Protein 5J7X (pdb70)

Nearest PDB structures (foldseek):
  5j7x-assembly1_A  TM=1.002E+00  e=0.000E+00  Aspergillus flavus
  6y48-assembly2_B  TM=9.623E-01  e=4.562E-73  Aspergillus flavus NRRL3357
  6y48-assembly4_D  TM=9.506E-01  e=7.163E-69  Aspergillus flavus NRRL3357
  2ylr-assembly1_A  TM=9.481E-01  e=7.504E-63  Thermobifida fusca
  4d03-assembly1_A  TM=9.492E-01  e=2.036E-61  Thermobifida fusca

Sequence (527 aa):
GVLHLDALIIGSGFSGIYLLHKLRDELKLKVKIFEAESDIGGTWNNNRRYPGARVDCPVPFYAYSLPEVWQSWNWTELYPNQKEIKSYFDHVDRVLDVRKDCLFHSRVNEGTFDEATGRWTVWTTDGKVATAKYLLVAVGFASKSYLPDWKGLDSFKGTIYHSAHWPEAEEISVKGKKVAVIGTGSTGIQIFQEWAREAEEAFLFQRTPNLCLPMRQQELHAADYLAECALTFGGLEYQQTPKNTFDASEEEREAFWEDLYQMGGFRFWQNNYQDLLTSLDANREAYNFWARKTRARIQDPKKRDLLAPLEPPYPFGTKRPSLEQDFYEQFNKSNVHIVDTKSQPIVGVTPTGIVTADEKVHEVDIIAVATGFDAVTGGLLRLGLKDVNGVGLDERWKDGMSTYLGMAISGFPNMFLPYSLQAPTAFANGPTLIELQGDW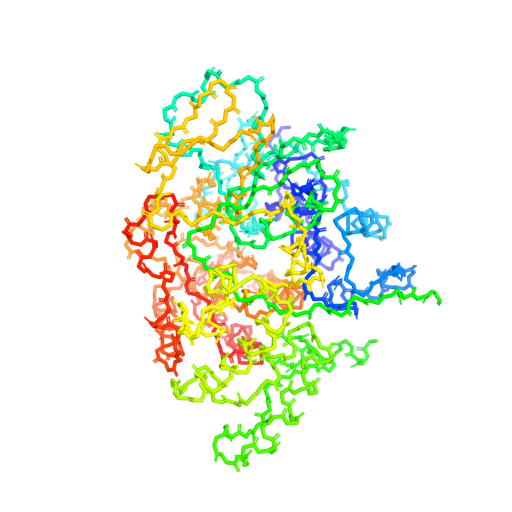ITSLIRKMEMENVQSVTATPHAESAWNDEVNMIANKTLLPLTDSWYMGSNIPGKPVQSLNYLGGLPTYRERCAKVLDEDFFGFAKAHH

CATH classification: 3.50.50.60

Secondary structure (DSSP, 8-state):
--EEEEEEEE--SHHHHHHHIIIIIIT---EEEE-SSSSSSTHHHH---TT-B-SS-TTSSS---HHHHTT---SBSS-BHHHHHHHHHHHHHHH--GGGEESS--EEEEEEETTTTEEEEEETTS-EEEEEEEEE-----B-------TTGGG-SSEEEETTS---SSPPP-BT-EEEEE--SHHHHHHHHHHHHHBSEEEEEESS----EE----B----HHHHHHTTSSSSSS---BSS-GGGS-HHHHHHHHHHHHHH-TTHHHHSSBTTTTT-HHHHHHHHHHHHHHHHHT---HHHHHHHS-SS-SS-TTSSPPPEESSHHHHTTSTTEEEEETTTS-EEEEETTEEEETT--EEE-SEEEE---BPPHHHHHHTT-BB-TTS-BHHHHTTT----BTTTB-TT-TTEE-SS-TTSSGGGS-HHHHHHHHHHHHHHHHHHHHHTTEEEEEE-HHHHHHHHHHHHHHHHTSSGGGSTHHHHHHHSTT-PPPPPPP-S-HHHHHHHHHHHHHTTSTTEEEEE-

Structure (mmCIF, N/CA/C/O backbone):
data_5J7X
#
_entry.id   5J7X
#
_cell.length_a   109.670
_cell.length_b   177.510
_cell.length_c   76.370
_cell.angle_alpha   90.000
_cell.angle_beta   90.000
_cell.angle_gamma   90.000
#
_symmetry.space_group_name_H-M   'C 2 2 2'
#
loop_
_entity.id
_entity.type
_entity.pdbx_description
1 polymer 'Dimethylaniline monooxygenase, putative'
2 non-polymer 'FLAVIN-ADENINE DINUCLEOTIDE'
3 non-polymer 'SULFATE ION'
4 non-polymer TRIS(HYDROXYETHYL)AMINOMETHANE
5 water water
#
loop_
_atom_site.group_PDB
_atom_site.id
_atom_site.type_symbol
_atom_site.label_atom_id
_atom_site.label_alt_id
_atom_site.label_comp_id
_atom_site.label_asym_id
_atom_site.label_entity_id
_atom_site.label_seq_id
_atom_site.pdbx_PDB_ins_code
_atom_site.Cartn_x
_atom_site.Cartn_y
_atom_site.Cartn_z
_atom_site.occupancy
_atom_site.B_iso_or_equiv
_atom_site.auth_seq_id
_atom_site.auth_comp_id
_atom_site.auth_asym_id
_atom_site.auth_atom_id
_atom_site.pdbx_PDB_model_num
ATOM 1 N N . GLY A 1 9 ? 97.551 207.627 24.019 1.00 37.68 9 GLY A N 1
ATOM 2 C CA . GLY A 1 9 ? 97.060 206.244 24.127 1.00 33.26 9 GLY A CA 1
ATOM 3 C C . GLY A 1 9 ? 98.198 205.221 23.954 1.00 36.95 9 GLY A C 1
ATOM 4 O O . GLY A 1 9 ? 99.362 205.452 24.301 1.00 38.83 9 GLY A O 1
ATOM 5 N N . VAL A 1 10 ? 97.877 204.055 23.436 1.00 31.32 10 VAL A N 1
ATOM 6 C CA . VAL A 1 10 ? 98.819 203.053 23.072 1.00 28.17 10 VAL A CA 1
ATOM 7 C C . VAL A 1 10 ? 99.731 203.611 21.927 1.00 25.68 10 VAL A C 1
ATOM 8 O O . VAL A 1 10 ? 99.255 204.240 21.015 1.00 24.84 10 VAL A O 1
ATOM 12 N N . LEU A 1 11 ? 101.016 203.482 22.083 1.00 23.20 11 LEU A N 1
ATOM 13 C CA . LEU A 1 11 ? 102.026 203.984 21.111 1.00 24.57 11 LEU A CA 1
ATOM 14 C C . LEU A 1 11 ? 102.389 202.873 20.154 1.00 24.05 11 LEU A C 1
ATOM 15 O O . LEU A 1 11 ? 102.823 201.787 20.606 1.00 26.66 11 LEU A O 1
ATOM 20 N N . HIS A 1 12 ? 102.203 203.014 18.854 1.00 19.31 12 HIS A N 1
ATOM 21 C CA . HIS A 1 12 ? 102.612 202.026 17.945 1.00 20.05 12 HIS A CA 1
ATOM 22 C C . HIS A 1 12 ? 103.791 202.448 17.072 1.00 22.92 12 HIS A C 1
ATOM 23 O O . HIS A 1 12 ? 103.818 203.540 16.562 1.00 22.66 12 HIS A O 1
ATOM 30 N N . LEU A 1 13 ? 104.816 201.631 17.014 1.00 21.32 13 LEU A N 1
ATOM 31 C CA . LEU A 1 13 ? 106.135 201.969 16.487 1.00 20.93 13 LEU A CA 1
ATOM 32 C C . LEU A 1 13 ? 106.578 200.927 15.520 1.00 19.85 13 LEU A C 1
ATOM 33 O O . LEU A 1 13 ? 106.055 199.766 15.560 1.00 20.41 13 LEU A O 1
ATOM 38 N N . ASP A 1 14 ? 107.547 201.263 14.651 1.00 18.84 14 ASP A N 1
ATOM 39 C CA . ASP A 1 14 ? 108.305 200.267 13.907 1.00 18.47 14 ASP A CA 1
ATOM 40 C C . ASP A 1 14 ? 109.280 199.535 14.846 1.00 17.17 14 ASP A C 1
ATOM 41 O O . ASP A 1 14 ? 109.389 198.286 14.835 1.00 18.14 14 ASP A O 1
ATOM 46 N N . ALA A 1 15 ? 110.044 200.302 15.614 1.00 17.47 15 ALA A N 1
ATOM 47 C CA . ALA A 1 15 ? 111.011 199.729 16.540 1.00 15.87 15 ALA A CA 1
ATOM 48 C C . ALA A 1 15 ? 110.980 200.410 17.886 1.00 15.75 15 ALA A C 1
ATOM 49 O O . ALA A 1 15 ? 110.790 201.663 17.979 1.00 16.40 15 ALA A O 1
ATOM 51 N N . LEU A 1 16 ? 111.153 199.633 18.920 1.00 14.57 16 LEU A N 1
ATOM 52 C CA . LEU A 1 16 ? 111.233 200.061 20.268 1.00 15.82 16 LEU A CA 1
ATOM 53 C C . LEU A 1 16 ? 112.584 199.716 20.853 1.00 15.14 16 LEU A C 1
ATOM 54 O O . LEU A 1 16 ? 112.983 198.528 20.761 1.00 14.69 16 LEU A O 1
ATOM 59 N N . ILE A 1 17 ? 113.310 200.697 21.390 1.00 13.93 17 ILE A N 1
ATOM 60 C CA . ILE A 1 17 ? 114.643 200.459 21.897 1.00 14.19 17 ILE A CA 1
ATOM 61 C C . ILE A 1 17 ? 114.534 200.531 23.423 1.00 14.27 17 ILE A C 1
ATOM 62 O O . ILE A 1 17 ? 113.948 201.481 23.875 1.00 14.37 17 ILE A O 1
ATOM 67 N N . ILE A 1 18 ? 115.091 199.609 24.168 1.00 13.20 18 ILE A N 1
ATOM 68 C CA . ILE A 1 18 ? 115.077 199.697 25.679 1.00 13.45 18 ILE A CA 1
ATOM 69 C C . ILE A 1 18 ? 116.476 200.115 26.072 1.00 13.22 18 ILE A C 1
ATOM 70 O O . ILE A 1 18 ? 117.447 199.361 25.824 1.00 13.49 18 ILE A O 1
ATOM 75 N N . GLY A 1 19 ? 116.624 201.323 26.550 1.00 12.09 19 GLY A N 1
ATOM 76 C CA . GLY A 1 19 ? 117.829 201.886 27.174 1.00 13.31 19 GLY A CA 1
ATOM 77 C C . GLY A 1 19 ? 118.418 202.984 26.309 1.00 14.53 19 GLY A C 1
ATOM 78 O O . GLY A 1 19 ? 118.524 202.812 25.036 1.00 14.83 19 GLY A O 1
ATOM 79 N N . SER A 1 20 ? 118.881 204.035 26.957 1.00 15.72 20 SER A N 1
ATOM 80 C CA . SER A 1 20 ? 119.513 205.164 26.296 1.00 16.12 20 SER A CA 1
ATOM 81 C C . SER A 1 20 ? 120.986 205.372 26.692 1.00 16.47 20 SER A C 1
ATOM 82 O O . SER A 1 20 ? 121.469 206.532 26.774 1.00 15.37 20 SER A O 1
ATOM 85 N N . GLY A 1 21 ? 121.714 204.284 26.739 1.00 14.08 21 GLY A N 1
ATOM 86 C CA . GLY A 1 21 ? 123.189 204.316 26.744 1.00 14.92 21 GLY A CA 1
ATOM 87 C C . GLY A 1 21 ? 123.821 204.409 25.363 1.00 14.11 21 GLY A C 1
ATOM 88 O O . GLY A 1 21 ? 123.138 204.682 24.365 1.00 14.94 21 GLY A O 1
ATOM 89 N N . PHE A 1 22 ? 125.109 204.177 25.309 1.00 14.69 22 PHE A N 1
ATOM 90 C CA . PHE A 1 22 ? 125.810 204.186 24.057 1.00 16.47 22 PHE A CA 1
ATOM 91 C C . PHE A 1 22 ? 125.075 203.374 23.019 1.00 15.95 22 PHE A C 1
ATOM 92 O O . PHE A 1 22 ? 124.955 203.710 21.810 1.00 16.91 22 PHE A O 1
ATOM 100 N N . SER A 1 23 ? 124.714 202.122 23.444 1.00 15.87 23 SER A N 1
ATOM 101 C CA . SER A 1 23 ? 123.986 201.226 22.488 1.00 15.18 23 SER A CA 1
ATOM 102 C C . SER A 1 23 ? 122.675 201.674 21.989 1.00 13.97 23 SER A C 1
ATOM 103 O O . SER A 1 23 ? 122.434 201.677 20.761 1.00 16.23 23 SER A O 1
ATOM 106 N N . GLY A 1 24 ? 121.779 202.014 22.873 1.00 14.17 24 GLY A N 1
ATOM 107 C CA . GLY A 1 24 ? 120.453 202.405 22.429 1.00 15.39 24 GLY A CA 1
ATOM 108 C C . GLY A 1 24 ? 120.409 203.718 21.646 1.00 16.40 24 GLY A C 1
ATOM 109 O O . GLY A 1 24 ? 119.649 203.885 20.635 1.00 16.52 24 GLY A O 1
ATOM 110 N N . ILE A 1 25 ? 121.289 204.647 22.024 1.00 17.58 25 ILE A N 1
ATOM 111 C CA . ILE A 1 25 ? 121.333 205.961 21.276 1.00 17.61 25 ILE A CA 1
ATOM 112 C C . ILE A 1 25 ? 121.908 205.700 19.896 1.00 17.43 25 ILE A C 1
ATOM 113 O O . ILE A 1 25 ? 121.431 206.258 18.942 1.00 19.56 25 ILE A O 1
ATOM 118 N N . TYR A 1 26 ? 122.921 204.826 19.739 1.00 17.16 26 TYR A N 1
ATOM 119 C CA . TYR A 1 26 ? 123.422 204.510 18.390 1.00 16.55 26 TYR A CA 1
ATOM 120 C C . TYR A 1 26 ? 122.322 203.935 17.525 1.00 18.08 26 TYR A C 1
ATOM 121 O O . TYR A 1 26 ? 122.130 204.273 16.264 1.00 18.18 26 TYR A O 1
ATOM 130 N N . LEU A 1 27 ? 121.584 202.965 18.129 1.00 18.04 27 LEU A N 1
ATOM 131 C CA . LEU A 1 27 ? 120.445 202.380 17.401 1.00 17.55 27 LEU A CA 1
ATOM 132 C C . LEU A 1 27 ? 119.355 203.414 17.074 1.00 18.61 27 LEU A C 1
ATOM 133 O O . LEU A 1 27 ? 118.804 203.350 15.979 1.00 17.87 27 LEU A O 1
ATOM 138 N N . LEU A 1 28 ? 119.043 204.308 17.978 1.00 17.51 28 LEU A N 1
ATOM 139 C CA . LEU A 1 28 ? 118.054 205.278 17.666 1.00 19.22 28 LEU A CA 1
ATOM 140 C C . LEU A 1 28 ? 118.425 206.061 16.424 1.00 19.06 28 LEU A C 1
ATOM 141 O O . LEU A 1 28 ? 117.680 206.236 15.472 1.00 19.37 28 LEU A O 1
ATOM 146 N N . HIS A 1 29 ? 119.637 206.550 16.469 1.00 19.93 29 HIS A N 1
ATOM 147 C CA . HIS A 1 29 ? 120.216 207.228 15.283 1.00 22.53 29 HIS A CA 1
ATOM 148 C C . HIS A 1 29 ? 120.183 206.482 14.004 1.00 21.75 29 HIS A C 1
ATOM 149 O O . HIS A 1 29 ? 119.626 207.006 13.034 1.00 22.17 29 HIS A O 1
ATOM 156 N N . LYS A 1 30 ? 120.617 205.227 13.990 1.00 20.45 30 LYS A N 1
ATOM 157 C CA . LYS A 1 30 ? 120.630 204.429 12.746 1.00 21.57 30 LYS A CA 1
ATOM 158 C C . LYS A 1 30 ? 119.230 204.099 12.244 1.00 20.66 30 LYS A C 1
ATOM 159 O O . LYS A 1 30 ? 118.903 204.277 11.071 1.00 22.52 30 LYS A O 1
ATOM 165 N N . LEU A 1 31 ? 118.343 203.682 13.148 1.00 19.75 31 LEU A N 1
ATOM 166 C CA . LEU A 1 31 ? 116.992 203.254 12.745 1.00 20.17 31 LEU A CA 1
ATOM 167 C C . LEU A 1 31 ? 116.074 204.432 12.350 1.00 21.16 31 LEU A C 1
ATOM 168 O O . LEU A 1 31 ? 115.289 204.329 11.303 1.00 23.00 31 LEU A O 1
ATOM 173 N N . ARG A 1 32 ? 116.199 205.548 13.090 1.00 19.73 32 ARG A N 1
ATOM 174 C CA . ARG A 1 32 ? 115.397 206.716 12.830 1.00 22.44 32 ARG A CA 1
ATOM 175 C C . ARG A 1 32 ? 115.947 207.476 11.628 1.00 24.04 32 ARG A C 1
ATOM 176 O O . ARG A 1 32 ? 115.178 207.832 10.702 1.00 24.13 32 ARG A O 1
ATOM 184 N N . ASP A 1 33 ? 117.251 207.757 11.664 1.00 25.58 33 ASP A N 1
ATOM 185 C CA . ASP A 1 33 ? 117.853 208.668 10.652 1.00 27.93 33 ASP A CA 1
ATOM 186 C C . ASP A 1 33 ? 118.301 208.014 9.359 1.00 29.85 33 ASP A C 1
ATOM 187 O O . ASP A 1 33 ? 118.255 208.583 8.261 1.00 29.05 33 ASP A O 1
ATOM 192 N N . GLU A 1 34 ? 118.791 206.826 9.431 1.00 27.59 34 GLU A N 1
ATOM 193 C CA . GLU A 1 34 ? 119.216 206.179 8.279 1.00 29.10 34 GLU A CA 1
ATOM 194 C C . GLU A 1 34 ? 118.061 205.341 7.713 1.00 29.42 34 GLU A C 1
ATOM 195 O O . GLU A 1 34 ? 117.744 205.432 6.492 1.00 28.90 34 GLU A O 1
ATOM 201 N N . LEU A 1 35 ? 117.345 204.573 8.562 1.00 26.04 35 LEU A N 1
ATOM 202 C CA . LEU A 1 35 ? 116.287 203.794 7.982 1.00 26.32 35 LEU A CA 1
ATOM 203 C C . LEU A 1 35 ? 114.915 204.443 7.844 1.00 25.99 35 LEU A C 1
ATOM 204 O O . LEU A 1 35 ? 114.035 203.859 7.184 1.00 26.95 35 LEU A O 1
ATOM 209 N N . LYS A 1 36 ? 114.743 205.578 8.471 1.00 24.59 36 LYS A N 1
ATOM 210 C CA . LYS A 1 36 ? 113.512 206.374 8.460 1.00 26.57 36 LYS A CA 1
ATOM 211 C C . LYS A 1 36 ? 112.391 205.629 9.087 1.00 25.69 36 LYS A C 1
ATOM 212 O O . LYS A 1 36 ? 111.229 205.748 8.687 1.00 23.07 36 LYS A O 1
ATOM 218 N N . LEU A 1 37 ? 112.708 204.887 10.146 1.00 23.01 37 LEU A N 1
ATOM 219 C CA . LEU A 1 37 ? 111.594 204.185 10.860 1.00 22.45 37 LEU A CA 1
ATOM 220 C C . LEU A 1 37 ? 111.024 205.111 11.920 1.00 23.26 37 LEU A C 1
ATOM 221 O O . LEU A 1 37 ? 111.674 206.028 12.343 1.00 24.95 37 LEU A O 1
ATOM 226 N N . LYS A 1 38 ? 109.841 204.785 12.402 1.00 22.10 38 LYS A N 1
ATOM 227 C CA . LYS A 1 38 ? 109.261 205.293 13.596 1.00 23.12 38 LYS A CA 1
ATOM 228 C C . LYS A 1 38 ? 109.802 204.535 14.832 1.00 20.17 38 LYS A C 1
ATOM 229 O O . LYS A 1 38 ? 109.477 203.311 15.086 1.00 20.21 38 LYS A O 1
ATOM 235 N N . VAL A 1 39 ? 110.516 205.225 15.679 1.00 20.07 39 VAL A N 1
ATOM 236 C CA . VAL A 1 39 ? 111.318 204.602 16.770 1.00 19.91 39 VAL A CA 1
ATOM 237 C C . VAL A 1 39 ? 111.316 205.490 17.952 1.00 20.75 39 VAL A C 1
ATOM 238 O O . VAL A 1 39 ? 111.248 206.734 17.809 1.00 20.86 39 VAL A O 1
ATOM 242 N N . LYS A 1 40 ? 111.304 204.885 19.143 1.00 17.97 40 LYS A N 1
ATOM 243 C CA . LYS A 1 40 ? 111.427 205.522 20.451 1.00 18.83 40 LYS A CA 1
ATOM 244 C C . LYS A 1 40 ? 112.325 204.659 21.293 1.00 17.75 40 LYS A C 1
ATOM 245 O O . LYS A 1 40 ? 112.416 203.473 21.078 1.00 15.98 40 LYS A O 1
ATOM 251 N N . ILE A 1 41 ? 112.921 205.305 22.266 1.00 16.64 41 ILE A N 1
ATOM 252 C CA . ILE A 1 41 ? 113.645 204.664 23.390 1.00 16.58 41 ILE A CA 1
ATOM 253 C C . ILE A 1 41 ? 112.785 204.712 24.620 1.00 16.78 41 ILE A C 1
ATOM 254 O O . ILE A 1 41 ? 112.321 205.803 24.993 1.00 18.16 41 ILE A O 1
ATOM 259 N N . PHE A 1 42 ? 112.544 203.571 25.270 1.00 15.59 42 PHE A N 1
ATOM 260 C CA . PHE A 1 42 ? 112.067 203.597 26.600 1.00 17.14 42 PHE A CA 1
ATOM 261 C C . PHE A 1 42 ? 113.265 203.522 27.508 1.00 17.48 42 PHE A C 1
ATOM 262 O O . PHE A 1 42 ? 113.939 202.501 27.526 1.00 14.37 42 PHE A O 1
ATOM 270 N N . GLU A 1 43 ? 113.417 204.494 28.383 1.00 16.65 43 GLU A N 1
ATOM 271 C CA . GLU A 1 43 ? 114.559 204.459 29.252 1.00 17.02 43 GLU A CA 1
ATOM 272 C C . GLU A 1 43 ? 114.069 204.510 30.677 1.00 17.15 43 GLU A C 1
ATOM 273 O O . GLU A 1 43 ? 113.231 205.330 30.996 1.00 17.83 43 GLU A O 1
ATOM 279 N N . ALA A 1 44 ? 114.599 203.631 31.495 1.00 17.57 44 ALA A N 1
ATOM 280 C CA . ALA A 1 44 ? 114.125 203.435 32.863 1.00 19.50 44 ALA A CA 1
ATOM 281 C C . ALA A 1 44 ? 114.266 204.634 33.778 1.00 23.06 44 ALA A C 1
ATOM 282 O O . ALA A 1 44 ? 113.403 204.865 34.648 1.00 24.57 44 ALA A O 1
ATOM 284 N N . GLU A 1 45 ? 115.411 205.320 33.648 1.00 21.05 45 GLU A N 1
ATOM 285 C CA . GLU A 1 45 ? 115.774 206.340 34.599 1.00 23.30 45 GLU A CA 1
ATOM 286 C C . GLU A 1 45 ? 115.687 207.709 33.940 1.00 23.26 45 GLU A C 1
ATOM 287 O O . GLU A 1 45 ? 114.808 207.934 33.060 1.00 20.07 45 GLU A O 1
ATOM 293 N N . SER A 1 46 ? 116.415 208.689 34.448 1.00 24.24 46 SER A N 1
ATOM 294 C CA . SER A 1 46 ? 116.010 210.099 34.271 1.00 24.43 46 SER A CA 1
ATOM 295 C C . SER A 1 46 ? 116.557 210.724 32.967 1.00 24.31 46 SER A C 1
ATOM 296 O O . SER A 1 46 ? 116.175 211.806 32.577 1.00 22.60 46 SER A O 1
ATOM 299 N N . ASP A 1 47 ? 117.625 210.194 32.423 1.00 20.62 47 ASP A N 1
ATOM 300 C CA . ASP A 1 47 ? 118.332 210.857 31.335 1.00 20.73 47 ASP A CA 1
ATOM 301 C C . ASP A 1 47 ? 119.173 209.912 30.553 1.00 20.41 47 ASP A C 1
ATOM 302 O O . ASP A 1 47 ? 119.347 208.766 30.942 1.00 21.29 47 ASP A O 1
ATOM 307 N N . ILE A 1 48 ? 119.795 210.344 29.460 1.00 19.61 48 ILE A N 1
ATOM 308 C CA . ILE A 1 48 ? 120.673 209.561 28.646 1.00 18.89 48 ILE A CA 1
ATOM 309 C C . ILE A 1 48 ? 122.020 209.333 29.235 1.00 19.44 48 ILE A C 1
ATOM 310 O O . ILE A 1 48 ? 122.409 210.026 30.113 1.00 22.20 48 ILE A O 1
ATOM 315 N N . GLY A 1 49 ? 122.757 208.421 28.639 1.00 17.64 49 GLY A N 1
ATOM 316 C CA . GLY A 1 49 ? 124.164 208.070 28.924 1.00 18.20 49 GLY A CA 1
ATOM 317 C C . GLY A 1 49 ? 124.362 206.699 29.501 1.00 16.64 49 GLY A C 1
ATOM 318 O O . GLY A 1 49 ? 125.452 206.216 29.616 1.00 18.21 49 GLY A O 1
ATOM 319 N N . GLY A 1 50 ? 123.264 206.032 29.877 1.00 16.53 50 GLY A N 1
ATOM 320 C CA . GLY A 1 50 ? 123.381 204.684 30.328 1.00 16.43 50 GLY A CA 1
ATOM 321 C C . GLY A 1 50 ? 124.011 204.548 31.691 1.00 16.95 50 GLY A C 1
ATOM 322 O O . GLY A 1 50 ? 123.643 205.282 32.622 1.00 16.91 50 GLY A O 1
ATOM 323 N N . THR A 1 51 ? 124.985 203.658 31.764 1.00 18.05 51 THR A N 1
ATOM 324 C CA . THR A 1 51 ? 125.828 203.479 32.923 1.00 19.06 51 THR A CA 1
ATOM 325 C C . THR A 1 51 ? 126.511 204.795 33.400 1.00 20.55 51 THR A C 1
ATOM 326 O O . THR A 1 51 ? 126.681 205.055 34.572 1.00 22.30 51 THR A O 1
ATOM 330 N N . TRP A 1 52 ? 126.711 205.721 32.486 1.00 20.93 52 TRP A N 1
ATOM 331 C CA . TRP A 1 52 ? 127.267 207.021 32.799 1.00 21.78 52 TRP A CA 1
ATOM 332 C C . TRP A 1 52 ? 126.258 208.005 33.427 1.00 22.69 52 TRP A C 1
ATOM 333 O O . TRP A 1 52 ? 126.691 209.038 33.986 1.00 25.46 52 TRP A O 1
ATOM 344 N N . ASN A 1 53 ? 124.960 207.796 33.252 1.00 21.85 53 ASN A N 1
ATOM 345 C CA . ASN A 1 53 ? 123.946 208.493 34.012 1.00 22.07 53 ASN A CA 1
ATOM 346 C C . ASN A 1 53 ? 123.715 207.779 35.318 1.00 22.47 53 ASN A C 1
ATOM 347 O O . ASN A 1 53 ? 123.403 208.413 36.305 1.00 25.61 53 ASN A O 1
ATOM 352 N N . ASN A 1 54 ? 123.764 206.442 35.313 1.00 21.26 54 ASN A N 1
ATOM 353 C CA . ASN A 1 54 ? 123.441 205.676 36.422 1.00 23.06 54 ASN A CA 1
ATOM 354 C C . ASN A 1 54 ? 124.513 205.528 37.545 1.00 24.04 54 ASN A C 1
ATOM 355 O O . ASN A 1 54 ? 124.098 205.273 38.683 1.00 23.95 54 ASN A O 1
ATOM 360 N N . ASN A 1 55 ? 125.774 205.463 37.213 1.00 24.62 55 ASN A N 1
ATOM 361 C CA . ASN A 1 55 ? 126.869 205.090 38.126 1.00 28.27 55 ASN A CA 1
ATOM 362 C C . ASN A 1 55 ? 127.766 206.330 38.258 1.00 25.45 55 ASN A C 1
ATOM 363 O O . ASN A 1 55 ? 128.542 206.638 37.393 1.00 30.72 55 ASN A O 1
ATOM 368 N N A ARG A 1 56 ? 127.461 207.180 39.213 0.50 24.04 56 ARG A N 1
ATOM 369 N N B ARG A 1 56 ? 127.489 207.044 39.316 0.50 25.14 56 ARG A N 1
ATOM 370 C CA A ARG A 1 56 ? 128.182 208.449 39.373 0.50 23.64 56 ARG A CA 1
ATOM 371 C CA B ARG A 1 56 ? 127.956 208.376 39.613 0.50 25.60 56 ARG A CA 1
ATOM 372 C C A ARG A 1 56 ? 129.112 208.412 40.600 0.50 23.28 56 ARG A C 1
ATOM 373 C C B ARG A 1 56 ? 128.841 208.321 40.831 0.50 24.45 56 ARG A C 1
ATOM 374 O O A ARG A 1 56 ? 129.495 209.480 41.075 0.50 21.82 56 ARG A O 1
ATOM 375 O O B ARG A 1 56 ? 128.856 209.252 41.608 0.50 23.90 56 ARG A O 1
ATOM 390 N N . TYR A 1 57 ? 129.524 207.206 41.029 1.00 21.38 57 TYR A N 1
ATOM 391 C CA . TYR A 1 57 ? 130.405 207.023 42.221 1.00 22.13 57 TYR A CA 1
ATOM 392 C C . TYR A 1 57 ? 131.743 207.722 42.118 1.00 22.68 57 TYR A C 1
ATOM 393 O O . TYR A 1 57 ? 132.214 207.974 41.052 1.00 22.03 57 TYR A O 1
ATOM 402 N N . PRO A 1 58 ? 132.381 208.048 43.268 1.00 23.52 58 PRO A N 1
ATOM 403 C CA . PRO A 1 58 ? 133.629 208.810 43.175 1.00 25.63 58 PRO A CA 1
ATOM 404 C C . PRO A 1 58 ? 134.715 208.078 42.436 1.00 23.18 58 PRO A C 1
ATOM 405 O O . PRO A 1 58 ? 134.952 206.899 42.647 1.00 22.30 58 PRO A O 1
ATOM 409 N N . GLY A 1 59 ? 135.414 208.750 41.586 1.00 23.64 59 GLY A N 1
ATOM 410 C CA . GLY A 1 59 ? 136.433 208.045 40.747 1.00 24.87 59 GLY A CA 1
ATOM 411 C C . GLY A 1 59 ? 136.036 207.345 39.446 1.00 23.52 59 GLY A C 1
ATOM 412 O O . GLY A 1 59 ? 136.876 206.800 38.701 1.00 22.85 59 GLY A O 1
ATOM 413 N N . ALA A 1 60 ? 134.768 207.282 39.188 1.00 22.34 60 ALA A N 1
ATOM 414 C CA . ALA A 1 60 ? 134.331 206.577 37.998 1.00 22.11 60 ALA A CA 1
ATOM 415 C C . ALA A 1 60 ? 134.984 207.133 36.730 1.00 20.93 60 ALA A C 1
ATOM 416 O O . ALA A 1 60 ? 135.015 208.340 36.479 1.00 20.96 60 ALA A O 1
ATOM 418 N N . ARG A 1 61 ? 135.575 206.255 35.981 1.00 19.10 61 ARG A N 1
ATOM 419 C CA . ARG A 1 61 ? 136.446 206.562 34.929 1.00 19.66 61 ARG A CA 1
ATOM 420 C C . ARG A 1 61 ? 136.574 205.499 33.943 1.00 19.03 61 ARG A C 1
ATOM 421 O O . ARG A 1 61 ? 136.532 204.320 34.342 1.00 16.44 61 ARG A O 1
ATOM 429 N N . VAL A 1 62 ? 136.776 205.869 32.641 1.00 19.58 62 VAL A N 1
ATOM 430 C CA . VAL A 1 62 ? 136.984 204.854 31.573 1.00 19.03 62 VAL A CA 1
ATOM 431 C C . VAL A 1 62 ? 138.262 204.050 31.675 1.00 21.87 62 VAL A C 1
ATOM 432 O O . VAL A 1 62 ? 139.164 204.486 32.404 1.00 19.72 62 VAL A O 1
ATOM 436 N N . ASP A 1 63 ? 138.335 202.928 30.931 1.00 20.42 63 ASP A N 1
ATOM 437 C CA . ASP A 1 63 ? 139.550 202.130 30.882 1.00 21.49 63 ASP A CA 1
ATOM 438 C C . ASP A 1 63 ? 140.114 201.971 29.469 1.00 19.42 63 ASP A C 1
ATOM 439 O O . ASP A 1 63 ? 141.140 201.346 29.326 1.00 19.79 63 ASP A O 1
ATOM 444 N N . CYS A 1 64 ? 139.500 202.591 28.464 1.00 19.14 64 CYS A N 1
ATOM 445 C CA . CYS A 1 64 ? 139.955 202.623 27.158 1.00 21.57 64 CYS A CA 1
ATOM 446 C C . CYS A 1 64 ? 140.256 204.103 26.763 1.00 23.31 64 CYS A C 1
ATOM 447 O O . CYS A 1 64 ? 139.492 204.941 27.006 1.00 22.80 64 CYS A O 1
ATOM 450 N N . PRO A 1 65 ? 141.370 204.369 26.147 1.00 22.53 65 PRO A N 1
ATOM 451 C CA . PRO A 1 65 ? 141.827 205.752 25.985 1.00 23.69 65 PRO A CA 1
ATOM 452 C C . PRO A 1 65 ? 141.285 206.482 24.824 1.00 24.44 65 PRO A C 1
ATOM 453 O O . PRO A 1 65 ? 140.811 205.859 23.863 1.00 25.43 65 PRO A O 1
ATOM 457 N N . VAL A 1 66 ? 141.281 207.828 24.898 1.00 24.58 66 VAL A N 1
ATOM 458 C CA . VAL A 1 66 ? 140.870 208.554 23.772 1.00 24.28 66 VAL A CA 1
ATOM 459 C C . VAL A 1 66 ? 141.740 208.218 22.609 1.00 24.74 66 VAL A C 1
ATOM 460 O O . VAL A 1 66 ? 143.015 208.044 22.751 1.00 26.54 66 VAL A O 1
ATOM 464 N N . PRO A 1 67 ? 141.182 208.106 21.413 1.00 24.88 67 PRO A N 1
ATOM 465 C CA . PRO A 1 67 ? 139.880 208.462 21.035 1.00 25.91 67 PRO A CA 1
ATOM 466 C C . PRO A 1 67 ? 138.907 207.236 20.924 1.00 26.84 67 PRO A C 1
ATOM 467 O O . PRO A 1 67 ? 137.886 207.286 20.207 1.00 28.11 67 PRO A O 1
ATOM 471 N N . PHE A 1 68 ? 139.235 206.100 21.534 1.00 24.98 68 PHE A N 1
ATOM 472 C CA . PHE A 1 68 ? 138.435 204.922 21.349 1.00 25.70 68 PHE A CA 1
ATOM 473 C C . PHE A 1 68 ? 137.141 204.838 22.054 1.00 23.84 68 PHE A C 1
ATOM 474 O O . PHE A 1 68 ? 136.274 204.115 21.582 1.00 22.58 68 PHE A O 1
ATOM 482 N N . TYR A 1 69 ? 137.021 205.443 23.217 1.00 24.12 69 TYR A N 1
ATOM 483 C CA . TYR A 1 69 ? 135.857 205.395 24.021 1.00 23.14 69 TYR A CA 1
ATOM 484 C C . TYR A 1 69 ? 134.894 206.534 23.594 1.00 23.53 69 TYR A C 1
ATOM 485 O O . TYR A 1 69 ? 134.744 207.528 24.258 1.00 22.51 69 TYR A O 1
ATOM 494 N N . ALA A 1 70 ? 134.400 206.382 22.342 1.00 22.34 70 ALA A N 1
ATOM 495 C CA . ALA A 1 70 ? 133.605 207.381 21.711 1.00 21.67 70 ALA A CA 1
ATOM 496 C C . ALA A 1 70 ? 133.014 206.837 20.449 1.00 20.99 70 ALA A C 1
ATOM 497 O O . ALA A 1 70 ? 133.557 205.908 19.890 1.00 21.04 70 ALA A O 1
ATOM 499 N N . TYR A 1 71 ? 132.037 207.512 19.938 1.00 19.59 71 TYR A N 1
ATOM 500 C CA . TYR A 1 71 ? 131.463 207.140 18.644 1.00 22.06 71 TYR A CA 1
ATOM 501 C C . TYR A 1 71 ? 132.411 207.511 17.523 1.00 25.32 71 TYR A C 1
ATOM 502 O O . TYR A 1 71 ? 133.081 208.607 17.595 1.00 25.66 71 TYR A O 1
ATOM 511 N N . SER A 1 72 ? 132.457 206.702 16.494 1.00 25.99 72 SER A N 1
ATOM 512 C CA . SER A 1 72 ? 133.177 207.123 15.293 1.00 28.64 72 SER A CA 1
ATOM 513 C C . SER A 1 72 ? 132.380 207.892 14.285 1.00 32.19 72 SER A C 1
ATOM 514 O O . SER A 1 72 ? 132.887 208.229 13.225 1.00 33.63 72 SER A O 1
ATOM 517 N N . LEU A 1 73 ? 131.256 208.460 14.660 1.00 31.56 73 LEU A N 1
ATOM 518 C CA . LEU A 1 73 ? 130.429 209.240 13.747 1.00 30.38 73 LEU A CA 1
ATOM 519 C C . LEU A 1 73 ? 131.104 210.623 13.577 1.00 31.32 73 LEU A C 1
ATOM 520 O O . LEU A 1 73 ? 131.211 211.372 14.522 1.00 26.66 73 LEU A O 1
ATOM 525 N N . PRO A 1 74 ? 131.542 210.934 12.357 1.00 34.11 74 PRO A N 1
ATOM 526 C CA . PRO A 1 74 ? 132.192 212.261 12.105 1.00 35.48 74 PRO A CA 1
ATOM 527 C C . PRO A 1 74 ? 131.432 213.485 12.618 1.00 33.74 74 PRO A C 1
ATOM 528 O O . PRO A 1 74 ? 132.061 214.404 13.196 1.00 33.00 74 PRO A O 1
ATOM 532 N N . GLU A 1 75 ? 130.112 213.524 12.504 1.00 31.44 75 GLU A N 1
ATOM 533 C CA . GLU A 1 75 ? 129.388 214.704 13.019 1.00 34.61 75 GLU A CA 1
ATOM 534 C C . GLU A 1 75 ? 129.537 214.846 14.499 1.00 32.08 75 GLU A C 1
ATOM 535 O O . GLU A 1 75 ? 129.394 215.929 15.038 1.00 29.36 75 GLU A O 1
ATOM 541 N N . VAL A 1 76 ? 129.804 213.732 15.187 1.00 27.49 76 VAL A N 1
ATOM 542 C CA . VAL A 1 76 ? 130.003 213.831 16.608 1.00 27.89 76 VAL A CA 1
ATOM 543 C C . VAL A 1 76 ? 131.446 214.214 16.941 1.00 27.86 76 VAL A C 1
ATOM 544 O O . VAL A 1 76 ? 131.672 215.096 17.817 1.00 29.81 76 VAL A O 1
ATOM 548 N N . TRP A 1 77 ? 132.400 213.537 16.336 1.00 26.91 77 TRP A N 1
ATOM 549 C CA . TRP A 1 77 ? 133.779 213.744 16.820 1.00 29.27 77 TRP A CA 1
ATOM 550 C C . TRP A 1 77 ? 134.323 215.104 16.291 1.00 31.80 77 TRP A C 1
ATOM 551 O O . TRP A 1 77 ? 135.322 215.575 16.787 1.00 32.13 77 TRP A O 1
ATOM 562 N N . GLN A 1 78 ? 133.686 215.655 15.283 1.00 36.08 78 GLN A N 1
ATOM 563 C CA . GLN A 1 78 ? 134.193 216.913 14.665 1.00 43.16 78 GLN A CA 1
ATOM 564 C C . GLN A 1 78 ? 134.534 217.945 15.627 1.00 41.15 78 GLN A C 1
ATOM 565 O O . GLN A 1 78 ? 135.586 218.527 15.478 1.00 41.94 78 GLN A O 1
ATOM 571 N N . SER A 1 79 ? 133.597 218.272 16.485 1.00 38.33 79 SER A N 1
ATOM 572 C CA . SER A 1 79 ? 133.734 219.363 17.376 1.00 42.15 79 SER A CA 1
ATOM 573 C C . SER A 1 79 ? 134.000 219.005 18.743 1.00 38.68 79 SER A C 1
ATOM 574 O O . SER A 1 79 ? 134.261 219.925 19.552 1.00 41.48 79 SER A O 1
ATOM 577 N N . TRP A 1 80 ? 134.204 217.776 19.038 1.00 32.53 80 TRP A N 1
ATOM 578 C CA . TRP A 1 80 ? 134.385 217.496 20.430 1.00 29.51 80 TRP A CA 1
ATOM 579 C C . TRP A 1 80 ? 135.875 217.422 20.703 1.00 30.48 80 TRP A C 1
ATOM 580 O O . TRP A 1 80 ? 136.569 216.809 19.943 1.00 32.61 80 TRP A O 1
ATOM 591 N N . ASN A 1 81 ? 136.327 217.776 21.888 1.00 31.57 81 ASN A N 1
ATOM 592 C CA . ASN A 1 81 ? 137.688 217.576 22.378 1.00 32.35 81 ASN A CA 1
ATOM 593 C C . ASN A 1 81 ? 137.585 216.986 23.772 1.00 30.68 81 ASN A C 1
ATOM 594 O O . ASN A 1 81 ? 136.710 217.396 24.492 1.00 29.53 81 ASN A O 1
ATOM 599 N N . TRP A 1 82 ? 138.523 216.106 24.136 1.00 28.36 82 TRP A N 1
ATOM 600 C CA . TRP A 1 82 ? 138.569 215.471 25.413 1.00 28.82 82 TRP A CA 1
ATOM 601 C C . TRP A 1 82 ? 139.695 216.139 26.214 1.00 29.26 82 TRP A C 1
ATOM 602 O O . TRP A 1 82 ? 140.638 216.629 25.605 1.00 30.47 82 TRP A O 1
ATOM 613 N N . THR A 1 83 ? 139.559 216.253 27.525 1.00 28.69 83 THR A N 1
ATOM 614 C CA . THR A 1 83 ? 140.551 216.984 28.325 1.00 31.42 83 THR A CA 1
ATOM 615 C C . THR A 1 83 ? 141.677 216.027 28.724 1.00 29.65 83 THR A C 1
ATOM 616 O O . THR A 1 83 ? 142.700 216.441 29.169 1.00 26.86 83 THR A O 1
ATOM 620 N N . GLU A 1 84 ? 141.442 214.714 28.654 1.00 29.39 84 GLU A N 1
ATOM 621 C CA . GLU A 1 84 ? 142.433 213.746 29.098 1.00 30.19 84 GLU A CA 1
ATOM 622 C C . GLU A 1 84 ? 142.209 212.343 28.508 1.00 29.77 84 GLU A C 1
ATOM 623 O O . GLU A 1 84 ? 141.168 212.095 27.840 1.00 25.39 84 GLU A O 1
ATOM 629 N N . LEU A 1 85 ? 143.279 211.557 28.598 1.00 26.31 85 LEU A N 1
ATOM 630 C CA . LEU A 1 85 ? 143.321 210.314 27.921 1.00 26.19 85 LEU A CA 1
ATOM 631 C C . LEU A 1 85 ? 142.213 209.359 28.376 1.00 23.13 85 LEU A C 1
ATOM 632 O O . LEU A 1 85 ? 141.553 208.659 27.509 1.00 21.45 85 LEU A O 1
ATOM 637 N N . TYR A 1 86 ? 141.988 209.426 29.672 1.00 21.75 86 TYR A N 1
ATOM 638 C CA . TYR A 1 86 ? 140.975 208.616 30.340 1.00 21.98 86 TYR A CA 1
ATOM 639 C C . TYR A 1 86 ? 140.023 209.424 31.119 1.00 20.98 86 TYR A C 1
ATOM 640 O O . TYR A 1 86 ? 140.166 209.658 32.351 1.00 21.59 86 TYR A O 1
ATOM 649 N N . PRO A 1 87 ? 138.971 209.855 30.431 1.00 20.68 87 PRO A N 1
ATOM 650 C CA . PRO A 1 87 ? 138.046 210.770 31.115 1.00 21.00 87 PRO A CA 1
ATOM 651 C C . PRO A 1 87 ? 137.170 210.191 32.136 1.00 20.75 87 PRO A C 1
ATOM 652 O O . PRO A 1 87 ? 136.916 208.982 32.132 1.00 18.81 87 PRO A O 1
ATOM 656 N N . ASN A 1 88 ? 136.717 211.045 33.007 1.00 19.50 88 ASN A N 1
ATOM 657 C CA . ASN A 1 88 ? 135.822 210.629 34.052 1.00 21.38 88 ASN A CA 1
ATOM 658 C C . ASN A 1 88 ? 134.337 210.741 33.720 1.00 21.24 88 ASN A C 1
ATOM 659 O O . ASN A 1 88 ? 133.911 211.139 32.603 1.00 20.08 88 ASN A O 1
ATOM 664 N N . GLN A 1 89 ? 133.545 210.238 34.635 1.00 23.35 89 GLN A N 1
ATOM 665 C CA . GLN A 1 89 ? 132.083 210.115 34.417 1.00 23.63 89 GLN A CA 1
ATOM 666 C C . GLN A 1 89 ? 131.428 211.436 34.097 1.00 25.80 89 GLN A C 1
ATOM 667 O O . GLN A 1 89 ? 130.539 211.534 33.252 1.00 24.04 89 GLN A O 1
ATOM 673 N N . LYS A 1 90 ? 131.802 212.464 34.790 1.00 25.94 90 LYS A N 1
ATOM 674 C CA . LYS A 1 90 ? 131.225 213.797 34.455 1.00 28.05 90 LYS A CA 1
ATOM 675 C C . LYS A 1 90 ? 131.571 214.226 33.056 1.00 25.99 90 LYS A C 1
ATOM 676 O O . LYS A 1 90 ? 130.769 214.747 32.370 1.00 23.14 90 LYS A O 1
ATOM 682 N N . GLU A 1 91 ? 132.786 213.971 32.601 1.00 24.66 91 GLU A N 1
ATOM 683 C CA . GLU A 1 91 ? 133.097 214.294 31.284 1.00 24.57 91 GLU A CA 1
ATOM 684 C C . GLU A 1 91 ? 132.443 213.375 30.204 1.00 22.26 91 GLU A C 1
ATOM 685 O O . GLU A 1 91 ? 132.034 213.840 29.093 1.00 22.37 91 GLU A O 1
ATOM 691 N N . ILE A 1 92 ? 132.313 212.107 30.493 1.00 21.87 92 ILE A N 1
ATOM 692 C CA . ILE A 1 92 ? 131.492 211.249 29.619 1.00 19.93 92 ILE A CA 1
ATOM 693 C C . ILE A 1 92 ? 130.050 211.708 29.519 1.00 19.76 92 ILE A C 1
ATOM 694 O O . ILE A 1 92 ? 129.506 211.752 28.391 1.00 18.61 92 ILE A O 1
ATOM 699 N N . LYS A 1 93 ? 129.473 212.094 30.623 1.00 20.72 93 LYS A N 1
ATOM 700 C CA . LYS A 1 93 ? 128.079 212.564 30.622 1.00 25.01 93 LYS A CA 1
ATOM 701 C C . LYS A 1 93 ? 127.989 213.893 29.810 1.00 24.50 93 LYS A C 1
ATOM 702 O O . LYS A 1 93 ? 127.054 214.071 28.988 1.00 24.30 93 LYS A O 1
ATOM 708 N N . SER A 1 94 ? 129.028 214.744 29.889 1.00 23.61 94 SER A N 1
ATOM 709 C CA . SER A 1 94 ? 128.983 215.923 29.054 1.00 23.98 94 SER A CA 1
ATOM 710 C C . SER A 1 94 ? 129.183 215.577 27.571 1.00 21.93 94 SER A C 1
ATOM 711 O O . SER A 1 94 ? 128.600 216.204 26.665 1.00 20.70 94 SER A O 1
ATOM 714 N N . TYR A 1 95 ? 129.853 214.465 27.258 1.00 21.00 95 TYR A N 1
ATOM 715 C CA . TYR A 1 95 ? 129.855 214.018 25.884 1.00 20.95 95 TYR A CA 1
ATOM 716 C C . TYR A 1 95 ? 128.504 213.582 25.372 1.00 20.73 95 TYR A C 1
ATOM 717 O O . TYR A 1 95 ? 128.171 213.823 24.178 1.00 19.83 95 TYR A O 1
ATOM 726 N N . PHE A 1 96 ? 127.757 212.852 26.212 1.00 21.02 96 PHE A N 1
ATOM 727 C CA . PHE A 1 96 ? 126.372 212.524 25.882 1.00 21.41 96 PHE A CA 1
ATOM 728 C C . PHE A 1 96 ? 125.459 213.759 25.628 1.00 21.39 96 PHE A C 1
ATOM 729 O O . PHE A 1 96 ? 124.634 213.763 24.620 1.00 21.36 96 PHE A O 1
ATOM 737 N N . ASP A 1 97 ? 125.702 214.780 26.402 1.00 21.88 97 ASP A N 1
ATOM 738 C CA . ASP A 1 97 ? 125.004 216.114 26.128 1.00 23.72 97 ASP A CA 1
ATOM 739 C C . ASP A 1 97 ? 125.316 216.619 24.705 1.00 23.62 97 ASP A C 1
ATOM 740 O O . ASP A 1 97 ? 124.467 217.088 24.042 1.00 24.76 97 ASP A O 1
ATOM 745 N N . HIS A 1 98 ? 126.598 216.517 24.300 1.00 23.37 98 HIS A N 1
ATOM 746 C CA . HIS A 1 98 ? 127.067 216.822 22.954 1.00 23.15 98 HIS A CA 1
ATOM 747 C C . HIS A 1 98 ? 126.440 215.984 21.875 1.00 22.40 98 HIS A C 1
ATOM 748 O O . HIS A 1 98 ? 125.857 216.500 20.916 1.00 22.14 98 HIS A O 1
ATOM 755 N N . VAL A 1 99 ? 126.411 214.646 22.070 1.00 21.31 99 VAL A N 1
ATOM 756 C CA . VAL A 1 99 ? 125.662 213.735 21.218 1.00 21.17 99 VAL A CA 1
ATOM 757 C C . VAL A 1 99 ? 124.233 214.121 21.035 1.00 21.55 99 VAL A C 1
ATOM 758 O O . VAL A 1 99 ? 123.717 214.165 19.946 1.00 22.79 99 VAL A O 1
ATOM 762 N N . ASP A 1 100 ? 123.597 214.538 22.087 1.00 23.16 100 ASP A N 1
ATOM 763 C CA . ASP A 1 100 ? 122.188 214.964 21.969 1.00 24.34 100 ASP A CA 1
ATOM 764 C C . ASP A 1 100 ? 122.091 216.257 21.191 1.00 28.34 100 ASP A C 1
ATOM 765 O O . ASP A 1 100 ? 121.184 216.429 20.382 1.00 29.80 100 ASP A O 1
ATOM 770 N N . ARG A 1 101 ? 123.000 217.193 21.436 1.00 27.73 101 ARG A N 1
ATOM 771 C CA . ARG A 1 101 ? 122.982 218.430 20.558 1.00 29.40 101 ARG A CA 1
ATOM 772 C C . ARG A 1 101 ? 123.232 218.105 19.124 1.00 29.60 101 ARG A C 1
ATOM 773 O O . ARG A 1 101 ? 122.638 218.730 18.276 1.00 27.68 101 ARG A O 1
ATOM 781 N N . VAL A 1 102 ? 124.076 217.160 18.816 1.00 28.31 102 VAL A N 1
ATOM 782 C CA . VAL A 1 102 ? 124.376 216.851 17.416 1.00 29.40 102 VAL A CA 1
ATOM 783 C C . VAL A 1 102 ? 123.309 215.999 16.739 1.00 30.82 102 VAL A C 1
ATOM 784 O O . VAL A 1 102 ? 123.040 216.152 15.507 1.00 29.35 102 VAL A O 1
ATOM 788 N N . LEU A 1 103 ? 122.885 214.956 17.429 1.00 28.73 103 LEU A N 1
ATOM 789 C CA . LEU A 1 103 ? 122.043 213.931 16.816 1.00 29.33 103 LEU A CA 1
ATOM 790 C C . LEU A 1 103 ? 120.555 214.130 17.133 1.00 31.41 103 LEU A C 1
ATOM 791 O O . LEU A 1 103 ? 119.795 213.439 16.511 1.00 33.44 103 LEU A O 1
ATOM 796 N N . ASP A 1 104 ? 120.171 214.893 18.188 1.00 29.76 104 ASP A N 1
ATOM 797 C CA . ASP A 1 104 ? 118.811 215.193 18.556 1.00 30.85 104 ASP A CA 1
ATOM 798 C C . ASP A 1 104 ? 118.087 213.918 19.051 1.00 29.27 104 ASP A C 1
ATOM 799 O O . ASP A 1 104 ? 117.148 213.456 18.385 1.00 28.75 104 ASP A O 1
ATOM 804 N N . VAL A 1 105 ? 118.509 213.434 20.202 1.00 25.49 105 VAL A N 1
ATOM 805 C CA . VAL A 1 105 ? 118.186 212.131 20.740 1.00 27.17 105 VAL A CA 1
ATOM 806 C C . VAL A 1 105 ? 117.102 212.166 21.800 1.00 25.52 105 VAL A C 1
ATOM 807 O O . VAL A 1 105 ? 116.176 211.342 21.754 1.00 22.62 105 VAL A O 1
ATOM 811 N N . ARG A 1 106 ? 117.172 213.132 22.699 1.00 25.18 106 ARG A N 1
ATOM 812 C CA . ARG A 1 106 ? 116.276 213.236 23.814 1.00 25.21 106 ARG A CA 1
ATOM 813 C C . ARG A 1 106 ? 114.787 213.324 23.478 1.00 25.25 106 ARG A C 1
ATOM 814 O O . ARG A 1 106 ? 113.957 212.726 24.174 1.00 23.87 106 ARG A O 1
ATOM 822 N N . LYS A 1 107 ? 114.472 214.007 22.375 1.00 25.08 107 LYS A N 1
ATOM 823 C CA . LYS A 1 107 ? 113.090 214.164 22.017 1.00 24.16 107 LYS A CA 1
ATOM 824 C C . LYS A 1 107 ? 112.449 212.813 21.634 1.00 23.35 107 LYS A C 1
ATOM 825 O O . LYS A 1 107 ? 111.241 212.712 21.625 1.00 21.73 107 LYS A O 1
ATOM 831 N N . ASP A 1 108 ? 113.220 211.802 21.287 1.00 22.07 108 ASP A N 1
ATOM 832 C CA . ASP A 1 108 ? 112.650 210.427 21.019 1.00 21.05 108 ASP A CA 1
ATOM 833 C C . ASP A 1 108 ? 112.920 209.418 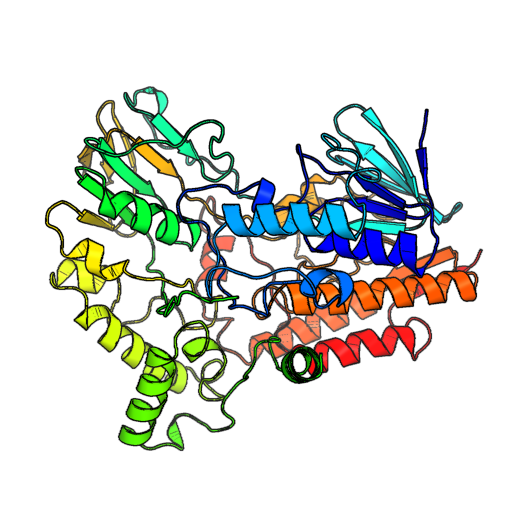22.137 1.00 20.97 108 ASP A C 1
ATOM 834 O O . ASP A 1 108 ? 112.724 208.202 21.972 1.00 21.30 108 ASP A O 1
ATOM 839 N N . CYS A 1 109 ? 113.245 209.901 23.313 1.00 20.74 109 CYS A N 1
ATOM 840 C CA . CYS A 1 109 ? 113.327 209.077 24.520 1.00 20.79 109 CYS A CA 1
ATOM 841 C C . CYS A 1 109 ? 112.152 209.379 25.409 1.00 23.58 109 CYS A C 1
ATOM 842 O O . CYS A 1 109 ? 111.839 210.569 25.613 1.00 23.10 109 CYS A O 1
ATOM 845 N N . LEU A 1 110 ? 111.554 208.349 26.004 1.00 21.01 110 LEU A N 1
ATOM 846 C CA . LEU A 1 110 ? 110.653 208.450 27.092 1.00 21.41 110 LEU A CA 1
ATOM 847 C C . LEU A 1 110 ? 111.348 208.007 28.319 1.00 20.00 110 LEU A C 1
ATOM 848 O O . LEU A 1 110 ? 111.656 206.829 28.504 1.00 19.25 110 LEU A O 1
ATOM 853 N N . PHE A 1 111 ? 111.569 208.935 29.198 1.00 20.10 111 PHE A N 1
ATOM 854 C CA . PHE A 1 111 ? 112.290 208.674 30.408 1.00 20.53 111 PHE A CA 1
ATOM 855 C C . PHE A 1 111 ? 111.336 208.050 31.491 1.00 19.39 111 PHE A C 1
ATOM 856 O O . PHE A 1 111 ? 110.159 208.170 31.322 1.00 20.89 111 PHE A O 1
ATOM 864 N N . HIS A 1 112 ? 111.875 207.610 32.605 1.00 20.08 112 HIS A N 1
ATOM 865 C CA . HIS A 1 112 ? 111.124 206.973 33.681 1.00 23.22 112 HIS A CA 1
ATOM 866 C C . HIS A 1 112 ? 110.112 205.925 33.084 1.00 22.36 112 HIS A C 1
ATOM 867 O O . HIS A 1 112 ? 108.961 205.887 33.522 1.00 22.21 112 HIS A O 1
ATOM 874 N N . SER A 1 113 ? 110.660 205.066 32.204 1.00 19.71 113 SER A N 1
ATOM 875 C CA . SER A 1 113 ? 109.917 204.108 31.428 1.00 19.31 113 SER A CA 1
ATOM 876 C C . SER A 1 113 ? 110.680 202.783 31.527 1.00 17.99 113 SER A C 1
ATOM 877 O O . SER A 1 113 ? 111.344 202.412 30.573 1.00 16.77 113 SER A O 1
ATOM 880 N N . ARG A 1 114 ? 110.568 202.134 32.682 1.00 17.14 114 ARG A N 1
ATOM 881 C CA . ARG A 1 114 ? 111.164 200.849 32.947 1.00 17.57 114 ARG A CA 1
ATOM 882 C C . ARG A 1 114 ? 110.342 199.716 32.441 1.00 16.38 114 ARG A C 1
ATOM 883 O O . ARG A 1 114 ? 109.238 199.420 32.981 1.00 15.39 114 ARG A O 1
ATOM 891 N N . VAL A 1 115 ? 110.766 199.131 31.364 1.00 15.23 115 VAL A N 1
ATOM 892 C CA . VAL A 1 115 ? 110.094 197.929 30.802 1.00 15.75 115 VAL A CA 1
ATOM 893 C C . VAL A 1 115 ? 110.063 196.762 31.801 1.00 15.86 115 VAL A C 1
ATOM 894 O O . VAL A 1 115 ? 111.112 196.315 32.364 1.00 16.46 115 VAL A O 1
ATOM 898 N N . ASN A 1 116 ? 108.849 196.196 31.999 1.00 17.18 116 ASN A N 1
ATOM 899 C CA . ASN A 1 116 ? 108.682 195.032 32.802 1.00 18.03 116 ASN A CA 1
ATOM 900 C C . ASN A 1 116 ? 107.876 193.891 32.176 1.00 18.23 116 ASN A C 1
ATOM 901 O O . ASN A 1 116 ? 107.699 192.894 32.857 1.00 16.83 116 ASN A O 1
ATOM 906 N N . GLU A 1 117 ? 107.467 193.993 30.904 1.00 17.22 117 GLU A N 1
ATOM 907 C CA . GLU A 1 117 ? 106.880 192.849 30.234 1.00 19.81 117 GLU A CA 1
ATOM 908 C C . GLU A 1 117 ? 107.008 193.077 28.692 1.00 18.99 117 GLU A C 1
ATOM 909 O O . GLU A 1 117 ? 106.884 194.205 28.250 1.00 16.58 117 GLU A O 1
ATOM 915 N N . GLY A 1 118 ? 107.341 192.014 27.968 1.00 17.27 118 GLY A N 1
ATOM 916 C CA . GLY A 1 118 ? 107.320 191.992 26.481 1.00 17.37 118 GLY A CA 1
ATOM 917 C C . GLY A 1 118 ? 106.712 190.694 26.037 1.00 18.36 118 GLY A C 1
ATOM 918 O O . GLY A 1 118 ? 107.266 189.668 26.507 1.00 18.57 118 GLY A O 1
ATOM 919 N N . THR A 1 119 ? 105.736 190.713 25.069 1.00 18.17 119 THR A N 1
ATOM 920 C CA . THR A 1 119 ? 105.280 189.428 24.544 1.00 20.44 119 THR A CA 1
ATOM 921 C C . THR A 1 119 ? 105.133 189.626 23.025 1.00 19.33 119 THR A C 1
ATOM 922 O O . THR A 1 119 ? 104.887 190.740 22.616 1.00 18.37 119 THR A O 1
ATOM 926 N N . PHE A 1 120 ? 105.387 188.573 22.274 1.00 18.92 120 PHE A N 1
ATOM 927 C CA . PHE A 1 120 ? 105.425 188.672 20.786 1.00 18.32 120 PHE A CA 1
ATOM 928 C C . PHE A 1 120 ? 104.209 187.917 20.274 1.00 21.69 120 PHE A C 1
ATOM 929 O O . PHE A 1 120 ? 103.959 186.759 20.685 1.00 24.31 120 PHE A O 1
ATOM 937 N N . ASP A 1 121 ? 103.587 188.458 19.281 1.00 22.78 121 ASP A N 1
ATOM 938 C CA . ASP A 1 121 ? 102.408 187.772 18.656 1.00 26.19 121 ASP A CA 1
ATOM 939 C C . ASP A 1 121 ? 102.811 187.389 17.201 1.00 26.14 121 ASP A C 1
ATOM 940 O O . ASP A 1 121 ? 103.055 188.243 16.357 1.00 23.60 121 ASP A O 1
ATOM 945 N N . GLU A 1 122 ? 102.984 186.091 16.972 1.00 28.65 122 GLU A N 1
ATOM 946 C CA . GLU A 1 122 ? 103.400 185.572 15.660 1.00 32.89 122 GLU A CA 1
ATOM 947 C C . GLU A 1 122 ? 102.467 185.907 14.566 1.00 32.39 122 GLU A C 1
ATOM 948 O O . GLU A 1 122 ? 102.894 186.166 13.492 1.00 35.14 122 GLU A O 1
ATOM 954 N N . ALA A 1 123 ? 101.193 186.046 14.863 1.00 33.05 123 ALA A N 1
ATOM 955 C CA . ALA A 1 123 ? 100.239 186.391 13.788 1.00 34.17 123 ALA A CA 1
ATOM 956 C C . ALA A 1 123 ? 100.485 187.790 13.233 1.00 31.43 123 ALA A C 1
ATOM 957 O O . ALA A 1 123 ? 100.416 188.046 12.017 1.00 32.40 123 ALA A O 1
ATOM 959 N N . THR A 1 124 ? 100.769 188.743 14.065 1.00 27.64 124 THR A N 1
ATOM 960 C CA . THR A 1 124 ? 100.952 190.143 13.640 1.00 26.86 124 THR A CA 1
ATOM 961 C C . THR A 1 124 ? 102.407 190.381 13.424 1.00 25.03 124 THR A C 1
ATOM 962 O O . THR A 1 124 ? 102.757 191.364 12.808 1.00 24.32 124 THR A O 1
ATOM 966 N N . GLY A 1 125 ? 103.271 189.574 14.048 1.00 22.29 125 GLY A N 1
ATOM 967 C CA . GLY A 1 125 ? 104.719 189.841 13.952 1.00 23.03 125 GLY A CA 1
ATOM 968 C C . GLY A 1 125 ? 105.176 191.091 14.738 1.00 21.40 125 GLY A C 1
ATOM 969 O O . GLY A 1 125 ? 106.146 191.732 14.357 1.00 20.35 125 GLY A O 1
ATOM 970 N N . ARG A 1 126 ? 104.580 191.319 15.949 1.00 20.73 126 ARG A N 1
ATOM 971 C CA . ARG A 1 126 ? 104.815 192.492 16.733 1.00 19.43 126 ARG A CA 1
ATOM 972 C C . ARG A 1 126 ? 104.905 192.113 18.201 1.00 18.47 126 ARG A C 1
ATOM 973 O O . ARG A 1 126 ? 104.227 191.222 18.734 1.00 19.02 126 ARG A O 1
ATOM 981 N N . TRP A 1 127 ? 105.801 192.850 18.822 1.00 18.23 127 TRP A N 1
ATOM 982 C CA . TRP A 1 127 ? 105.859 192.905 20.290 1.00 16.97 127 TRP A CA 1
ATOM 983 C C . TRP A 1 127 ? 104.894 193.867 20.901 1.00 18.08 127 TRP A C 1
ATOM 984 O O . TRP A 1 127 ? 104.674 194.985 20.345 1.00 18.91 127 TRP A O 1
ATOM 995 N N . THR A 1 128 ? 104.465 193.543 22.129 1.00 17.99 128 THR A N 1
ATOM 996 C CA . THR A 1 128 ? 103.670 194.406 22.995 1.00 18.84 128 THR A CA 1
ATOM 997 C C . THR A 1 128 ? 104.502 194.516 24.291 1.00 17.96 128 THR A C 1
ATOM 998 O O . THR A 1 128 ? 104.891 193.515 24.814 1.00 17.69 128 THR A O 1
ATOM 1002 N N . VAL A 1 129 ? 104.832 195.720 24.672 1.00 16.40 129 VAL A N 1
ATOM 1003 C CA . VAL A 1 129 ? 105.796 195.976 25.755 1.00 18.20 129 VAL A CA 1
ATOM 1004 C C . VAL A 1 129 ? 105.110 196.913 26.745 1.00 18.85 129 VAL A C 1
ATOM 1005 O O . VAL A 1 129 ? 104.609 197.978 26.344 1.00 18.62 129 VAL A O 1
ATOM 1009 N N . TRP A 1 130 ? 105.287 196.648 28.014 1.00 17.51 130 TRP A N 1
ATOM 1010 C CA . TRP A 1 130 ? 104.673 197.427 29.090 1.00 18.30 130 TRP A CA 1
ATOM 1011 C C . TRP A 1 130 ? 105.842 197.971 30.035 1.00 17.01 130 TRP A C 1
ATOM 1012 O O . TRP A 1 130 ? 106.914 197.321 30.131 1.00 17.00 130 TRP A O 1
ATOM 1023 N N . THR A 1 131 ? 105.660 199.163 30.622 1.00 16.36 131 THR A N 1
ATOM 1024 C CA . THR A 1 131 ? 106.537 199.702 31.662 1.00 15.61 131 THR A CA 1
ATOM 1025 C C . THR A 1 131 ? 105.849 199.534 33.077 1.00 16.12 131 THR A C 1
ATOM 1026 O O . THR A 1 131 ? 104.572 199.364 33.182 1.00 16.39 131 THR A O 1
ATOM 1030 N N . THR A 1 132 ? 106.635 199.733 34.132 1.00 16.16 132 THR A N 1
ATOM 1031 C CA . THR A 1 132 ? 106.135 199.580 35.369 1.00 18.68 132 THR A CA 1
ATOM 1032 C C . THR A 1 132 ? 105.054 200.566 35.732 1.00 20.25 132 THR A C 1
ATOM 1033 O O . THR A 1 132 ? 104.231 200.296 36.627 1.00 21.08 132 THR A O 1
ATOM 1037 N N . ASP A 1 133 ? 105.139 201.775 35.154 1.00 20.78 133 ASP A N 1
ATOM 1038 C CA . ASP A 1 133 ? 104.195 202.815 35.459 1.00 22.50 133 ASP A CA 1
ATOM 1039 C C . ASP A 1 133 ? 102.947 202.705 34.508 1.00 23.51 133 ASP A C 1
ATOM 1040 O O . ASP A 1 133 ? 102.059 203.541 34.579 1.00 26.76 133 ASP A O 1
ATOM 1045 N N . GLY A 1 134 ? 102.832 201.647 33.712 1.00 23.65 134 GLY A N 1
ATOM 1046 C CA . GLY A 1 134 ? 101.665 201.444 32.906 1.00 23.99 134 GLY A CA 1
ATOM 1047 C C . GLY A 1 134 ? 101.757 201.893 31.421 1.00 25.32 134 GLY A C 1
ATOM 1048 O O . GLY A 1 134 ? 100.756 201.783 30.705 1.00 27.12 134 GLY A O 1
ATOM 1049 N N . LYS A 1 135 ? 102.863 202.411 30.916 1.00 24.24 135 LYS A N 1
ATOM 1050 C CA . LYS A 1 135 ? 103.005 202.700 29.485 1.00 24.33 135 LYS A CA 1
ATOM 1051 C C . LYS A 1 135 ? 102.912 201.389 28.719 1.00 23.30 135 LYS A C 1
ATOM 1052 O O . LYS A 1 135 ? 103.366 200.321 29.166 1.00 18.57 135 LYS A O 1
ATOM 1058 N N . VAL A 1 136 ? 102.345 201.483 27.507 1.00 23.10 136 VAL A N 1
ATOM 1059 C CA . VAL A 1 136 ? 102.265 200.281 26.664 1.00 24.12 136 VAL A CA 1
ATOM 1060 C C . VAL A 1 136 ? 102.500 200.721 25.178 1.00 22.36 136 VAL A C 1
ATOM 1061 O O . VAL A 1 136 ? 102.015 201.789 24.756 1.00 21.72 136 VAL A O 1
ATOM 1065 N N . ALA A 1 137 ? 103.351 199.968 24.554 1.00 20.91 137 ALA A N 1
ATOM 1066 C CA . ALA A 1 137 ? 103.771 200.173 23.087 1.00 22.07 137 ALA A CA 1
ATOM 1067 C C . ALA A 1 137 ? 103.772 198.903 22.342 1.00 21.32 137 ALA A C 1
ATOM 1068 O O . ALA A 1 137 ? 103.920 197.774 22.915 1.00 22.19 137 ALA A O 1
ATOM 1070 N N . THR A 1 138 ? 103.596 199.015 21.009 1.00 20.91 138 THR A N 1
ATOM 1071 C CA . THR A 1 138 ? 103.735 197.867 20.175 1.00 19.95 138 THR A CA 1
ATOM 1072 C C . THR A 1 138 ? 104.847 198.223 19.142 1.00 19.45 138 THR A C 1
ATOM 1073 O O . THR A 1 138 ? 105.118 199.416 18.856 1.00 17.97 138 THR A O 1
ATOM 1077 N N . ALA A 1 139 ? 105.583 197.245 18.679 1.00 17.22 139 ALA A N 1
ATOM 1078 C CA . ALA A 1 139 ? 106.639 197.448 17.738 1.00 17.80 139 ALA A CA 1
ATOM 1079 C C . ALA A 1 139 ? 106.993 196.226 16.976 1.00 17.53 139 ALA A C 1
ATOM 1080 O O . ALA A 1 139 ? 106.931 195.125 17.500 1.00 16.51 139 ALA A O 1
ATOM 1082 N N . LYS A 1 140 ? 107.337 196.345 15.691 1.00 17.09 140 LYS A N 1
ATOM 1083 C CA . LYS A 1 140 ? 107.838 195.159 15.044 1.00 17.01 140 LYS A CA 1
ATOM 1084 C C . LYS A 1 140 ? 109.166 194.640 15.572 1.00 16.84 140 LYS A C 1
ATOM 1085 O O . LYS A 1 140 ? 109.363 193.413 15.668 1.00 16.85 140 LYS A O 1
ATOM 1091 N N . TYR A 1 141 ? 110.133 195.524 15.811 1.00 16.55 141 TYR A N 1
ATOM 1092 C CA . TYR A 1 141 ? 111.482 195.189 16.306 1.00 15.76 141 TYR A CA 1
ATOM 1093 C C . TYR A 1 141 ? 111.673 195.649 17.781 1.00 15.80 141 TYR A C 1
ATOM 1094 O O . TYR A 1 141 ? 111.164 196.743 18.182 1.00 15.98 141 TYR A O 1
ATOM 1103 N N . LEU A 1 142 ? 112.301 194.823 18.546 1.00 14.58 142 LEU A N 1
ATOM 1104 C CA . LEU A 1 142 ? 112.559 195.134 19.941 1.00 15.60 142 LEU A CA 1
ATOM 1105 C C . LEU A 1 142 ? 114.105 195.115 20.124 1.00 14.37 142 LEU A C 1
ATOM 1106 O O . LEU A 1 142 ? 114.741 194.027 19.947 1.00 15.04 142 LEU A O 1
ATOM 1111 N N . LEU A 1 143 ? 114.747 196.239 20.431 1.00 14.13 143 LEU A N 1
ATOM 1112 C CA . LEU A 1 143 ? 116.196 196.311 20.549 1.00 13.96 143 LEU A CA 1
ATOM 1113 C C . LEU A 1 143 ? 116.442 196.448 22.079 1.00 14.62 143 LEU A C 1
ATOM 1114 O O . LEU A 1 143 ? 116.046 197.435 22.716 1.00 15.27 143 LEU A O 1
ATOM 1119 N N . VAL A 1 144 ? 117.004 195.442 22.667 1.00 13.22 144 VAL A N 1
ATOM 1120 C CA . VAL A 1 144 ? 117.170 195.369 24.133 1.00 13.17 144 VAL A CA 1
ATOM 1121 C C . VAL A 1 144 ? 118.619 195.782 24.444 1.00 14.19 144 VAL A C 1
ATOM 1122 O O . VAL A 1 144 ? 119.604 195.042 24.237 1.00 14.17 144 VAL A O 1
ATOM 1126 N N . ALA A 1 145 ? 118.772 197.044 24.832 1.00 13.68 145 ALA A N 1
ATOM 1127 C CA . ALA A 1 145 ? 120.123 197.631 24.949 1.00 12.92 145 ALA A CA 1
ATOM 1128 C C . ALA A 1 145 ? 120.335 198.021 26.417 1.00 13.60 145 ALA A C 1
ATOM 1129 O O . ALA A 1 145 ? 120.545 199.235 26.724 1.00 12.98 145 ALA A O 1
ATOM 1131 N N . VAL A 1 146 ? 120.139 197.081 27.299 1.00 13.42 146 VAL A N 1
ATOM 1132 C CA . VAL A 1 146 ? 120.237 197.249 28.749 1.00 14.48 146 VAL A CA 1
ATOM 1133 C C . VAL A 1 146 ? 121.569 197.056 29.391 1.00 16.42 146 VAL A C 1
ATOM 1134 O O . VAL A 1 146 ? 121.631 197.248 30.660 1.00 16.87 146 VAL A O 1
ATOM 1138 N N . GLY A 1 147 ? 122.569 196.789 28.590 1.00 16.12 147 GLY A N 1
ATOM 113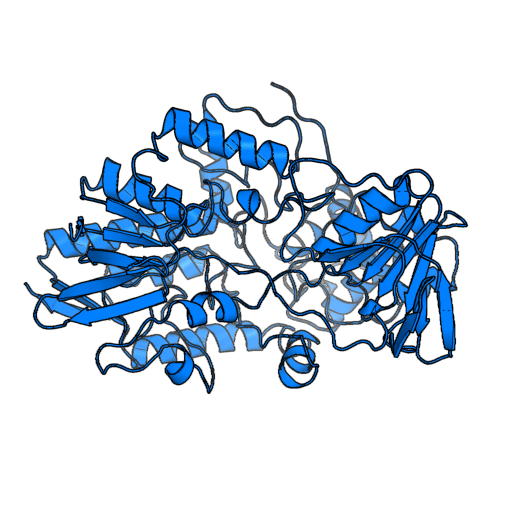9 C CA . GLY A 1 147 ? 123.888 196.688 29.158 1.00 19.67 147 GLY A CA 1
ATOM 1140 C C . GLY A 1 147 ? 123.983 195.600 30.346 1.00 20.97 147 GLY A C 1
ATOM 1141 O O . GLY A 1 147 ? 123.347 194.535 30.294 1.00 17.12 147 GLY A O 1
ATOM 1142 N N . PHE A 1 148 ? 124.673 195.997 31.441 1.00 21.50 148 PHE A N 1
ATOM 1143 C CA . PHE A 1 148 ? 124.859 195.240 32.710 1.00 24.22 148 PHE A CA 1
ATOM 1144 C C . PHE A 1 148 ? 124.331 196.050 33.835 1.00 25.24 148 PHE A C 1
ATOM 1145 O O . PHE A 1 148 ? 124.778 197.106 34.089 1.00 30.35 148 PHE A O 1
ATOM 1153 N N . ALA A 1 149 ? 123.382 195.558 34.531 1.00 21.89 149 ALA A N 1
ATOM 1154 C CA . ALA A 1 149 ? 122.850 196.282 35.693 1.00 26.30 149 ALA A CA 1
ATOM 1155 C C . ALA A 1 149 ? 123.855 196.261 36.858 1.00 29.66 149 ALA A C 1
ATOM 1156 O O . ALA A 1 149 ? 124.670 195.351 36.953 1.00 28.60 149 ALA A O 1
ATOM 1158 N N . SER A 1 150 ? 123.572 197.079 37.842 1.00 31.40 150 SER A N 1
ATOM 1159 C CA . SER A 1 150 ? 124.268 197.039 39.135 1.00 31.90 150 SER A CA 1
ATOM 1160 C C . SER A 1 150 ? 123.824 195.928 39.922 1.00 34.73 150 SER A C 1
ATOM 1161 O O . SER A 1 150 ? 122.705 195.487 39.807 1.00 30.03 150 SER A O 1
ATOM 1164 N N . LYS A 1 151 ? 124.706 195.441 40.784 1.00 36.44 151 LYS A N 1
ATOM 1165 C CA . LYS A 1 151 ? 124.342 194.352 41.598 1.00 36.69 151 LYS A CA 1
ATOM 1166 C C . LYS A 1 151 ? 123.711 194.975 42.882 1.00 37.29 151 LYS A C 1
ATOM 1167 O O . LYS A 1 151 ? 124.376 195.517 43.742 1.00 40.80 151 LYS A O 1
ATOM 1173 N N . SER A 1 152 ? 122.438 194.824 43.038 1.00 37.30 152 SER A N 1
ATOM 1174 C CA . SER A 1 152 ? 121.804 195.450 44.195 1.00 42.28 152 SER A CA 1
ATOM 1175 C C . SER A 1 152 ? 121.725 194.309 45.280 1.00 41.61 152 SER A C 1
ATOM 1176 O O . SER A 1 152 ? 120.682 193.618 45.500 1.00 40.92 152 SER A O 1
ATOM 1179 N N . TYR A 1 153 ? 122.844 194.171 45.966 1.00 38.48 153 TYR A N 1
ATOM 1180 C CA . TYR A 1 153 ? 122.975 193.140 47.023 1.00 42.45 153 TYR A CA 1
ATOM 1181 C C . TYR A 1 153 ? 123.556 193.811 48.260 1.00 36.39 153 TYR A C 1
ATOM 1182 O O . TYR A 1 153 ? 124.637 194.249 48.141 1.00 34.05 153 TYR A O 1
ATOM 1191 N N . LEU A 1 154 ? 122.846 193.768 49.402 1.00 34.10 154 LEU A N 1
ATOM 1192 C CA . LEU A 1 154 ? 123.251 194.329 50.713 1.00 34.04 154 LEU A CA 1
ATOM 1193 C C . LEU A 1 154 ? 123.459 193.118 51.644 1.00 36.12 154 LEU A C 1
ATOM 1194 O O . LEU A 1 154 ? 122.519 192.448 52.003 1.00 34.93 154 LEU A O 1
ATOM 1199 N N . PRO A 1 155 ? 124.718 192.698 51.917 1.00 41.37 155 PRO A N 1
ATOM 1200 C CA . PRO A 1 155 ? 124.891 191.461 52.736 1.00 41.96 155 PRO A CA 1
ATOM 1201 C C . PRO A 1 155 ? 124.203 191.543 54.144 1.00 37.86 155 PRO A C 1
ATOM 1202 O O . PRO A 1 155 ? 123.998 192.617 54.673 1.00 31.94 155 PRO A O 1
ATOM 1206 N N . ASP A 1 156 ? 123.725 190.400 54.607 1.00 39.81 156 ASP A N 1
ATOM 1207 C CA . ASP A 1 156 ? 122.991 190.289 55.842 1.00 42.62 156 ASP A CA 1
ATOM 1208 C C . ASP A 1 156 ? 123.923 190.476 57.010 1.00 41.93 156 ASP A C 1
ATOM 1209 O O . ASP A 1 156 ? 124.074 189.553 57.766 1.00 41.60 156 ASP A O 1
ATOM 1214 N N . TRP A 1 157 ? 124.604 191.596 57.159 1.00 39.12 157 TRP A N 1
ATOM 1215 C CA . TRP A 1 157 ? 125.456 191.742 58.348 1.00 35.59 157 TRP A CA 1
ATOM 1216 C C . TRP A 1 157 ? 124.583 192.144 59.541 1.00 36.51 157 TRP A C 1
ATOM 1217 O O . TRP A 1 157 ? 123.694 192.957 59.377 1.00 37.36 157 TRP A O 1
ATOM 1228 N N . LYS A 1 158 ? 124.855 191.655 60.711 1.00 33.12 158 LYS A N 1
ATOM 1229 C CA . LYS A 1 158 ? 124.081 192.022 61.890 1.00 36.45 158 LYS A CA 1
ATOM 1230 C C . LYS A 1 158 ? 124.450 193.462 62.296 1.00 36.88 158 LYS A C 1
ATOM 1231 O O . LYS A 1 158 ? 125.598 193.791 62.241 1.00 38.13 158 LYS A O 1
ATOM 1237 N N . GLY A 1 159 ? 123.520 194.234 62.848 1.00 31.57 159 GLY A N 1
ATOM 1238 C CA . GLY A 1 159 ? 123.846 195.489 63.430 1.00 31.60 159 GLY A CA 1
ATOM 1239 C C . GLY A 1 159 ? 123.897 196.685 62.493 1.00 30.06 159 GLY A C 1
ATOM 1240 O O . GLY A 1 159 ? 124.032 197.819 62.939 1.00 28.07 159 GLY A O 1
ATOM 1241 N N . LEU A 1 160 ? 123.535 196.537 61.225 1.00 31.15 160 LEU A N 1
ATOM 1242 C CA . LEU A 1 160 ? 123.626 197.698 60.318 1.00 31.60 160 LEU A CA 1
ATOM 1243 C C . LEU A 1 160 ? 122.729 198.759 60.691 1.00 30.78 160 LEU A C 1
ATOM 1244 O O . LEU A 1 160 ? 123.004 199.945 60.537 1.00 30.42 160 LEU A O 1
ATOM 1249 N N . ASP A 1 161 ? 121.574 198.390 61.215 1.00 30.16 161 ASP A N 1
ATOM 1250 C CA . ASP A 1 161 ? 120.692 199.439 61.656 1.00 32.12 161 ASP A CA 1
ATOM 1251 C C . ASP A 1 161 ? 121.169 200.127 62.865 1.00 35.06 161 ASP A C 1
ATOM 1252 O O . ASP A 1 161 ? 120.588 201.097 63.204 1.00 38.07 161 ASP A O 1
ATOM 1257 N N . SER A 1 162 ? 122.172 199.635 63.557 1.00 32.21 162 SER A N 1
ATOM 1258 C CA . SER A 1 162 ? 122.695 200.339 64.742 1.00 34.63 162 SER A CA 1
ATOM 1259 C C . SER A 1 162 ? 123.837 201.388 64.406 1.00 33.11 162 SER A C 1
ATOM 1260 O O . SER A 1 162 ? 124.322 202.122 65.313 1.00 31.75 162 SER A O 1
ATOM 1263 N N . PHE A 1 163 ? 124.251 201.428 63.154 1.00 28.84 163 PHE A N 1
ATOM 1264 C CA . PHE A 1 163 ? 125.496 202.088 62.774 1.00 28.86 163 PHE A CA 1
ATOM 1265 C C . PHE A 1 163 ? 125.205 203.531 62.905 1.00 30.90 163 PHE A C 1
ATOM 1266 O O . PHE A 1 163 ? 124.157 203.980 62.405 1.00 30.12 163 PHE A O 1
ATOM 1274 N N . LYS A 1 164 ? 126.115 204.300 63.486 1.00 31.89 164 LYS A N 1
ATOM 1275 C CA . LYS A 1 164 ? 125.818 205.686 63.643 1.00 36.72 164 LYS A CA 1
ATOM 1276 C C . LYS A 1 164 ? 126.175 206.533 62.473 1.00 35.82 164 LYS A C 1
ATOM 1277 O O . LYS A 1 164 ? 125.684 207.628 62.378 1.00 38.41 164 LYS A O 1
ATOM 1283 N N . GLY A 1 165 ? 126.978 206.068 61.539 1.00 35.03 165 GLY A N 1
ATOM 1284 C CA . GLY A 1 165 ? 127.297 206.867 60.390 1.00 32.02 165 GLY A CA 1
ATOM 1285 C C . GLY A 1 165 ? 126.369 206.505 59.212 1.00 30.62 165 GLY A C 1
ATOM 1286 O O . GLY A 1 165 ? 125.245 206.102 59.396 1.00 29.66 165 GLY A O 1
ATOM 1287 N N . THR A 1 166 ? 126.873 206.591 58.001 1.00 27.21 166 THR A N 1
ATOM 1288 C CA . THR A 1 166 ? 126.061 206.380 56.798 1.00 29.30 166 THR A CA 1
ATOM 1289 C C . THR A 1 166 ? 126.662 205.335 55.904 1.00 26.99 166 THR A C 1
ATOM 1290 O O . THR A 1 166 ? 127.893 205.180 55.870 1.00 25.37 166 THR A O 1
ATOM 1294 N N . ILE A 1 167 ? 125.825 204.625 55.152 1.00 25.70 167 ILE A N 1
ATOM 1295 C CA . ILE A 1 167 ? 126.225 203.527 54.274 1.00 26.31 167 ILE A CA 1
ATOM 1296 C C . ILE A 1 167 ? 125.739 203.916 52.937 1.00 26.73 167 ILE A C 1
ATOM 1297 O O . ILE A 1 167 ? 124.493 204.191 52.856 1.00 27.63 167 ILE A O 1
ATOM 1302 N N . TYR A 1 168 ? 126.626 204.003 51.955 1.00 23.50 168 TYR A N 1
ATOM 1303 C CA . TYR A 1 168 ? 126.292 204.232 50.540 1.00 24.47 168 TYR A CA 1
ATOM 1304 C C . TYR A 1 168 ? 126.522 203.024 49.735 1.00 28.88 168 TYR A C 1
ATOM 1305 O O . TYR A 1 168 ? 127.415 202.202 50.033 1.00 27.84 168 TYR A O 1
ATOM 1314 N N . HIS A 1 169 ? 125.682 202.848 48.729 1.00 27.95 169 HIS A N 1
ATOM 1315 C CA . HIS A 1 169 ? 125.642 201.534 48.035 1.00 32.13 169 HIS A CA 1
ATOM 1316 C C . HIS A 1 169 ? 125.918 201.910 46.628 1.00 32.88 169 HIS A C 1
ATOM 1317 O O . HIS A 1 169 ? 125.328 202.836 46.205 1.00 35.69 169 HIS A O 1
ATOM 1324 N N . SER A 1 170 ? 127.004 201.431 45.960 1.00 36.65 170 SER A N 1
ATOM 1325 C CA . SER A 1 170 ? 127.310 201.953 44.584 1.00 39.35 170 SER A CA 1
ATOM 1326 C C . SER A 1 170 ? 126.175 201.385 43.583 1.00 34.94 170 SER A C 1
ATOM 1327 O O . SER A 1 170 ? 126.070 201.875 42.571 1.00 34.55 170 SER A O 1
ATOM 1330 N N . ALA A 1 171 ? 125.229 200.452 43.955 1.00 40.21 171 ALA A N 1
ATOM 1331 C CA . ALA A 1 171 ? 123.836 200.346 43.250 1.00 45.60 171 ALA A CA 1
ATOM 1332 C C . ALA A 1 171 ? 122.862 201.620 43.399 1.00 43.49 171 ALA A C 1
ATOM 1333 O O . ALA A 1 171 ? 121.811 201.627 42.798 1.00 37.38 171 ALA A O 1
ATOM 1335 N N . HIS A 1 172 ? 123.257 202.702 44.086 1.00 40.32 172 HIS A N 1
ATOM 1336 C CA . HIS A 1 172 ? 122.400 203.908 44.083 1.00 37.00 172 HIS A CA 1
ATOM 1337 C C . HIS A 1 172 ? 123.216 205.041 44.738 1.00 31.45 172 HIS A C 1
ATOM 1338 O O . HIS A 1 172 ? 122.985 205.387 45.880 1.00 26.56 172 HIS A O 1
ATOM 1345 N N . TRP A 1 173 ? 124.214 205.549 44.065 1.00 31.67 173 TRP A N 1
ATOM 1346 C CA . TRP A 1 173 ? 125.086 206.540 44.606 1.00 33.52 173 TRP A CA 1
ATOM 1347 C C . TRP A 1 173 ? 124.377 207.940 44.556 1.00 38.65 173 TRP A C 1
ATOM 1348 O O . TRP A 1 173 ? 123.779 208.282 43.529 1.00 39.26 173 TRP A O 1
ATOM 1359 N N . PRO A 1 174 ? 124.384 208.681 45.678 1.00 40.88 174 PRO A N 1
ATOM 1360 C CA . PRO A 1 174 ? 123.752 210.031 45.630 1.00 48.73 174 PRO A CA 1
ATOM 1361 C C . PRO A 1 174 ? 124.383 210.936 44.574 1.00 58.73 174 PRO A C 1
ATOM 1362 O O . PRO A 1 174 ? 125.421 210.649 43.948 1.00 55.87 174 PRO A O 1
ATOM 1366 N N . GLU A 1 175 ? 123.638 211.959 44.268 1.00 71.34 175 GLU A N 1
ATOM 1367 C CA . GLU A 1 175 ? 124.055 212.974 43.317 1.00 75.43 175 GLU A CA 1
ATOM 1368 C C . GLU A 1 175 ? 123.234 214.045 43.887 1.00 74.31 175 GLU A C 1
ATOM 1369 O O . GLU A 1 175 ? 122.425 213.807 44.804 1.00 76.15 175 GLU A O 1
ATOM 1375 N N . ALA A 1 176 ? 123.491 215.238 43.428 1.00 77.78 176 ALA A N 1
ATOM 1376 C CA . ALA A 1 176 ? 122.998 216.429 44.107 1.00 80.33 176 ALA A CA 1
ATOM 1377 C C . ALA A 1 176 ? 124.215 216.947 44.791 1.00 84.47 176 ALA A C 1
ATOM 1378 O O . ALA A 1 176 ? 124.587 218.076 44.535 1.00 85.45 176 ALA A O 1
ATOM 1380 N N . GLU A 1 177 ? 124.862 216.145 45.637 1.00 82.69 177 GLU A N 1
ATOM 1381 C CA . GLU A 1 177 ? 125.934 216.702 46.455 1.00 82.51 177 GLU A CA 1
ATOM 1382 C C . GLU A 1 177 ? 126.954 215.663 46.763 1.00 75.11 177 GLU A C 1
ATOM 1383 O O . GLU A 1 177 ? 126.593 214.585 47.167 1.00 73.25 177 GLU A O 1
ATOM 1389 N N . GLU A 1 178 ? 128.212 215.995 46.525 1.00 70.68 178 GLU A N 1
ATOM 1390 C CA . GLU A 1 178 ? 129.338 215.131 46.843 1.00 68.53 178 GLU A CA 1
ATOM 1391 C C . GLU A 1 178 ? 129.403 214.784 48.290 1.00 59.24 178 GLU A C 1
ATOM 1392 O O . GLU A 1 178 ? 129.207 215.628 49.159 1.00 57.96 178 GLU A O 1
ATOM 1398 N N . ILE A 1 179 ? 129.747 213.536 48.552 1.00 54.14 179 ILE A N 1
ATOM 1399 C CA . ILE A 1 179 ? 129.938 213.126 49.934 1.00 47.14 179 ILE A CA 1
ATOM 1400 C C . ILE A 1 179 ? 131.340 213.532 50.306 1.00 43.12 179 ILE A C 1
ATOM 1401 O O . ILE A 1 179 ? 132.289 213.058 49.734 1.00 39.39 179 ILE A O 1
ATOM 1406 N N . SER A 1 180 ? 131.490 214.404 51.263 1.00 42.59 180 SER A N 1
ATOM 1407 C CA . SER A 1 180 ? 132.813 214.783 51.750 1.00 41.13 180 SER A CA 1
ATOM 1408 C C . SER A 1 180 ? 133.393 213.790 52.794 1.00 39.33 180 SER A C 1
ATOM 1409 O O . SER A 1 180 ? 132.699 213.318 53.689 1.00 39.95 180 SER A O 1
ATOM 1412 N N . VAL A 1 181 ? 134.662 213.439 52.624 1.00 37.49 181 VAL A N 1
ATOM 1413 C CA . VAL A 1 181 ? 135.367 212.571 53.510 1.00 34.42 181 VAL A CA 1
ATOM 1414 C C . VAL A 1 181 ? 136.422 213.236 54.333 1.00 36.04 181 VAL A C 1
ATOM 1415 O O . VAL A 1 181 ? 137.009 212.610 55.189 1.00 33.90 181 VAL A O 1
ATOM 1419 N N . LYS A 1 182 ? 136.594 214.548 54.158 1.00 41.10 182 LYS A N 1
ATOM 1420 C CA . LYS A 1 182 ? 137.589 215.285 54.949 1.00 44.77 182 LYS A CA 1
ATOM 1421 C C . LYS A 1 182 ? 137.283 215.109 56.404 1.00 41.56 182 LYS A C 1
ATOM 1422 O O . LYS A 1 182 ? 136.144 215.264 56.842 1.00 43.36 182 LYS A O 1
ATOM 1428 N N . GLY A 1 183 ? 138.235 214.704 57.179 1.00 40.25 183 GLY A N 1
ATOM 1429 C CA . GLY A 1 183 ? 137.950 214.556 58.639 1.00 40.64 183 GLY A CA 1
ATOM 1430 C C . GLY A 1 183 ? 137.161 213.288 59.037 1.00 42.63 183 GLY A C 1
ATOM 1431 O O . GLY A 1 183 ? 136.866 213.087 60.225 1.00 39.89 183 GLY A O 1
ATOM 1432 N N . LYS A 1 184 ? 136.867 212.400 58.051 1.00 39.06 184 LYS A N 1
ATOM 1433 C CA . LYS A 1 184 ? 136.072 211.238 58.294 1.00 39.36 184 LYS A CA 1
ATOM 1434 C C . LYS A 1 184 ? 136.912 209.972 58.185 1.00 34.66 184 LYS A C 1
ATOM 1435 O O . LYS A 1 184 ? 137.918 209.935 57.464 1.00 32.65 184 LYS A O 1
ATOM 1441 N N . LYS A 1 185 ? 136.462 208.956 58.906 1.00 31.38 185 LYS A N 1
ATOM 1442 C CA . LYS A 1 185 ? 137.038 207.603 58.795 1.00 30.44 185 LYS A CA 1
ATOM 1443 C C . LYS A 1 185 ? 136.110 206.846 57.841 1.00 28.72 185 LYS A C 1
ATOM 1444 O O . LYS A 1 185 ? 134.860 206.872 58.036 1.00 27.58 185 LYS A O 1
ATOM 1450 N N . VAL A 1 186 ? 136.656 206.262 56.802 1.00 28.13 186 VAL A N 1
ATOM 1451 C CA . VAL A 1 186 ? 135.837 205.635 55.754 1.00 26.19 186 VAL A CA 1
ATOM 1452 C C . VAL A 1 186 ? 136.237 204.162 55.507 1.00 23.90 186 VAL A C 1
ATOM 1453 O O . VAL A 1 186 ? 137.368 203.783 55.763 1.00 23.01 186 VAL A O 1
ATOM 1457 N N . ALA A 1 187 ? 135.292 203.367 55.008 1.00 22.10 187 ALA A N 1
ATOM 1458 C CA . ALA A 1 187 ? 135.564 201.966 54.571 1.00 22.74 187 ALA A CA 1
ATOM 1459 C C . ALA A 1 187 ? 135.020 201.760 53.166 1.00 21.43 187 ALA A C 1
ATOM 1460 O O . ALA A 1 187 ? 133.936 202.304 52.938 1.00 23.22 187 ALA A O 1
ATOM 1462 N N . VAL A 1 188 ? 135.732 201.100 52.255 1.00 21.26 188 VAL A N 1
ATOM 1463 C CA . VAL A 1 188 ? 135.228 200.619 51.016 1.00 20.25 188 VAL A CA 1
ATOM 1464 C C . VAL A 1 188 ? 135.180 199.070 51.167 1.00 20.84 188 VAL A C 1
ATOM 1465 O O . VAL A 1 188 ? 136.172 198.482 51.535 1.00 20.85 188 VAL A O 1
ATOM 1469 N N . ILE A 1 189 ? 134.045 198.466 50.835 1.00 18.65 189 ILE A N 1
ATOM 1470 C CA . ILE A 1 189 ? 133.904 197.009 50.876 1.00 20.45 189 ILE A CA 1
ATOM 1471 C C . ILE A 1 189 ? 133.752 196.559 49.445 1.00 21.69 189 ILE A C 1
ATOM 1472 O O . ILE A 1 189 ? 132.830 196.890 48.772 1.00 21.14 189 ILE A O 1
ATOM 1477 N N . GLY A 1 190 ? 134.758 195.901 48.911 1.00 23.25 190 GLY A N 1
ATOM 1478 C CA . GLY A 1 190 ? 134.758 195.406 47.567 1.00 21.45 190 GLY A CA 1
ATOM 1479 C C . GLY A 1 190 ? 135.962 195.935 46.788 1.00 22.14 190 GLY A C 1
ATOM 1480 O O . GLY A 1 190 ? 136.392 197.109 47.018 1.00 22.30 190 GLY A O 1
ATOM 1481 N N . THR A 1 191 ? 136.590 195.095 45.966 1.00 21.14 191 THR A N 1
ATOM 1482 C CA . THR A 1 191 ? 137.819 195.397 45.247 1.00 23.43 191 THR A CA 1
ATOM 1483 C C . THR A 1 191 ? 137.728 195.155 43.752 1.00 23.95 191 THR A C 1
ATOM 1484 O O . THR A 1 191 ? 138.778 195.017 43.117 1.00 24.60 191 THR A O 1
ATOM 1488 N N . GLY A 1 192 ? 136.534 195.296 43.173 1.00 20.85 192 GLY A N 1
ATOM 1489 C CA . GLY A 1 192 ? 136.411 195.350 41.709 1.00 20.55 192 GLY A CA 1
ATOM 1490 C C . GLY A 1 192 ? 136.836 196.768 41.298 1.00 21.38 192 GLY A C 1
ATOM 1491 O O . GLY A 1 192 ? 137.288 197.576 42.133 1.00 20.14 192 GLY A O 1
ATOM 1492 N N . SER A 1 193 ? 136.642 197.134 40.032 1.00 19.65 193 SER A N 1
ATOM 1493 C CA . SER A 1 193 ? 137.010 198.504 39.596 1.00 20.94 193 SER A CA 1
ATOM 1494 C C . SER A 1 193 ? 136.340 199.546 40.321 1.00 19.86 193 SER A C 1
ATOM 1495 O O . SER A 1 193 ? 136.962 200.584 40.564 1.00 22.07 193 SER A O 1
ATOM 1498 N N . THR A 1 194 ? 135.084 199.340 40.684 1.00 19.09 194 THR A N 1
ATOM 1499 C CA . THR A 1 194 ? 134.339 200.370 41.453 1.00 21.23 194 THR A CA 1
ATOM 1500 C C . THR A 1 194 ? 135.062 200.624 42.802 1.00 22.08 194 THR A C 1
ATOM 1501 O O . THR A 1 194 ? 135.330 201.741 43.187 1.00 20.14 194 THR A O 1
ATOM 1505 N N . GLY A 1 195 ? 135.323 199.554 43.521 1.00 19.98 195 GLY A N 1
ATOM 1506 C CA . GLY A 1 195 ? 136.037 199.691 44.802 1.00 21.07 195 GLY A CA 1
ATOM 1507 C C . GLY A 1 195 ? 137.415 200.356 44.687 1.00 22.74 195 GLY A C 1
ATOM 1508 O O . GLY A 1 195 ? 137.744 201.230 45.515 1.00 24.61 195 GLY A O 1
ATOM 1509 N N . ILE A 1 196 ? 138.177 200.002 43.676 1.00 21.94 196 ILE A N 1
ATOM 1510 C CA . ILE A 1 196 ? 139.490 200.528 43.448 1.00 23.15 196 ILE A CA 1
ATOM 1511 C C . ILE A 1 196 ? 139.381 202.032 43.192 1.00 23.57 196 ILE A C 1
ATOM 1512 O O . ILE A 1 196 ? 140.098 202.819 43.774 1.00 21.85 196 ILE A O 1
ATOM 1517 N N . GLN A 1 197 ? 138.450 202.440 42.272 1.00 22.42 197 GLN A N 1
ATOM 1518 C CA . GLN A 1 197 ? 138.223 203.824 42.017 1.00 20.53 197 GLN A CA 1
ATOM 1519 C C . GLN A 1 197 ? 137.739 204.642 43.214 1.00 20.61 197 GLN A C 1
ATOM 1520 O O . GLN A 1 197 ? 138.211 205.783 43.432 1.00 22.64 197 GLN A O 1
ATOM 1526 N N . ILE A 1 198 ? 136.813 204.149 43.972 1.00 20.07 198 ILE A N 1
ATOM 1527 C CA . ILE A 1 198 ? 136.331 204.918 45.119 1.00 21.79 198 ILE A CA 1
ATOM 1528 C C . ILE A 1 198 ? 137.464 205.012 46.123 1.00 24.07 198 ILE A C 1
ATOM 1529 O O . ILE A 1 198 ? 137.753 206.133 46.682 1.00 24.62 198 ILE A O 1
ATOM 1534 N N . PHE A 1 199 ? 138.124 203.888 46.368 1.00 21.50 199 PHE A N 1
ATOM 1535 C CA . PHE A 1 199 ? 139.206 203.908 47.412 1.00 23.86 199 PHE A CA 1
ATOM 1536 C C . PHE A 1 199 ? 140.309 204.844 47.082 1.00 25.34 199 PHE A C 1
ATOM 1537 O O . PHE A 1 199 ? 140.784 205.464 47.943 1.00 23.62 199 PHE A O 1
ATOM 1545 N N . GLN A 1 200 ? 140.802 204.829 45.848 1.00 25.53 200 GLN A N 1
ATOM 1546 C CA . GLN A 1 200 ? 141.778 205.877 45.417 1.00 26.80 200 GLN A CA 1
ATOM 1547 C C . GLN A 1 200 ? 141.363 207.270 45.668 1.00 28.38 200 GLN A C 1
ATOM 1548 O O . GLN A 1 200 ? 142.206 208.096 46.084 1.00 30.63 200 GLN A O 1
ATOM 1554 N N . GLU A 1 201 ? 140.103 207.656 45.350 1.00 26.07 201 GLU A N 1
ATOM 1555 C CA . GLU A 1 201 ? 139.695 208.966 45.688 1.00 28.96 201 GLU A CA 1
ATOM 1556 C C . GLU A 1 201 ? 139.656 209.190 47.156 1.00 30.07 201 GLU A C 1
ATOM 1557 O O . GLU A 1 201 ? 140.106 210.272 47.653 1.00 31.25 201 GLU A O 1
ATOM 1563 N N . TRP A 1 202 ? 139.073 208.255 47.915 1.00 26.58 202 TRP A N 1
ATOM 1564 C CA . TRP A 1 202 ? 138.818 208.531 49.335 1.00 25.93 202 TRP A CA 1
ATOM 1565 C C . TRP A 1 202 ? 140.096 208.411 50.239 1.00 28.50 202 TRP A C 1
ATOM 1566 O O . TRP A 1 202 ? 140.251 209.179 51.201 1.00 28.91 202 TRP A O 1
ATOM 1577 N N . ALA A 1 203 ? 140.973 207.492 49.891 1.00 28.53 203 ALA A N 1
ATOM 1578 C CA . ALA A 1 203 ? 142.217 207.328 50.600 1.00 31.28 203 ALA A CA 1
ATOM 1579 C C . ALA A 1 203 ? 143.025 208.577 50.554 1.00 33.43 203 ALA A C 1
ATOM 1580 O O . ALA A 1 203 ? 143.731 208.807 51.506 1.00 31.73 203 ALA A O 1
ATOM 1582 N N . ARG A 1 204 ? 142.936 209.351 49.495 1.00 33.22 204 ARG A N 1
ATOM 1583 C CA . ARG A 1 204 ? 143.663 210.650 49.441 1.00 38.41 204 ARG A CA 1
ATOM 1584 C C . ARG A 1 204 ? 143.225 211.690 50.483 1.00 41.48 204 ARG A C 1
ATOM 1585 O O . ARG A 1 204 ? 144.002 212.551 50.859 1.00 40.70 204 ARG A O 1
ATOM 1593 N N . GLU A 1 205 ? 141.947 211.712 50.861 1.00 42.14 205 GLU A N 1
ATOM 1594 C CA . GLU A 1 205 ? 141.440 212.821 51.648 1.00 44.67 205 GLU A CA 1
ATOM 1595 C C . GLU A 1 205 ? 140.850 212.485 52.998 1.00 43.25 205 GLU A C 1
ATOM 1596 O O . GLU A 1 205 ? 140.634 213.410 53.764 1.00 41.56 205 GLU A O 1
ATOM 1602 N N . ALA A 1 206 ? 140.589 211.214 53.300 1.00 34.82 206 ALA A N 1
ATOM 1603 C CA . ALA A 1 206 ? 139.908 210.889 54.440 1.00 34.19 206 ALA A CA 1
ATOM 1604 C C . ALA A 1 206 ? 140.871 210.922 55.582 1.00 35.00 206 ALA A C 1
ATOM 1605 O O . ALA A 1 206 ? 142.057 210.758 55.405 1.00 33.00 206 ALA A O 1
ATOM 1607 N N . GLU A 1 207 ? 140.372 211.117 56.794 1.00 35.65 207 GLU A N 1
ATOM 1608 C CA . GLU A 1 207 ? 141.278 211.093 57.924 1.00 37.95 207 GLU A CA 1
ATOM 1609 C C . GLU A 1 207 ? 141.841 209.681 58.126 1.00 35.48 207 GLU A C 1
ATOM 1610 O O . GLU A 1 207 ? 142.953 209.518 58.575 1.00 34.95 207 GLU A O 1
ATOM 1616 N N . GLU A 1 208 ? 141.036 208.653 57.886 1.00 32.24 208 GLU A N 1
ATOM 1617 C CA . GLU A 1 208 ? 141.453 207.270 57.872 1.00 31.85 208 GLU A CA 1
ATOM 1618 C C . GLU A 1 208 ? 140.597 206.402 56.868 1.00 29.30 208 GLU A C 1
ATOM 1619 O O . GLU A 1 208 ? 139.485 206.715 56.693 1.00 26.65 208 GLU A O 1
ATOM 1625 N N . ALA A 1 209 ? 141.182 205.380 56.240 1.00 27.25 209 ALA A N 1
ATOM 1626 C CA . ALA A 1 209 ? 140.531 204.673 55.101 1.00 27.16 209 ALA A CA 1
ATOM 1627 C C . ALA A 1 209 ? 140.861 203.219 55.191 1.00 26.77 209 ALA A C 1
ATOM 1628 O O . ALA A 1 209 ? 142.037 202.875 55.391 1.00 27.89 209 ALA A O 1
ATOM 1630 N N . PHE A 1 210 ? 139.858 202.368 55.170 1.00 23.51 210 PHE A N 1
ATOM 1631 C CA . PHE A 1 210 ? 139.970 200.952 55.251 1.00 23.19 210 PHE A CA 1
ATOM 1632 C C . PHE A 1 210 ? 139.391 200.373 53.942 1.00 22.54 210 PHE A C 1
ATOM 1633 O O . PHE A 1 210 ? 138.284 200.607 53.610 1.00 21.65 210 PHE A O 1
ATOM 1641 N N . LEU A 1 211 ? 140.137 199.502 53.290 1.00 23.59 211 LEU A N 1
ATOM 1642 C CA . LEU A 1 211 ? 139.662 198.723 52.186 1.00 22.96 211 LEU A CA 1
ATOM 1643 C C . LEU A 1 211 ? 139.520 197.248 52.657 1.00 23.90 211 LEU A C 1
ATOM 1644 O O . LEU A 1 211 ? 140.502 196.607 53.090 1.00 26.15 211 LEU A O 1
ATOM 1649 N N . PHE A 1 212 ? 138.338 196.750 52.508 1.00 20.85 212 PHE A N 1
ATOM 1650 C CA . PHE A 1 212 ? 138.000 195.385 52.866 1.00 22.34 212 PHE A CA 1
ATOM 1651 C C . PHE A 1 212 ? 138.030 194.534 51.628 1.00 22.28 212 PHE A C 1
ATOM 1652 O O . PHE A 1 212 ? 137.212 194.665 50.731 1.00 21.17 212 PHE A O 1
ATOM 1660 N N . GLN A 1 213 ? 138.991 193.630 51.628 1.00 23.11 213 GLN A N 1
ATOM 1661 C CA . GLN A 1 213 ? 139.333 192.884 50.439 1.00 24.71 213 GLN A CA 1
ATOM 1662 C C . GLN A 1 213 ? 139.294 191.327 50.724 1.00 24.27 213 GLN A C 1
ATOM 1663 O O . GLN A 1 213 ? 139.916 190.832 51.579 1.00 22.87 213 GLN A O 1
ATOM 1669 N N . ARG A 1 214 ? 138.493 190.674 49.946 1.00 25.54 214 ARG A N 1
ATOM 1670 C CA . ARG A 1 214 ? 138.431 189.244 49.860 1.00 28.58 214 ARG A CA 1
ATOM 1671 C C . ARG A 1 214 ? 139.413 188.620 48.888 1.00 26.06 214 ARG A C 1
ATOM 1672 O O . ARG A 1 214 ? 139.990 187.706 49.242 1.00 26.14 214 ARG A O 1
ATOM 1680 N N . THR A 1 215 ? 139.572 189.107 47.705 1.00 23.50 215 THR A N 1
ATOM 1681 C CA . THR A 1 215 ? 140.567 188.645 46.727 1.00 26.29 215 THR A CA 1
ATOM 1682 C C . THR A 1 215 ? 141.254 189.815 46.147 1.00 24.61 215 THR A C 1
ATOM 1683 O O . THR A 1 215 ? 140.553 190.792 45.744 1.00 24.43 215 THR A O 1
ATOM 1687 N N . PRO A 1 216 ? 142.546 189.740 45.945 1.00 24.12 216 PRO A N 1
ATOM 1688 C CA . PRO A 1 216 ? 143.183 190.885 45.294 1.00 23.37 216 PRO A CA 1
ATOM 1689 C C . PRO A 1 216 ? 142.830 191.114 43.855 1.00 23.59 216 PRO A C 1
ATOM 1690 O O . PRO A 1 216 ? 142.610 190.204 43.080 1.00 23.55 216 PRO A O 1
ATOM 1694 N N . ASN A 1 217 ? 142.789 192.360 43.452 1.00 22.03 217 ASN A N 1
ATOM 1695 C CA . ASN A 1 217 ? 142.569 192.711 42.075 1.00 22.55 217 ASN A CA 1
ATOM 1696 C C . ASN A 1 217 ? 143.869 192.981 41.322 1.00 22.06 217 ASN A C 1
ATOM 1697 O O . ASN A 1 217 ? 144.716 193.792 41.769 1.00 21.69 217 ASN A O 1
ATOM 1702 N N . LEU A 1 218 ? 144.066 192.357 40.154 1.00 21.11 218 LEU A N 1
ATOM 1703 C CA . LEU A 1 218 ? 145.294 192.514 39.523 1.00 23.57 218 LEU A CA 1
ATOM 1704 C C . LEU A 1 218 ? 145.261 193.708 38.616 1.00 24.29 218 LEU A C 1
ATOM 1705 O O . LEU A 1 218 ? 145.144 193.588 37.434 1.00 29.57 218 LEU A O 1
ATOM 1710 N N . CYS A 1 219 ? 145.500 194.854 39.171 1.00 23.40 219 CYS A N 1
ATOM 1711 C CA . CYS A 1 219 ? 145.312 196.209 38.480 1.00 22.63 219 CYS A CA 1
ATOM 1712 C C . CYS A 1 219 ? 146.514 196.611 37.619 1.00 23.30 219 CYS A C 1
ATOM 1713 O O . CYS A 1 219 ? 147.671 196.383 38.033 1.00 22.55 219 CYS A O 1
ATOM 1716 N N . LEU A 1 220 ? 146.289 197.243 36.453 1.00 20.73 220 LEU A N 1
ATOM 1717 C CA . LEU A 1 220 ? 147.315 197.640 35.591 1.00 20.66 220 LEU A CA 1
ATOM 1718 C C . LEU A 1 220 ? 147.460 199.226 35.748 1.00 22.09 220 LEU A C 1
ATOM 1719 O O . LEU A 1 220 ? 146.467 199.873 36.101 1.00 20.73 220 LEU A O 1
ATOM 1724 N N . PRO A 1 221 ? 148.601 199.786 35.492 1.00 21.79 221 PRO A N 1
ATOM 1725 C CA . PRO A 1 221 ? 148.770 201.229 35.614 1.00 22.05 221 PRO A CA 1
ATOM 1726 C C . PRO A 1 221 ? 148.142 201.941 34.463 1.00 22.85 221 PRO A C 1
ATOM 1727 O O . PRO A 1 221 ? 148.406 201.581 33.310 1.00 21.89 221 PRO A O 1
ATOM 1731 N N . MET A 1 222 ? 147.365 203.001 34.741 1.00 22.15 222 MET A N 1
ATOM 1732 C CA . MET A 1 222 ? 146.644 203.747 33.642 1.00 22.17 222 MET A CA 1
ATOM 1733 C C . MET A 1 222 ? 147.531 204.549 32.725 1.00 25.39 222 MET A C 1
ATOM 1734 O O . MET A 1 222 ? 147.350 204.552 31.463 1.00 26.83 222 MET A O 1
ATOM 1739 N N . ARG A 1 223 ? 148.502 205.270 33.347 1.00 24.82 223 ARG A N 1
ATOM 1740 C CA . ARG A 1 223 ? 149.346 206.292 32.623 1.00 26.28 223 ARG A CA 1
ATOM 1741 C C . ARG A 1 223 ? 148.464 207.441 32.067 1.00 25.42 223 ARG A C 1
ATOM 1742 O O . ARG A 1 223 ? 148.378 207.627 30.884 1.00 24.39 223 ARG A O 1
ATOM 1750 N N . GLN A 1 224 ? 147.689 208.060 32.930 1.00 23.78 224 GLN A N 1
ATOM 1751 C CA . GLN A 1 224 ? 146.801 209.158 32.550 1.00 26.58 224 GLN A CA 1
ATOM 1752 C C . GLN A 1 224 ? 147.607 210.267 31.903 1.00 31.10 224 GLN A C 1
ATOM 1753 O O . GLN A 1 224 ? 148.751 210.477 32.337 1.00 30.36 224 GLN A O 1
ATOM 1759 N N . GLN A 1 225 ? 147.066 211.000 30.955 1.00 32.04 225 GLN A N 1
ATOM 1760 C CA . GLN A 1 225 ? 147.718 212.192 30.431 1.00 34.96 225 GLN A CA 1
ATOM 1761 C C . GLN A 1 225 ? 146.677 213.234 30.103 1.00 34.53 225 GLN A C 1
ATOM 1762 O O . GLN A 1 225 ? 145.583 212.872 29.585 1.00 27.79 225 GLN A O 1
ATOM 1768 N N . GLU A 1 226 ? 147.040 214.515 30.217 1.00 33.16 226 GLU A N 1
ATOM 1769 C CA . GLU A 1 226 ? 146.106 215.613 29.806 1.00 35.67 226 GLU A CA 1
ATOM 1770 C C . GLU A 1 226 ? 146.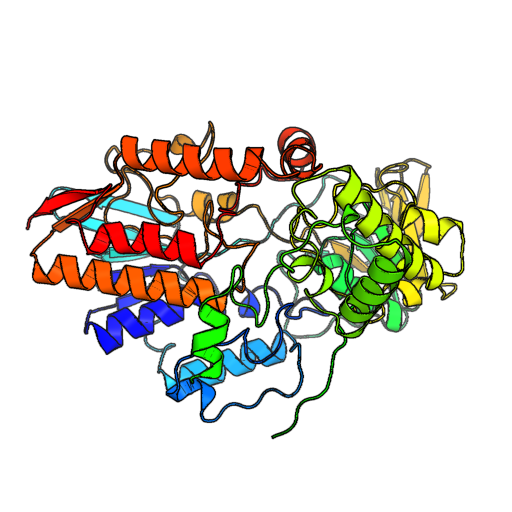162 215.660 28.289 1.00 34.54 226 GLU A C 1
ATOM 1771 O O . GLU A 1 226 ? 147.233 215.398 27.753 1.00 34.51 226 GLU A O 1
ATOM 1777 N N . LEU A 1 227 ? 145.104 216.028 27.599 1.00 31.44 227 LEU A N 1
ATOM 1778 C CA . LEU A 1 227 ? 145.114 216.164 26.165 1.00 33.67 227 LEU A CA 1
ATOM 1779 C C . LEU A 1 227 ? 144.796 217.699 25.898 1.00 37.99 227 LEU A C 1
ATOM 1780 O O . LEU A 1 227 ? 144.326 218.362 26.779 1.00 38.05 227 LEU A O 1
ATOM 1785 N N . HIS A 1 228 ? 145.029 218.152 24.682 1.00 40.78 228 HIS A N 1
ATOM 1786 C CA . HIS A 1 228 ? 144.799 219.561 24.347 1.00 47.91 228 HIS A CA 1
ATOM 1787 C C . HIS A 1 228 ? 144.001 219.694 23.118 1.00 49.21 228 HIS A C 1
ATOM 1788 O O . HIS A 1 228 ? 144.132 218.913 22.187 1.00 46.82 228 HIS A O 1
ATOM 1795 N N . ALA A 1 229 ? 143.299 220.798 23.015 1.00 50.69 229 ALA A N 1
ATOM 1796 C CA . ALA A 1 229 ? 142.679 221.160 21.738 1.00 47.51 229 ALA A CA 1
ATOM 1797 C C . ALA A 1 229 ? 143.803 221.527 20.678 1.00 46.79 229 ALA A C 1
ATOM 1798 O O . ALA A 1 229 ? 143.537 221.077 19.586 1.00 50.87 229 ALA A O 1
ATOM 1800 N N . ALA A 1 240 ? 139.492 209.527 10.663 1.00 45.56 240 ALA A N 1
ATOM 1801 C CA . ALA A 1 240 ? 138.741 208.436 10.030 1.00 48.20 240 ALA A CA 1
ATOM 1802 C C . ALA A 1 240 ? 139.577 207.161 9.711 1.00 49.48 240 ALA A C 1
ATOM 1803 O O . ALA A 1 240 ? 139.223 206.035 10.119 1.00 47.57 240 ALA A O 1
ATOM 1805 N N . ASP A 1 241 ? 140.673 207.303 8.966 1.00 47.00 241 ASP A N 1
ATOM 1806 C CA . ASP A 1 241 ? 141.491 206.115 8.613 1.00 49.01 241 ASP A CA 1
ATOM 1807 C C . ASP A 1 241 ? 142.078 205.385 9.853 1.00 48.66 241 ASP A C 1
ATOM 1808 O O . ASP A 1 241 ? 142.247 204.154 9.855 1.00 46.70 241 ASP A O 1
ATOM 1813 N N . TYR A 1 242 ? 142.416 206.170 10.873 1.00 45.59 242 TYR A N 1
ATOM 1814 C CA . TYR A 1 242 ? 143.006 205.655 12.050 1.00 44.57 242 TYR A CA 1
ATOM 1815 C C . TYR A 1 242 ? 141.966 204.926 12.863 1.00 41.81 242 TYR A C 1
ATOM 1816 O O . TYR A 1 242 ? 142.304 203.985 13.505 1.00 43.27 242 TYR A O 1
ATOM 1825 N N . LEU A 1 243 ? 140.747 205.458 12.935 1.00 39.82 243 LEU A N 1
ATOM 1826 C CA . LEU A 1 243 ? 139.642 204.783 13.707 1.00 41.31 243 LEU A CA 1
ATOM 1827 C C . LEU A 1 243 ? 139.298 203.517 12.940 1.00 38.40 243 LEU A C 1
ATOM 1828 O O . LEU A 1 243 ? 139.118 202.451 13.531 1.00 40.46 243 LEU A O 1
ATOM 1833 N N . ALA A 1 244 ? 139.287 203.608 11.610 1.00 40.26 244 ALA A N 1
ATOM 1834 C CA . ALA A 1 244 ? 139.090 202.448 10.740 1.00 43.50 244 ALA A CA 1
ATOM 1835 C C . ALA A 1 244 ? 140.179 201.312 10.938 1.00 43.51 244 ALA A C 1
ATOM 1836 O O . ALA A 1 244 ? 139.797 200.169 11.140 1.00 45.47 244 ALA A O 1
ATOM 1838 N N . GLU A 1 245 ? 141.491 201.580 10.908 1.00 43.61 245 GLU A N 1
ATOM 1839 C CA . GLU A 1 245 ? 142.478 200.509 11.073 1.00 44.90 245 GLU A CA 1
ATOM 1840 C C . GLU A 1 245 ? 142.368 199.887 12.528 1.00 42.21 245 GLU A C 1
ATOM 1841 O O . GLU A 1 245 ? 142.485 198.692 12.664 1.00 42.25 245 GLU A O 1
ATOM 1847 N N . CYS A 1 246 ? 142.135 200.680 13.589 1.00 39.31 246 CYS A N 1
ATOM 1848 C CA . CYS A 1 246 ? 142.070 200.121 15.000 1.00 37.37 246 CYS A CA 1
ATOM 1849 C C . CYS A 1 246 ? 140.860 199.218 15.181 1.00 36.39 246 CYS A C 1
ATOM 1850 O O . CYS A 1 246 ? 140.890 198.226 15.823 1.00 36.85 246 CYS A O 1
ATOM 1853 N N . ALA A 1 247 ? 139.819 199.541 14.449 1.00 40.83 247 ALA A N 1
ATOM 1854 C CA . ALA A 1 247 ? 138.571 198.745 14.423 1.00 39.60 247 ALA A CA 1
ATOM 1855 C C . ALA A 1 247 ? 138.782 197.294 13.947 1.00 39.38 247 ALA A C 1
ATOM 1856 O O . ALA A 1 247 ? 137.917 196.391 14.293 1.00 41.84 247 ALA A O 1
ATOM 1858 N N . LEU A 1 248 ? 139.938 197.026 13.254 1.00 36.59 248 LEU A N 1
ATOM 1859 C CA . LEU A 1 248 ? 140.288 195.731 12.725 1.00 30.91 248 LEU A CA 1
ATOM 1860 C C . LEU A 1 248 ? 141.086 194.858 13.683 1.00 29.27 248 LEU A C 1
ATOM 1861 O O . LEU A 1 248 ? 141.357 193.727 13.355 1.00 26.74 248 LEU A O 1
ATOM 1866 N N . THR A 1 249 ? 141.430 195.358 14.856 1.00 28.14 249 THR A N 1
ATOM 1867 C CA . THR A 1 249 ? 142.138 194.571 15.857 1.00 27.63 249 THR A CA 1
ATOM 1868 C C . THR A 1 249 ? 141.272 193.625 16.692 1.00 25.48 249 THR A C 1
ATOM 1869 O O . THR A 1 249 ? 140.007 193.674 16.682 1.00 23.82 249 THR A O 1
ATOM 1873 N N . PHE A 1 250 ? 141.958 192.758 17.432 1.00 25.67 250 PHE A N 1
ATOM 1874 C CA . PHE A 1 250 ? 141.300 191.740 18.219 1.00 25.10 250 PHE A CA 1
ATOM 1875 C C . PHE A 1 250 ? 140.152 192.334 19.123 1.00 23.64 250 PHE A C 1
ATOM 1876 O O . PHE A 1 250 ? 139.094 191.749 19.292 1.00 22.32 250 PHE A O 1
ATOM 1884 N N . GLY A 1 251 ? 140.444 193.454 19.748 1.00 23.99 251 GLY A N 1
ATOM 1885 C CA . GLY A 1 251 ? 139.621 194.056 20.814 1.00 24.02 251 GLY A CA 1
ATOM 1886 C C . GLY A 1 251 ? 139.175 195.440 20.394 1.00 24.65 251 GLY A C 1
ATOM 1887 O O . GLY A 1 251 ? 138.348 196.066 21.041 1.00 25.15 251 GLY A O 1
ATOM 1888 N N . GLY A 1 252 ? 139.569 195.860 19.204 1.00 25.71 252 GLY A N 1
ATOM 1889 C CA . GLY A 1 252 ? 139.367 197.220 18.781 1.00 26.13 252 GLY A CA 1
ATOM 1890 C C . GLY A 1 252 ? 140.207 198.358 19.327 1.00 31.82 252 GLY A C 1
ATOM 1891 O O . GLY A 1 252 ? 139.938 199.527 19.068 1.00 31.47 252 GLY A O 1
ATOM 1892 N N . LEU A 1 253 ? 141.244 198.042 20.080 1.00 28.99 253 LEU A N 1
ATOM 1893 C CA . LEU A 1 253 ? 142.198 199.008 20.509 1.00 28.64 253 LEU A CA 1
ATOM 1894 C C . LEU A 1 253 ? 143.165 199.166 19.380 1.00 29.63 253 LEU A C 1
ATOM 1895 O O . LEU A 1 253 ? 143.081 198.604 18.280 1.00 30.46 253 LEU A O 1
ATOM 1900 N N . GLU A 1 254 ? 144.149 200.019 19.647 1.00 32.25 254 GLU A N 1
ATOM 1901 C CA . GLU A 1 254 ? 145.096 200.361 18.671 1.00 33.29 254 GLU A CA 1
ATOM 1902 C C . GLU A 1 254 ? 146.040 199.210 18.358 1.00 32.05 254 GLU A C 1
ATOM 1903 O O . GLU A 1 254 ? 146.717 199.247 17.413 1.00 35.47 254 GLU A O 1
ATOM 1909 N N . TYR A 1 255 ? 146.154 198.244 19.248 1.00 26.29 255 TYR A N 1
ATOM 1910 C CA . TYR A 1 255 ? 147.141 197.143 19.096 1.00 26.63 255 TYR A CA 1
ATOM 1911 C C . TYR A 1 255 ? 146.415 195.753 19.377 1.00 24.60 255 TYR A C 1
ATOM 1912 O O . TYR A 1 255 ? 145.300 195.713 19.811 1.00 23.48 255 TYR A O 1
ATOM 1921 N N . GLN A 1 256 ? 147.093 194.649 19.180 1.00 24.05 256 GLN A N 1
ATOM 1922 C CA . GLN A 1 256 ? 146.609 193.345 19.626 1.00 22.93 256 GLN A CA 1
ATOM 1923 C C . GLN A 1 256 ? 147.789 192.526 20.022 1.00 21.54 256 GLN A C 1
ATOM 1924 O O . GLN A 1 256 ? 148.934 193.056 20.166 1.00 21.19 256 GLN A O 1
ATOM 1930 N N . GLN A 1 257 ? 147.623 191.255 20.150 1.00 21.87 257 GLN A N 1
ATOM 1931 C CA . GLN A 1 257 ? 148.677 190.461 20.736 1.00 23.67 257 GLN A CA 1
ATOM 1932 C C . GLN A 1 257 ? 149.988 190.488 19.913 1.00 24.06 257 GLN A C 1
ATOM 1933 O O . GLN A 1 257 ? 149.966 190.566 18.686 1.00 24.47 257 GLN A O 1
ATOM 1939 N N . THR A 1 258 ? 151.107 190.345 20.597 1.00 23.30 258 THR A N 1
ATOM 1940 C CA . THR A 1 258 ? 152.405 190.250 19.966 1.00 23.36 258 THR A CA 1
ATOM 1941 C C . THR A 1 258 ? 152.593 188.784 19.518 1.00 24.89 258 THR A C 1
ATOM 1942 O O . THR A 1 258 ? 152.453 187.851 20.317 1.00 23.12 258 THR A O 1
ATOM 1946 N N . PRO A 1 259 ? 152.919 188.590 18.209 1.00 26.73 259 PRO A N 1
ATOM 1947 C CA . PRO A 1 259 ? 152.759 187.283 17.629 1.00 27.78 259 PRO A CA 1
ATOM 1948 C C . PRO A 1 259 ? 154.020 186.431 17.902 1.00 30.67 259 PRO A C 1
ATOM 1949 O O . PRO A 1 259 ? 154.780 186.114 16.976 1.00 30.68 259 PRO A O 1
ATOM 1953 N N . LYS A 1 260 ? 154.334 186.213 19.175 1.00 27.71 260 LYS A N 1
ATOM 1954 C CA . LYS A 1 260 ? 155.471 185.472 19.549 1.00 27.88 260 LYS A CA 1
ATOM 1955 C C . LYS A 1 260 ? 155.120 184.725 20.862 1.00 26.13 260 LYS A C 1
ATOM 1956 O O . LYS A 1 260 ? 154.329 185.228 21.641 1.00 23.55 260 LYS A O 1
ATOM 1962 N N . ASN A 1 261 ? 155.685 183.538 21.047 1.00 22.91 261 ASN A N 1
ATOM 1963 C CA . ASN A 1 261 ? 155.555 182.850 22.301 1.00 24.10 261 ASN A CA 1
ATOM 1964 C C . ASN A 1 261 ? 156.501 183.333 23.348 1.00 22.81 261 ASN A C 1
ATOM 1965 O O . ASN A 1 261 ? 157.664 183.562 23.078 1.00 22.34 261 ASN A O 1
ATOM 1970 N N . THR A 1 262 ? 156.013 183.351 24.546 1.00 21.49 262 THR A N 1
ATOM 1971 C CA . THR A 1 262 ? 156.698 183.885 25.683 1.00 21.66 262 THR A CA 1
ATOM 1972 C C . THR A 1 262 ? 158.076 183.251 25.772 1.00 24.07 262 THR A C 1
ATOM 1973 O O . THR A 1 262 ? 159.071 183.989 25.848 1.00 25.31 262 THR A O 1
ATOM 1977 N N . PHE A 1 263 ? 158.180 181.921 25.772 1.00 24.42 263 PHE A N 1
ATOM 1978 C CA . PHE A 1 263 ? 159.490 181.312 25.971 1.00 26.69 263 PHE A CA 1
ATOM 1979 C C . PHE A 1 263 ? 160.351 181.214 24.708 1.00 28.20 263 PHE A C 1
ATOM 1980 O O . PHE A 1 263 ? 161.477 180.707 24.788 1.00 26.26 263 PHE A O 1
ATOM 1988 N N . ASP A 1 264 ? 159.864 181.640 23.573 1.00 27.87 264 ASP A N 1
ATOM 1989 C CA . ASP A 1 264 ? 160.758 181.917 22.435 1.00 32.08 264 ASP A CA 1
ATOM 1990 C C . ASP A 1 264 ? 161.640 183.186 22.595 1.00 32.88 264 ASP A C 1
ATOM 1991 O O . ASP A 1 264 ? 162.625 183.360 21.851 1.00 30.72 264 ASP A O 1
ATOM 1996 N N . ALA A 1 265 ? 161.283 184.072 23.534 1.00 29.62 265 ALA A N 1
ATOM 1997 C CA . ALA A 1 265 ? 162.108 185.187 23.878 1.00 29.40 265 ALA A CA 1
ATOM 1998 C C . ALA A 1 265 ? 163.011 184.816 25.050 1.00 29.53 265 ALA A C 1
ATOM 1999 O O . ALA A 1 265 ? 162.610 184.057 25.889 1.00 29.42 265 ALA A O 1
ATOM 2001 N N . SER A 1 266 ? 164.182 185.434 25.185 1.00 26.86 266 SER A N 1
ATOM 2002 C CA . SER A 1 266 ? 165.024 185.148 26.368 1.00 27.13 266 SER A CA 1
ATOM 2003 C C . SER A 1 266 ? 164.452 185.916 27.518 1.00 26.82 266 SER A C 1
ATOM 2004 O O . SER A 1 266 ? 163.663 186.849 27.355 1.00 25.83 266 SER A O 1
ATOM 2007 N N . GLU A 1 267 ? 164.941 185.631 28.700 1.00 27.64 267 GLU A N 1
ATOM 2008 C CA . GLU A 1 267 ? 164.443 186.278 29.910 1.00 27.14 267 GLU A CA 1
ATOM 2009 C C . GLU A 1 267 ? 164.623 187.814 29.913 1.00 25.95 267 GLU A C 1
ATOM 2010 O O . GLU A 1 267 ? 163.760 188.611 30.204 1.00 24.44 267 GLU A O 1
ATOM 2016 N N . GLU A 1 268 ? 165.804 188.243 29.458 1.00 25.43 268 GLU A N 1
ATOM 2017 C CA . GLU A 1 268 ? 166.073 189.647 29.396 1.00 26.71 268 GLU A CA 1
ATOM 2018 C C . GLU A 1 268 ? 165.219 190.353 28.332 1.00 26.46 268 GLU A C 1
ATOM 2019 O O . GLU A 1 268 ? 164.770 191.473 28.511 1.00 24.95 268 GLU A O 1
ATOM 2025 N N . GLU A 1 269 ? 165.043 189.695 27.234 1.00 27.72 269 GLU A N 1
ATOM 2026 C CA . GLU A 1 269 ? 164.140 190.265 26.212 1.00 28.67 269 GLU A CA 1
ATOM 2027 C C . GLU A 1 269 ? 162.663 190.398 26.789 1.00 26.62 269 GLU A C 1
ATOM 2028 O O . GLU A 1 269 ? 161.992 191.436 26.549 1.00 24.73 269 GLU A O 1
ATOM 2034 N N . ARG A 1 270 ? 162.194 189.344 27.450 1.00 25.39 270 ARG A N 1
ATOM 2035 C CA . ARG A 1 270 ? 160.877 189.447 28.131 1.00 25.66 270 ARG A CA 1
ATOM 2036 C C . ARG A 1 270 ? 160.817 190.617 29.056 1.00 24.30 270 ARG A C 1
ATOM 2037 O O . ARG A 1 270 ? 159.779 191.351 29.025 1.00 24.17 270 ARG A O 1
ATOM 2045 N N . GLU A 1 271 ? 161.813 190.778 29.936 1.00 25.50 271 GLU A N 1
ATOM 2046 C CA . GLU A 1 271 ? 161.785 191.840 30.910 1.00 26.03 271 GLU A CA 1
ATOM 2047 C C . GLU A 1 271 ? 161.684 193.179 30.221 1.00 25.93 271 GLU A C 1
ATOM 2048 O O . GLU A 1 271 ? 160.926 193.988 30.696 1.00 24.77 271 GLU A O 1
ATOM 2054 N N . ALA A 1 272 ? 162.431 193.387 29.138 1.00 24.50 272 ALA A N 1
ATOM 2055 C CA . ALA A 1 272 ? 162.476 194.698 28.502 1.00 26.03 272 ALA A CA 1
ATOM 2056 C C . ALA A 1 272 ? 161.126 194.941 27.752 1.00 25.26 272 ALA A C 1
ATOM 2057 O O . ALA A 1 272 ? 160.603 196.033 27.690 1.00 25.00 272 ALA A O 1
ATOM 2059 N N . PHE A 1 273 ? 160.573 193.878 27.203 1.00 25.09 273 PHE A N 1
ATOM 2060 C CA . PHE A 1 273 ? 159.265 193.949 26.459 1.00 24.21 273 PHE A CA 1
ATOM 2061 C C . PHE A 1 273 ? 158.167 194.283 27.502 1.00 23.23 273 PHE A C 1
ATOM 2062 O O . PHE A 1 273 ? 157.486 195.282 27.412 1.00 23.85 273 PHE A O 1
ATOM 2070 N N . TRP A 1 274 ? 158.141 193.575 28.604 1.00 21.22 274 TRP A N 1
ATOM 2071 C CA . TRP A 1 274 ? 157.133 193.888 29.646 1.00 21.36 274 TRP A CA 1
ATOM 2072 C C . TRP A 1 274 ? 157.290 195.278 30.280 1.00 21.90 274 TRP A C 1
ATOM 2073 O O . TRP A 1 274 ? 156.309 195.974 30.608 1.00 21.50 274 TRP A O 1
ATOM 2084 N N . GLU A 1 275 ? 158.549 195.767 30.425 1.00 23.51 275 GLU A N 1
ATOM 2085 C CA . GLU A 1 275 ? 158.727 197.080 31.006 1.00 24.71 275 GLU A CA 1
ATOM 2086 C C . GLU A 1 275 ? 158.171 198.088 29.991 1.00 23.83 275 GLU A C 1
ATOM 2087 O O . GLU A 1 275 ? 157.623 199.111 30.372 1.00 25.49 275 GLU A O 1
ATOM 2093 N N . ASP A 1 276 ? 158.351 197.842 28.711 1.00 23.47 276 ASP A N 1
ATOM 2094 C CA . ASP A 1 276 ? 157.787 198.771 27.700 1.00 24.77 276 ASP A CA 1
ATOM 2095 C C . ASP A 1 276 ? 156.230 198.784 27.773 1.00 23.84 276 ASP A C 1
ATOM 2096 O O . ASP A 1 276 ? 155.566 199.827 27.766 1.00 24.14 276 ASP A O 1
ATOM 2101 N N . LEU A 1 277 ? 155.625 197.594 27.790 1.00 22.89 277 LEU A N 1
ATOM 2102 C CA . LEU A 1 277 ? 154.200 197.562 27.996 1.00 23.27 277 LEU A CA 1
ATOM 2103 C C . LEU A 1 277 ? 153.689 198.305 29.222 1.00 23.18 277 LEU A C 1
ATOM 2104 O O . LEU A 1 277 ? 152.654 199.012 29.165 1.00 22.47 277 LEU A O 1
ATOM 2109 N N . TYR A 1 278 ? 154.373 198.093 30.345 1.00 23.43 278 TYR A N 1
ATOM 2110 C CA . TYR A 1 278 ? 153.998 198.630 31.620 1.00 24.65 278 TYR A CA 1
ATOM 2111 C C . TYR A 1 278 ? 154.197 200.120 31.622 1.00 28.07 278 TYR A C 1
ATOM 2112 O O . TYR A 1 278 ? 153.386 200.823 32.215 1.00 26.84 278 TYR A O 1
ATOM 2121 N N . GLN A 1 279 ? 155.191 200.657 30.894 1.00 28.77 279 GLN A N 1
ATOM 2122 C CA . GLN A 1 279 ? 155.325 202.063 30.823 1.00 32.99 279 GLN A CA 1
ATOM 2123 C C . GLN A 1 279 ? 154.303 202.722 29.885 1.00 30.64 279 GLN A C 1
ATOM 2124 O O . GLN A 1 279 ? 153.757 203.777 30.143 1.00 29.31 279 GLN A O 1
ATOM 2130 N N . MET A 1 280 ? 154.010 202.115 28.775 1.00 29.46 280 MET A N 1
ATOM 2131 C CA . MET A 1 280 ? 152.913 202.616 27.948 1.00 29.56 280 MET A CA 1
ATOM 2132 C C . MET A 1 280 ? 151.590 202.592 28.720 1.00 28.02 280 MET A C 1
ATOM 2133 O O . MET A 1 280 ? 150.826 203.496 28.600 1.00 27.25 280 MET A O 1
ATOM 2138 N N . GLY A 1 281 ? 151.346 201.552 29.515 1.00 25.30 281 GLY A N 1
ATOM 2139 C CA . GLY A 1 281 ? 150.197 201.471 30.411 1.00 24.27 281 GLY A CA 1
ATOM 2140 C C . GLY A 1 281 ? 148.896 201.049 29.702 1.00 23.42 281 GLY A C 1
ATOM 2141 O O . GLY A 1 281 ? 148.892 200.531 28.569 1.00 21.36 281 GLY A O 1
ATOM 2142 N N . GLY A 1 282 ? 147.807 201.275 30.453 1.00 24.10 282 GLY A N 1
ATOM 2143 C CA . GLY A 1 282 ? 146.516 200.913 30.062 1.00 21.02 282 GLY A CA 1
ATOM 2144 C C . GLY A 1 282 ? 146.474 199.398 29.832 1.00 20.63 282 GLY A C 1
ATOM 2145 O O . GLY A 1 282 ? 147.184 198.606 30.506 1.00 19.62 282 GLY A O 1
ATOM 2146 N N . PHE A 1 283 ? 145.803 198.994 28.771 1.00 18.43 283 PHE A N 1
ATOM 2147 C CA . PHE A 1 283 ? 145.631 197.534 28.448 1.00 19.10 283 PHE A CA 1
ATOM 2148 C C . PHE A 1 283 ? 146.796 196.948 27.661 1.00 18.94 283 PHE A C 1
ATOM 2149 O O . PHE A 1 283 ? 146.742 195.843 27.191 1.00 19.69 283 PHE A O 1
ATOM 2157 N N . ARG A 1 284 ? 147.911 197.637 27.516 1.00 18.88 284 ARG A N 1
ATOM 2158 C CA . ARG A 1 284 ? 149.070 197.027 26.774 1.00 19.70 284 ARG A CA 1
ATOM 2159 C C . ARG A 1 284 ? 149.475 195.665 27.321 1.00 18.71 284 ARG A C 1
ATOM 2160 O O . ARG A 1 284 ? 149.707 194.739 26.575 1.00 17.77 284 ARG A O 1
ATOM 2168 N N . PHE A 1 285 ? 149.588 195.577 28.639 1.00 18.06 285 PHE A N 1
ATOM 2169 C CA . PHE A 1 285 ? 150.048 194.342 29.279 1.00 19.09 285 PHE A CA 1
ATOM 2170 C C . PHE A 1 285 ? 149.041 193.220 29.074 1.00 19.07 285 PHE A C 1
ATOM 2171 O O . PHE A 1 285 ? 149.399 192.063 29.140 1.00 20.14 285 PHE A O 1
ATOM 2179 N N . TRP A 1 286 ? 147.758 193.556 28.897 1.00 18.18 286 TRP A N 1
ATOM 2180 C CA . TRP A 1 286 ? 146.724 192.539 28.729 1.00 18.30 286 TRP A CA 1
ATOM 2181 C C . TRP A 1 286 ? 146.583 192.123 27.304 1.00 19.08 286 TRP A C 1
ATOM 2182 O O . TRP A 1 286 ? 146.520 190.935 27.008 1.00 19.80 286 TRP A O 1
ATOM 2193 N N . GLN A 1 287 ? 146.525 193.103 26.417 1.00 19.00 287 GLN A N 1
ATOM 2194 C CA . GLN A 1 287 ? 146.149 192.812 24.970 1.00 19.61 287 GLN A CA 1
ATOM 2195 C C . GLN A 1 287 ? 147.245 193.076 23.962 1.00 19.49 287 GLN A C 1
ATOM 2196 O O . GLN A 1 287 ? 147.042 192.816 22.798 1.00 19.83 287 GLN A O 1
ATOM 2202 N N . ASN A 1 288 ? 148.453 193.466 24.367 1.00 19.55 288 ASN A N 1
ATOM 2203 C CA . ASN A 1 288 ? 149.580 193.599 23.450 1.00 20.08 288 ASN A CA 1
ATOM 2204 C C . ASN A 1 288 ? 150.723 192.590 23.886 1.00 20.19 288 ASN A C 1
ATOM 2205 O O . ASN A 1 288 ? 151.930 192.742 23.479 1.00 20.42 288 ASN A O 1
ATOM 2210 N N . ASN A 1 289 ? 150.372 191.655 24.762 1.00 20.18 289 ASN A N 1
ATOM 2211 C CA . ASN A 1 289 ? 151.412 190.711 25.323 1.00 20.07 289 ASN A CA 1
ATOM 2212 C C . ASN A 1 289 ? 151.645 189.510 24.391 1.00 21.30 289 ASN A C 1
ATOM 2213 O O . ASN A 1 289 ? 151.145 189.436 23.247 1.00 21.33 289 ASN A O 1
ATOM 2218 N N . TYR A 1 290 ? 152.498 188.626 24.830 1.00 20.58 290 TYR A N 1
ATOM 2219 C CA . TYR A 1 290 ? 152.789 187.446 24.071 1.00 20.98 290 TYR A CA 1
ATOM 2220 C C . TYR A 1 290 ? 151.489 186.656 23.744 1.00 21.98 290 TYR A C 1
ATOM 2221 O O . TYR A 1 290 ? 150.592 186.638 24.544 1.00 20.29 290 TYR A O 1
ATOM 2230 N N . GLN A 1 291 ? 151.477 186.089 22.593 1.00 20.70 291 GLN A N 1
ATOM 2231 C CA . GLN A 1 291 ? 150.316 185.378 22.121 1.00 23.64 291 GLN A CA 1
ATOM 2232 C C . GLN A 1 291 ? 149.860 184.177 22.917 1.00 23.22 291 GLN A C 1
ATOM 2233 O O . GLN A 1 291 ? 148.689 183.869 22.849 1.00 23.70 291 GLN A O 1
ATOM 2239 N N . ASP A 1 292 ? 150.684 183.692 23.830 1.00 20.55 292 ASP A N 1
ATOM 2240 C CA . ASP A 1 292 ? 150.362 182.577 24.642 1.00 21.91 292 ASP A CA 1
ATOM 2241 C C . ASP A 1 292 ? 150.125 182.963 26.128 1.00 19.93 292 ASP A C 1
ATOM 2242 O O . ASP A 1 292 ? 149.949 182.106 26.949 1.00 20.94 292 ASP A O 1
ATOM 2247 N N . LEU A 1 293 ? 149.983 184.229 26.379 1.00 19.37 293 LEU A N 1
ATOM 2248 C CA . LEU A 1 293 ? 149.641 184.736 27.701 1.00 20.50 293 LEU A CA 1
ATOM 2249 C C . LEU A 1 293 ? 148.431 183.981 28.316 1.00 20.80 293 LEU A C 1
ATOM 2250 O O . LEU A 1 293 ? 148.450 183.663 29.551 1.00 18.59 293 LEU A O 1
ATOM 2255 N N . LEU A 1 294 ? 147.369 183.846 27.524 1.00 20.50 294 LEU A N 1
ATOM 2256 C CA . LEU A 1 294 ? 146.173 183.220 28.022 1.00 22.27 294 LEU A CA 1
ATOM 2257 C C . LEU A 1 294 ? 145.986 181.742 27.595 1.00 21.71 294 LEU A C 1
ATOM 2258 O O . LEU A 1 294 ? 144.906 181.202 27.791 1.00 25.02 294 LEU A O 1
ATOM 2263 N N . THR A 1 295 ? 146.939 181.111 26.965 1.00 20.38 295 THR A N 1
ATOM 2264 C CA . THR A 1 295 ? 146.884 179.741 26.591 1.00 21.42 295 THR A CA 1
ATOM 2265 C C . THR A 1 295 ? 147.848 178.814 27.251 1.00 22.60 295 THR A C 1
ATOM 2266 O O . THR A 1 295 ? 147.695 177.578 27.062 1.00 24.26 295 THR A O 1
ATOM 2270 N N . SER A 1 296 ? 148.880 179.305 27.981 1.00 20.04 296 SER A N 1
ATOM 2271 C CA . SER A 1 296 ? 149.882 178.454 28.521 1.00 20.32 296 SER A CA 1
ATOM 2272 C C . SER A 1 296 ? 149.947 178.867 29.956 1.00 20.21 296 SER A C 1
ATOM 2273 O O . SER A 1 296 ? 150.160 180.089 30.271 1.00 18.08 296 SER A O 1
ATOM 2276 N N . LEU A 1 297 ? 149.816 177.961 30.867 1.00 18.67 297 LEU A N 1
ATOM 2277 C CA . LEU A 1 297 ? 149.859 178.376 32.290 1.00 20.40 297 LEU A CA 1
ATOM 2278 C C . LEU A 1 297 ? 151.240 178.896 32.715 1.00 19.45 297 LEU A C 1
ATOM 2279 O O . LEU A 1 297 ? 151.403 179.793 33.490 1.00 18.16 297 LEU A O 1
ATOM 2284 N N . ASP A 1 298 ? 152.275 178.303 32.174 1.00 21.00 298 ASP A N 1
ATOM 2285 C CA . ASP A 1 298 ? 153.655 178.774 32.499 1.00 22.18 298 ASP A CA 1
ATOM 2286 C C . ASP A 1 298 ? 153.945 180.182 31.915 1.00 21.17 298 ASP A C 1
ATOM 2287 O O . ASP A 1 298 ? 154.630 180.974 32.539 1.00 18.66 298 ASP A O 1
ATOM 2292 N N . ALA A 1 299 ? 153.538 180.432 30.664 1.00 20.17 299 ALA A N 1
ATOM 2293 C CA . ALA A 1 299 ? 153.713 181.748 30.114 1.00 20.09 299 ALA A CA 1
ATOM 2294 C C . ALA A 1 299 ? 152.981 182.747 30.914 1.00 18.87 299 ALA A C 1
ATOM 2295 O O . ALA A 1 299 ? 153.443 183.844 31.171 1.00 17.46 299 ALA A O 1
ATOM 2297 N N . ASN A 1 300 ? 151.775 182.389 31.305 1.00 18.38 300 ASN A N 1
ATOM 2298 C CA . ASN A 1 300 ? 150.944 183.272 32.096 1.00 18.45 300 ASN A CA 1
ATOM 2299 C C . ASN A 1 300 ? 151.598 183.597 33.414 1.00 18.41 300 ASN A C 1
ATOM 2300 O O . ASN A 1 300 ? 151.550 184.749 33.856 1.00 18.40 300 ASN A O 1
ATOM 2305 N N . ARG A 1 301 ? 152.085 182.570 34.089 1.00 17.23 301 ARG A N 1
ATOM 2306 C CA . ARG A 1 301 ? 152.697 182.790 35.425 1.00 19.45 301 ARG A CA 1
ATOM 2307 C C . ARG A 1 301 ? 153.967 183.720 35.268 1.00 19.58 301 ARG A C 1
ATOM 2308 O O . ARG A 1 301 ? 154.269 184.483 36.141 1.00 20.48 301 ARG A O 1
ATOM 2316 N N . GLU A 1 302 ? 154.719 183.627 34.200 1.00 21.45 302 GLU A N 1
ATOM 2317 C CA . GLU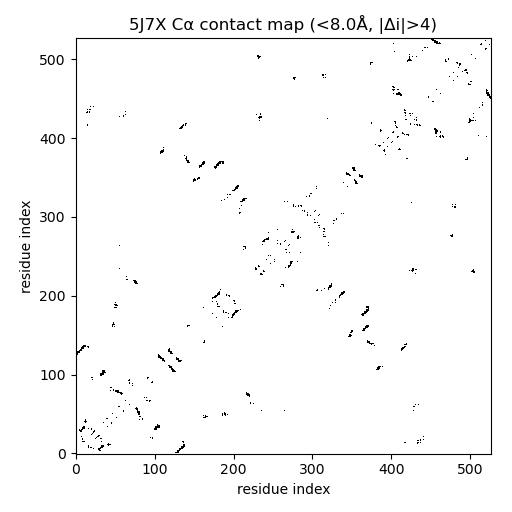 A 1 302 ? 155.912 184.506 34.042 1.00 23.22 302 GLU A CA 1
ATOM 2318 C C . GLU A 1 302 ? 155.539 185.937 33.918 1.00 21.42 302 GLU A C 1
ATOM 2319 O O . GLU A 1 302 ? 156.117 186.770 34.532 1.00 19.48 302 GLU A O 1
ATOM 2325 N N . ALA A 1 303 ? 154.446 186.167 33.183 1.00 19.42 303 ALA A N 1
ATOM 2326 C CA . ALA A 1 303 ? 153.844 187.532 33.124 1.00 18.72 303 ALA A CA 1
ATOM 2327 C C . ALA A 1 303 ? 153.374 188.029 34.484 1.00 17.72 303 ALA A C 1
ATOM 2328 O O . ALA A 1 303 ? 153.575 189.181 34.923 1.00 16.28 303 ALA A O 1
ATOM 2330 N N . TYR A 1 304 ? 152.703 187.173 35.156 1.00 17.47 304 TYR A N 1
ATOM 2331 C CA . TYR A 1 304 ? 152.198 187.517 36.481 1.00 16.46 304 TYR A CA 1
ATOM 2332 C C . TYR A 1 304 ? 153.383 187.859 37.372 1.00 17.30 304 TYR A C 1
ATOM 2333 O O . TYR A 1 304 ? 153.250 188.766 38.220 1.00 17.29 304 TYR A O 1
ATOM 2342 N N . ASN A 1 305 ? 154.430 187.046 37.332 1.00 17.34 305 ASN A N 1
ATOM 2343 C CA . ASN A 1 305 ? 155.535 187.307 38.223 1.00 18.58 305 ASN A CA 1
ATOM 2344 C C . ASN A 1 305 ? 156.135 188.704 38.007 1.00 19.00 305 ASN A C 1
ATOM 2345 O O . ASN A 1 305 ? 156.567 189.420 38.975 1.00 18.79 305 ASN A O 1
ATOM 2350 N N . PHE A 1 306 ? 156.147 189.133 36.770 1.00 18.51 306 PHE A N 1
ATOM 2351 C CA . PHE A 1 306 ? 156.485 190.525 36.452 1.00 18.27 306 PHE A CA 1
ATOM 2352 C C . PHE A 1 306 ? 155.608 191.535 37.088 1.00 19.29 306 PHE A C 1
ATOM 2353 O O . PHE A 1 306 ? 156.070 192.512 37.739 1.00 19.51 306 PHE A O 1
ATOM 2361 N N . TRP A 1 307 ? 154.301 191.365 36.937 1.00 19.06 307 TRP A N 1
ATOM 2362 C CA . TRP A 1 307 ? 153.336 192.261 37.476 1.00 18.94 307 TRP A CA 1
ATOM 2363 C C . TRP A 1 307 ? 153.536 192.342 38.975 1.00 19.09 307 TRP A C 1
ATOM 2364 O O . TRP A 1 307 ? 153.450 193.447 39.528 1.00 17.92 307 TRP A O 1
ATOM 2375 N N . ALA A 1 308 ? 153.731 191.200 39.606 1.00 17.17 308 ALA A N 1
ATOM 2376 C CA . ALA A 1 308 ? 153.840 191.203 41.077 1.00 17.65 308 ALA A CA 1
ATOM 2377 C C . ALA A 1 308 ? 155.089 191.894 41.477 1.00 18.01 308 ALA A C 1
ATOM 2378 O O . ALA A 1 308 ? 155.059 192.542 42.489 1.00 21.43 308 ALA A O 1
ATOM 2380 N N . ARG A 1 309 ? 156.165 191.735 40.750 1.00 18.63 309 ARG A N 1
ATOM 2381 C CA . ARG A 1 309 ? 157.417 192.380 41.126 1.00 22.21 309 ARG A CA 1
ATOM 2382 C C . ARG A 1 309 ? 157.230 193.922 41.090 1.00 22.18 309 ARG A C 1
ATOM 2383 O O . ARG A 1 309 ? 157.591 194.649 42.051 1.00 21.82 309 ARG A O 1
ATOM 2391 N N . LYS A 1 310 ? 156.697 194.423 40.006 1.00 21.62 310 LYS A N 1
ATOM 2392 C CA . LYS A 1 310 ? 156.441 195.858 39.873 1.00 21.50 310 LYS A CA 1
ATOM 2393 C C . LYS A 1 310 ? 155.491 196.390 40.883 1.00 22.81 310 LYS A C 1
ATOM 2394 O O . LYS A 1 310 ? 155.684 197.473 41.354 1.00 23.15 310 LYS A O 1
ATOM 2400 N N . THR A 1 311 ? 154.435 195.636 41.238 1.00 19.06 311 THR A N 1
ATOM 2401 C CA . THR A 1 311 ? 153.433 196.114 42.120 1.00 19.66 311 THR A CA 1
ATOM 2402 C C . THR A 1 311 ? 153.886 196.116 43.628 1.00 19.57 311 THR A C 1
ATOM 2403 O O . THR A 1 311 ? 153.767 197.115 44.340 1.00 19.49 311 THR A O 1
ATOM 2407 N N . ARG A 1 312 ? 154.560 195.040 43.985 1.00 20.26 312 ARG A N 1
ATOM 2408 C CA . ARG A 1 312 ? 155.099 194.932 45.342 1.00 21.00 312 ARG A CA 1
ATOM 2409 C C . ARG A 1 312 ? 156.164 195.969 45.644 1.00 21.53 312 ARG A C 1
ATOM 2410 O O . ARG A 1 312 ? 156.235 196.327 46.801 1.00 21.53 312 ARG A O 1
ATOM 2418 N N . ALA A 1 313 ? 156.974 196.358 44.653 1.00 22.20 313 ALA A N 1
ATOM 2419 C CA . ALA A 1 313 ? 158.004 197.406 44.724 1.00 22.83 313 ALA A CA 1
ATOM 2420 C C . ALA A 1 313 ? 157.394 198.714 45.111 1.00 24.22 313 ALA A C 1
ATOM 2421 O O . ALA A 1 313 ? 158.036 199.509 45.750 1.00 24.09 313 ALA A O 1
ATOM 2423 N N . ARG A 1 314 ? 156.115 198.935 44.835 1.00 22.47 314 ARG A N 1
ATOM 2424 C CA . ARG A 1 314 ? 155.467 200.184 45.174 1.00 23.58 314 ARG A CA 1
ATOM 2425 C C . ARG A 1 314 ? 154.927 200.195 46.616 1.00 24.68 314 ARG A C 1
ATOM 2426 O O . ARG A 1 314 ? 154.515 201.242 47.081 1.00 24.79 314 ARG A O 1
ATOM 2434 N N . ILE A 1 315 ? 154.927 199.075 47.314 1.00 24.10 315 ILE A N 1
ATOM 2435 C CA . ILE A 1 315 ? 154.237 198.962 48.570 1.00 24.45 315 ILE A CA 1
ATOM 2436 C C . ILE A 1 315 ? 155.352 198.702 49.647 1.00 25.82 315 ILE A C 1
ATOM 2437 O O . ILE A 1 315 ? 156.000 197.647 49.648 1.00 25.87 315 ILE A O 1
ATOM 2442 N N . GLN A 1 316 ? 155.400 199.555 50.591 1.00 26.95 316 GLN A N 1
ATOM 2443 C CA . GLN A 1 316 ? 156.430 199.514 51.673 1.00 30.89 316 GLN A CA 1
ATOM 2444 C C . GLN A 1 316 ? 156.161 198.470 52.714 1.00 31.67 316 GLN A C 1
ATOM 2445 O O . GLN A 1 316 ? 157.083 197.828 53.080 1.00 33.40 316 GLN A O 1
ATOM 2451 N N . ASP A 1 317 ? 154.942 198.193 53.159 1.00 33.14 317 ASP A N 1
ATOM 2452 C CA . ASP A 1 317 ? 154.766 197.279 54.302 1.00 35.53 317 ASP A CA 1
ATOM 2453 C C . ASP A 1 317 ? 154.615 195.844 53.803 1.00 34.39 317 ASP A C 1
ATOM 2454 O O . ASP A 1 317 ? 153.745 195.602 52.874 1.00 31.59 317 ASP A O 1
ATOM 2459 N N . PRO A 1 318 ? 155.459 194.896 54.291 1.00 33.57 318 PRO A N 1
ATOM 2460 C CA . PRO A 1 318 ? 155.408 193.533 53.752 1.00 34.83 318 PRO A CA 1
ATOM 2461 C C . PRO A 1 318 ? 154.008 192.821 53.887 1.00 32.43 318 PRO A C 1
ATOM 2462 O O . PRO A 1 318 ? 153.652 192.036 52.964 1.00 32.33 318 PRO A O 1
ATOM 2466 N N . LYS A 1 319 ? 153.234 193.147 54.941 1.00 32.55 319 LYS A N 1
ATOM 2467 C CA . LYS A 1 319 ? 151.958 192.547 55.167 1.00 33.67 319 LYS A CA 1
ATOM 2468 C C . LYS A 1 319 ? 150.949 193.044 54.085 1.00 33.55 319 LYS A C 1
ATOM 2469 O O . LYS A 1 319 ? 150.275 192.242 53.484 1.00 32.58 319 LYS A O 1
ATOM 2475 N N . LYS A 1 320 ? 150.985 194.348 53.822 1.00 31.94 320 LYS A N 1
ATOM 2476 C CA . LYS A 1 320 ? 150.172 194.935 52.786 1.00 31.30 320 LYS A CA 1
ATOM 2477 C C . LYS A 1 320 ? 150.527 194.429 51.446 1.00 30.17 320 LYS A C 1
ATOM 2478 O O . LYS A 1 320 ? 149.683 194.092 50.625 1.00 27.86 320 LYS A O 1
ATOM 2484 N N . ARG A 1 321 ? 151.824 194.309 51.178 1.00 29.99 321 ARG A N 1
ATOM 2485 C CA . ARG A 1 321 ? 152.296 193.804 49.956 1.00 28.33 321 ARG A CA 1
ATOM 2486 C C . ARG A 1 321 ? 151.825 192.415 49.619 1.00 27.50 321 ARG A C 1
ATOM 2487 O O . ARG A 1 321 ? 151.439 192.079 48.477 1.00 26.43 321 ARG A O 1
ATOM 2495 N N . ASP A 1 322 ? 151.790 191.545 50.645 1.00 25.75 322 ASP A N 1
ATOM 2496 C CA . ASP A 1 322 ? 151.438 190.150 50.389 1.00 26.20 322 ASP A CA 1
ATOM 2497 C C . ASP A 1 322 ? 149.903 190.031 50.188 1.00 26.09 322 ASP A C 1
ATOM 2498 O O . ASP A 1 322 ? 149.477 189.200 49.452 1.00 26.03 322 ASP A O 1
ATOM 2503 N N . LEU A 1 323 ? 149.136 190.949 50.767 1.00 25.57 323 LEU A N 1
ATOM 2504 C CA . LEU A 1 323 ? 147.661 190.950 50.523 1.00 27.12 323 LEU A CA 1
ATOM 2505 C C . LEU A 1 323 ? 147.279 191.531 49.194 1.00 24.25 323 LEU A C 1
ATOM 2506 O O . LEU A 1 323 ? 146.423 190.986 48.511 1.00 24.59 323 LEU A O 1
ATOM 2511 N N . LEU A 1 324 ? 147.977 192.585 48.793 1.00 21.29 324 LEU A N 1
ATOM 2512 C CA . LEU A 1 324 ? 147.639 193.233 47.552 1.00 21.03 324 LEU A CA 1
ATOM 2513 C C . LEU A 1 324 ? 148.226 192.586 46.333 1.00 19.90 324 LEU A C 1
ATOM 2514 O O . LEU A 1 324 ? 147.728 192.785 45.180 1.00 19.38 324 LEU A O 1
ATOM 2519 N N . ALA A 1 325 ? 149.425 191.992 46.456 1.00 18.43 325 ALA A N 1
ATOM 2520 C CA . ALA A 1 325 ? 150.123 191.490 45.271 1.00 19.57 325 ALA A CA 1
ATOM 2521 C C . ALA A 1 325 ? 150.896 190.264 45.700 1.00 20.81 325 ALA A C 1
ATOM 2522 O O . ALA A 1 325 ? 152.127 190.302 45.772 1.00 20.63 325 ALA A O 1
ATOM 2524 N N . PRO A 1 326 ? 150.194 189.165 46.055 1.00 20.71 326 PRO A N 1
ATOM 2525 C CA . PRO A 1 326 ? 150.837 187.896 46.447 1.00 20.60 326 PRO A CA 1
ATOM 2526 C C . PRO A 1 326 ? 151.802 187.345 45.425 1.00 19.97 326 PRO A C 1
ATOM 2527 O O . PRO A 1 326 ? 151.622 187.466 44.190 1.00 19.11 326 PRO A O 1
ATOM 2531 N N . LEU A 1 327 ? 152.864 186.691 45.912 1.00 20.56 327 LEU A N 1
ATOM 2532 C CA . LEU A 1 327 ? 153.778 186.050 45.016 1.00 21.43 327 LEU A CA 1
ATOM 2533 C C . LEU A 1 327 ? 153.096 184.898 44.196 1.00 20.91 327 LEU A C 1
ATOM 2534 O O . LEU A 1 327 ? 153.414 184.659 43.039 1.00 21.31 327 LEU A O 1
ATOM 2539 N N . GLU A 1 328 ? 152.110 184.248 44.792 1.00 20.76 328 GLU A N 1
ATOM 2540 C CA . GLU A 1 328 ? 151.270 183.240 44.073 1.00 20.84 328 GLU A CA 1
ATOM 2541 C C . GLU A 1 328 ? 150.039 183.854 43.578 1.00 20.09 328 GLU A C 1
ATOM 2542 O O . GLU A 1 328 ? 149.345 184.499 44.318 1.00 20.00 328 GLU A O 1
ATOM 2548 N N . PRO A 1 329 ? 149.765 183.711 42.282 1.00 18.12 329 PRO A N 1
ATOM 2549 C CA . PRO A 1 329 ? 148.668 184.453 41.830 1.00 18.51 329 PRO A CA 1
ATOM 2550 C C . PRO A 1 329 ? 147.292 183.975 42.341 1.00 19.43 329 PRO A C 1
ATOM 2551 O O . PRO A 1 329 ? 147.084 182.707 42.351 1.00 21.42 329 PRO A O 1
ATOM 2555 N N . PRO A 1 330 ? 146.350 184.853 42.490 1.00 19.43 330 PRO A N 1
ATOM 2556 C CA . PRO A 1 330 ? 145.007 184.455 42.965 1.00 21.01 330 PRO A CA 1
ATOM 2557 C C . PRO A 1 330 ? 144.163 183.830 41.818 1.00 22.75 330 PRO A C 1
ATOM 2558 O O . PRO A 1 330 ? 143.257 183.124 42.091 1.00 23.38 330 PRO A O 1
ATOM 2562 N N . TYR A 1 331 ? 144.455 184.154 40.560 1.00 19.78 331 TYR A N 1
ATOM 2563 C CA . TYR A 1 331 ? 143.797 183.613 39.367 1.00 20.54 331 TYR A CA 1
ATOM 2564 C C . TYR A 1 331 ? 144.738 183.950 38.186 1.00 19.23 331 TYR A C 1
ATOM 2565 O O . TYR A 1 331 ? 145.634 184.814 38.359 1.00 19.94 331 TYR A O 1
ATOM 2574 N N . PRO A 1 332 ? 144.526 183.339 37.044 1.00 19.46 332 PRO A N 1
ATOM 2575 C CA . PRO A 1 332 ? 145.424 183.612 35.902 1.00 19.57 332 PRO A CA 1
ATOM 2576 C C . PRO A 1 332 ? 145.188 185.043 35.451 1.00 20.38 332 PRO A C 1
ATOM 2577 O O . PRO A 1 332 ? 144.112 185.423 34.987 1.00 19.07 332 PRO A O 1
ATOM 2581 N N . PHE A 1 333 ? 146.273 185.743 35.303 1.00 19.52 333 PHE A N 1
ATOM 2582 C CA . PHE A 1 333 ? 146.206 187.128 34.916 1.00 18.83 333 PHE A CA 1
ATOM 2583 C C . PHE A 1 333 ? 145.613 187.246 33.483 1.00 18.73 333 PHE A C 1
ATOM 2584 O O . PHE A 1 333 ? 146.007 186.548 32.553 1.00 16.69 333 PHE A O 1
ATOM 2592 N N . GLY A 1 334 ? 144.721 188.187 33.330 1.00 18.46 334 GLY A N 1
ATOM 2593 C CA . GLY A 1 334 ? 144.156 188.441 32.008 1.00 19.01 334 GLY A CA 1
ATOM 2594 C C . GLY A 1 334 ? 142.909 187.645 31.672 1.00 19.98 334 GLY A C 1
ATOM 2595 O O . GLY A 1 334 ? 142.379 187.789 30.524 1.00 19.61 334 GLY A O 1
ATOM 2596 N N . THR A 1 335 ? 142.476 186.782 32.588 1.00 18.24 335 THR A N 1
ATOM 2597 C CA . THR A 1 335 ? 141.279 185.980 32.338 1.00 19.27 335 THR A CA 1
ATOM 2598 C C . THR A 1 335 ? 140.006 186.792 32.661 1.00 21.42 335 THR A C 1
ATOM 2599 O O . THR A 1 335 ? 138.882 186.254 32.489 1.00 20.80 335 THR A O 1
ATOM 2603 N N . LYS A 1 336 ? 140.206 187.953 33.264 1.00 21.21 336 LYS A N 1
ATOM 2604 C CA . LYS A 1 336 ? 139.190 188.926 33.507 1.00 21.83 336 LYS A CA 1
ATOM 2605 C C . LYS A 1 336 ? 139.723 190.228 32.964 1.00 19.86 336 LYS A C 1
ATOM 2606 O O . LYS A 1 336 ? 140.926 190.452 32.995 1.00 19.24 336 LYS A O 1
ATOM 2612 N N . ARG A 1 337 ? 138.821 191.143 32.625 1.00 18.32 337 ARG A N 1
ATOM 2613 C CA . ARG A 1 337 ? 139.195 192.523 32.214 1.00 19.03 337 ARG A CA 1
ATOM 2614 C C . ARG A 1 337 ? 139.861 193.192 33.391 1.00 20.46 337 ARG A C 1
ATOM 2615 O O . ARG A 1 337 ? 139.270 193.327 34.421 1.00 21.12 337 ARG A O 1
ATOM 2623 N N . PRO A 1 338 ? 141.121 193.565 33.278 1.00 20.34 338 PRO A N 1
ATOM 2624 C CA . PRO A 1 338 ? 141.779 194.125 34.450 1.00 22.03 338 PRO A CA 1
ATOM 2625 C C . PRO A 1 338 ? 141.323 195.533 34.777 1.00 19.68 338 PRO A C 1
ATOM 2626 O O . PRO A 1 338 ? 141.083 196.330 33.930 1.00 21.68 338 PRO A O 1
ATOM 2630 N N . SER A 1 339 ? 141.385 195.896 36.019 1.00 20.43 339 SER A N 1
ATOM 2631 C CA . SER A 1 339 ? 141.088 197.225 36.428 1.00 19.85 339 SER A CA 1
ATOM 2632 C C . SER A 1 339 ? 142.316 198.035 36.174 1.00 19.21 339 SER A C 1
ATOM 2633 O O . SER A 1 339 ? 143.400 197.503 36.206 1.00 20.03 339 SER A O 1
ATOM 2636 N N . LEU A 1 340 ? 142.181 199.325 35.939 1.00 19.19 340 LEU A N 1
ATOM 2637 C CA . LEU A 1 340 ? 143.258 200.213 35.906 1.00 19.79 340 LEU A CA 1
ATOM 2638 C C . LEU A 1 340 ? 143.389 201.052 37.204 1.00 21.21 340 LEU A C 1
ATOM 2639 O O . LEU A 1 340 ? 142.404 201.378 37.862 1.00 21.04 340 LEU A O 1
ATOM 2644 N N . GLU A 1 341 ? 144.611 201.524 37.435 1.00 20.49 341 GLU A N 1
ATOM 2645 C CA . GLU A 1 341 ? 144.802 202.392 38.530 1.00 22.28 341 GLU A CA 1
ATOM 2646 C C . GLU A 1 341 ? 145.863 203.424 38.253 1.00 22.27 341 GLU A C 1
ATOM 2647 O O . GLU A 1 341 ? 146.753 203.235 37.396 1.00 21.48 341 GLU A O 1
ATOM 2653 N N . GLN A 1 342 ? 145.777 204.501 39.048 1.00 23.94 342 GLN A N 1
ATOM 2654 C CA . GLN A 1 342 ? 146.775 205.615 38.947 1.00 24.75 342 GLN A CA 1
ATOM 2655 C C . GLN A 1 342 ? 147.713 205.555 40.147 1.00 25.96 342 GLN A C 1
ATOM 2656 O O . GLN A 1 342 ? 148.920 205.359 39.974 1.00 27.02 342 GLN A O 1
ATOM 2662 N N . ASP A 1 343 ? 147.190 205.746 41.333 1.00 25.66 343 ASP A N 1
ATOM 2663 C CA . ASP A 1 343 ? 148.120 205.784 42.507 1.00 28.63 343 ASP A CA 1
ATOM 2664 C C . ASP A 1 343 ? 147.592 204.998 43.660 1.00 27.34 343 ASP A C 1
ATOM 2665 O O . ASP A 1 343 ? 147.896 205.274 44.848 1.00 29.56 343 ASP A O 1
ATOM 2670 N N . PHE A 1 344 ? 146.918 203.915 43.317 1.00 24.82 344 PHE A N 1
ATOM 2671 C CA . PHE A 1 344 ? 146.226 203.094 44.324 1.00 23.66 344 PHE A CA 1
ATOM 2672 C C . PHE A 1 344 ? 147.190 202.511 45.320 1.00 22.91 344 PHE A C 1
ATOM 2673 O O . PHE A 1 344 ? 147.006 202.691 46.508 1.00 22.52 344 PHE A O 1
ATOM 2681 N N . TYR A 1 345 ? 148.234 201.899 44.827 1.00 23.25 345 TYR A N 1
ATOM 2682 C CA . TYR A 1 345 ? 149.129 201.086 45.684 1.00 24.50 345 TYR A CA 1
ATOM 2683 C C . TYR A 1 345 ? 149.922 202.013 46.647 1.00 26.19 345 TYR A C 1
ATOM 2684 O O . TYR A 1 345 ? 150.163 201.648 47.821 1.00 27.93 345 TYR A O 1
ATOM 2693 N N . GLU A 1 346 ? 150.213 203.223 46.185 1.00 25.51 346 GLU A N 1
ATOM 2694 C CA . GLU A 1 346 ? 150.872 204.231 47.010 1.00 29.32 346 GLU A CA 1
ATOM 2695 C C . GLU A 1 346 ? 150.043 204.706 48.160 1.00 28.20 346 GLU A C 1
ATOM 2696 O O . GLU A 1 346 ? 150.624 205.118 49.205 1.00 27.72 346 GLU A O 1
ATOM 2702 N N . GLN A 1 347 ? 148.726 204.624 48.020 1.00 26.47 347 GLN A N 1
ATOM 2703 C CA . GLN A 1 347 ? 147.939 205.056 49.125 1.00 26.90 347 GLN A CA 1
ATOM 2704 C C . GLN A 1 347 ? 148.245 204.263 50.369 1.00 26.47 347 GLN A C 1
ATOM 2705 O O . GLN A 1 347 ? 148.173 204.781 51.491 1.00 25.63 347 GLN A O 1
ATOM 2711 N N . PHE A 1 348 ? 148.574 202.985 50.186 1.00 24.36 348 PHE A N 1
ATOM 2712 C CA . PHE A 1 348 ? 148.762 202.186 51.325 1.00 24.89 348 PHE A CA 1
ATOM 2713 C C . PHE A 1 348 ? 150.092 202.467 52.130 1.00 26.64 348 PHE A C 1
ATOM 2714 O O . PHE A 1 348 ? 150.321 201.883 53.184 1.00 28.21 348 PHE A O 1
ATOM 2722 N N . ASN A 1 349 ? 150.927 203.277 51.574 1.00 28.05 349 ASN A N 1
ATOM 2723 C CA . ASN A 1 349 ? 152.131 203.676 52.325 1.00 29.92 349 ASN A CA 1
ATOM 2724 C C . ASN A 1 349 ? 151.876 204.741 53.343 1.00 33.26 349 ASN A C 1
ATOM 2725 O O . ASN A 1 349 ? 152.783 205.102 54.069 1.00 31.62 349 ASN A O 1
ATOM 2730 N N . LYS A 1 350 ? 150.668 205.269 53.412 1.00 34.10 350 LYS A N 1
ATOM 2731 C CA . LYS A 1 350 ? 150.275 206.193 54.491 1.00 34.50 350 LYS A CA 1
ATOM 2732 C C . LYS A 1 350 ? 149.928 205.429 55.683 1.00 34.33 350 LYS A C 1
ATOM 2733 O O . LYS A 1 350 ? 149.402 204.310 55.558 1.00 34.94 350 LYS A O 1
ATOM 2739 N N . SER A 1 351 ? 150.149 205.998 56.868 1.00 34.52 351 SER A N 1
ATOM 2740 C CA . SER A 1 351 ? 149.891 205.251 58.161 1.00 37.56 351 SER A CA 1
ATOM 2741 C C . SER A 1 351 ? 148.392 205.118 58.493 1.00 36.10 351 SER A C 1
ATOM 2742 O O . SER A 1 351 ? 147.980 204.167 59.136 1.00 39.14 351 SER A O 1
ATOM 2745 N N . ASN A 1 352 ? 147.577 205.962 57.936 1.00 33.67 352 ASN A N 1
ATOM 2746 C CA . ASN A 1 352 ? 146.159 205.852 58.199 1.00 33.10 352 ASN A CA 1
ATOM 2747 C C . ASN A 1 352 ? 145.337 205.167 57.086 1.00 31.13 352 ASN A C 1
ATOM 2748 O O . ASN A 1 352 ? 144.091 205.425 57.001 1.00 30.01 352 ASN A O 1
ATOM 2753 N N . VAL A 1 353 ? 146.019 204.484 56.166 1.00 29.03 353 VAL A N 1
ATOM 2754 C CA . VAL A 1 353 ? 145.399 203.740 55.077 1.00 28.42 353 VAL A CA 1
ATOM 2755 C C . VAL A 1 353 ? 145.650 202.246 55.280 1.00 29.44 353 VAL A C 1
ATOM 2756 O O . VAL A 1 353 ? 146.747 201.797 55.226 1.00 30.66 353 VAL A O 1
ATOM 2760 N N . HIS A 1 354 ? 144.587 201.462 55.405 1.00 27.61 354 HIS A N 1
ATOM 2761 C CA . HIS A 1 354 ? 144.596 200.043 55.821 1.00 28.86 354 HIS A CA 1
ATOM 2762 C C . HIS A 1 354 ? 143.906 199.136 54.822 1.00 26.57 354 HIS A C 1
ATOM 2763 O O . HIS A 1 354 ? 142.918 199.581 54.111 1.00 24.50 354 HIS A O 1
ATOM 2770 N N . ILE A 1 355 ? 144.370 197.887 54.819 1.00 25.59 355 ILE A N 1
ATOM 2771 C CA . ILE A 1 355 ? 143.843 196.826 53.963 1.00 27.51 355 ILE A CA 1
ATOM 2772 C C . ILE A 1 355 ? 143.466 195.727 54.856 1.00 30.42 355 ILE A C 1
ATOM 2773 O O . ILE A 1 355 ? 144.305 195.376 55.706 1.00 32.12 355 ILE A O 1
ATOM 2778 N N . VAL A 1 356 ? 142.150 195.363 54.871 1.00 26.80 356 VAL A N 1
ATOM 2779 C CA . VAL A 1 356 ? 141.670 194.328 55.716 1.00 27.62 356 VAL A CA 1
ATOM 2780 C C . VAL A 1 356 ? 141.303 193.093 54.940 1.00 27.12 356 VAL A C 1
ATOM 2781 O O . VAL A 1 356 ? 140.511 193.139 54.013 1.00 28.43 356 VAL A O 1
ATOM 2785 N N . ASP A 1 357 ? 141.842 191.979 55.361 1.00 25.92 357 ASP A N 1
ATOM 2786 C CA . ASP A 1 357 ? 141.699 190.677 54.655 1.00 28.64 357 ASP A CA 1
ATOM 2787 C C . ASP A 1 357 ? 140.479 189.980 55.099 1.00 27.64 357 ASP A C 1
ATOM 2788 O O . ASP A 1 357 ? 140.403 189.470 56.219 1.00 30.93 357 ASP A O 1
ATOM 2793 N N . THR A 1 358 ? 139.484 190.015 54.291 1.00 26.97 358 THR A N 1
ATOM 2794 C CA . THR A 1 358 ? 138.164 189.424 54.700 1.00 28.75 358 THR A CA 1
ATOM 2795 C C . THR A 1 358 ? 138.018 187.962 54.230 1.00 33.22 358 THR A C 1
ATOM 2796 O O . THR A 1 358 ? 136.982 187.379 54.457 1.00 31.50 358 THR A O 1
ATOM 2800 N N . LYS A 1 359 ? 139.007 187.427 53.494 1.00 32.82 359 LYS A N 1
ATOM 2801 C CA . LYS A 1 359 ? 139.015 186.036 53.168 1.00 34.03 359 LYS A CA 1
ATOM 2802 C C . LYS A 1 359 ? 139.280 185.282 54.495 1.00 31.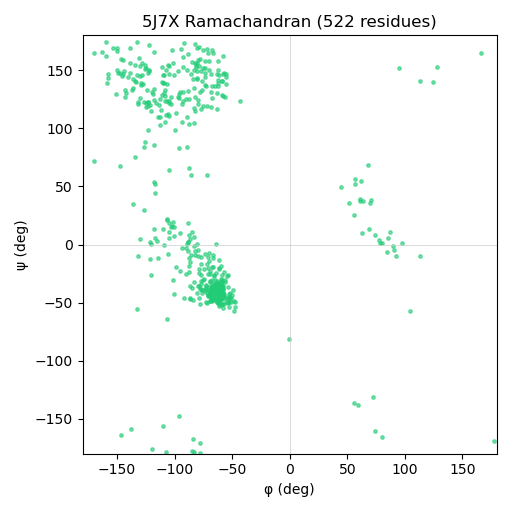69 359 LYS A C 1
ATOM 2803 O O . LYS A 1 359 ? 138.604 184.309 54.785 1.00 29.54 359 LYS A O 1
ATOM 2809 N N . SER A 1 360 ? 140.278 185.712 55.232 1.00 30.28 360 SER A N 1
ATOM 2810 C CA . SER A 1 360 ? 140.655 185.167 56.473 1.00 38.16 360 SER A CA 1
ATOM 2811 C C . SER A 1 360 ? 139.634 185.526 57.528 1.00 41.62 360 SER A C 1
ATOM 2812 O O . SER A 1 360 ? 139.296 184.660 58.362 1.00 42.79 360 SER A O 1
ATOM 2815 N N . GLN A 1 361 ? 139.279 186.838 57.616 1.00 38.08 361 GLN A N 1
ATOM 2816 C CA . GLN A 1 361 ? 138.454 187.286 58.775 1.00 35.87 361 GLN A CA 1
ATO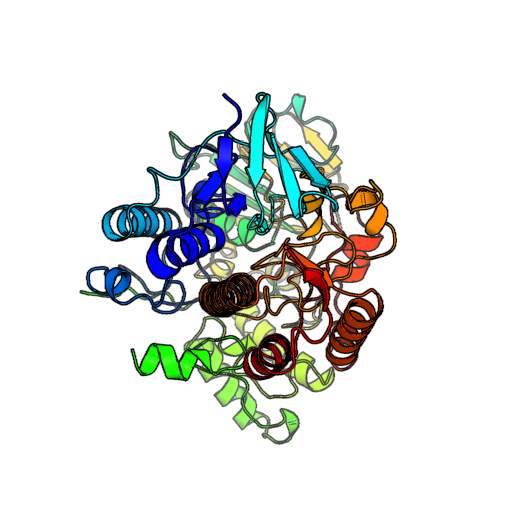M 2817 C C . GLN A 1 361 ? 137.249 188.006 58.228 1.00 32.95 361 GLN A C 1
ATOM 2818 O O . GLN A 1 361 ? 137.337 189.210 58.006 1.00 31.33 361 GLN A O 1
ATOM 2824 N N . PRO A 1 362 ? 136.197 187.268 57.862 1.00 32.98 362 PRO A N 1
ATOM 2825 C CA . PRO A 1 362 ? 135.049 187.961 57.258 1.00 31.49 362 PRO A CA 1
ATOM 2826 C C . PRO A 1 362 ? 134.390 188.974 58.192 1.00 28.73 362 PRO A C 1
ATOM 2827 O O . PRO A 1 362 ? 134.525 188.957 59.453 1.00 27.15 362 PRO A O 1
ATOM 2831 N N . ILE A 1 363 ? 133.712 189.890 57.518 1.00 27.90 363 ILE A N 1
ATOM 2832 C CA . ILE A 1 363 ? 132.907 190.870 58.228 1.00 28.28 363 ILE A CA 1
ATOM 2833 C C . ILE A 1 363 ? 131.746 190.085 58.874 1.00 30.83 363 ILE A C 1
ATOM 2834 O O . ILE A 1 363 ? 131.088 189.344 58.135 1.00 30.87 363 ILE A O 1
ATOM 2839 N N . VAL A 1 364 ? 131.553 190.221 60.187 1.00 33.98 364 VAL A N 1
ATOM 2840 C CA . VAL A 1 364 ? 130.463 189.494 60.869 1.00 36.75 364 VAL A CA 1
ATOM 2841 C C . VAL A 1 364 ? 129.434 190.423 61.482 1.00 42.30 364 VAL A C 1
ATOM 2842 O O . VAL A 1 364 ? 128.530 189.942 62.130 1.00 41.31 364 VAL A O 1
ATOM 2846 N N . GLY A 1 365 ? 129.534 191.742 61.260 1.00 37.50 365 GLY A N 1
ATOM 2847 C CA . GLY A 1 365 ? 128.718 192.637 61.944 1.00 36.13 365 GLY A CA 1
ATOM 2848 C C . GLY A 1 365 ? 129.125 194.081 61.861 1.00 34.81 365 GLY A C 1
ATOM 2849 O O . GLY A 1 365 ? 130.247 194.361 61.492 1.00 31.36 365 GLY A O 1
ATOM 2850 N N . VAL A 1 366 ? 128.213 194.973 62.226 1.00 32.04 366 VAL A N 1
ATOM 2851 C CA . VAL A 1 366 ? 128.481 196.398 62.337 1.00 33.44 366 VAL A CA 1
ATOM 2852 C C . VAL A 1 366 ? 127.973 196.792 63.689 1.00 33.46 366 VAL A C 1
ATOM 2853 O O . VAL A 1 366 ? 126.911 196.336 64.112 1.00 38.04 366 VAL A O 1
ATOM 2857 N N . THR A 1 367 ? 128.692 197.611 64.368 1.00 32.87 367 THR A N 1
ATOM 2858 C CA . THR A 1 367 ? 128.283 198.204 65.642 1.00 35.68 367 THR A CA 1
ATOM 2859 C C . THR A 1 367 ? 127.953 199.682 65.414 1.00 35.70 367 THR A C 1
ATOM 2860 O O . THR A 1 367 ? 128.240 200.254 64.308 1.00 33.09 367 THR A O 1
ATOM 2864 N N . PRO A 1 368 ? 127.587 200.364 66.490 1.00 35.65 368 PRO A N 1
ATOM 2865 C CA . PRO A 1 368 ? 127.461 201.818 66.280 1.00 35.94 368 PRO A CA 1
ATOM 2866 C C . PRO A 1 368 ? 128.689 202.551 65.737 1.00 36.12 368 PRO A C 1
ATOM 2867 O O . PRO A 1 368 ? 128.539 203.493 65.024 1.00 36.95 368 PRO A O 1
ATOM 2871 N N . THR A 1 369 ? 129.895 202.120 66.070 1.00 35.53 369 THR A N 1
ATOM 2872 C CA . THR A 1 369 ? 131.052 202.901 65.650 1.00 36.38 369 THR A CA 1
ATOM 2873 C C . THR A 1 369 ? 131.842 202.287 64.495 1.00 32.04 369 THR A C 1
ATOM 2874 O O . THR A 1 369 ? 132.833 202.865 64.045 1.00 31.82 369 THR A O 1
ATOM 2878 N N . GLY A 1 370 ? 131.529 201.076 64.112 1.00 31.76 370 GLY A N 1
ATOM 2879 C CA . GLY A 1 370 ? 132.284 200.414 63.038 1.00 33.07 370 GLY A CA 1
ATOM 2880 C C . GLY A 1 370 ? 131.974 198.993 62.619 1.00 31.04 370 GLY A C 1
ATOM 2881 O O . GLY A 1 370 ? 130.966 198.461 62.976 1.00 30.99 370 GLY A O 1
ATOM 2882 N N . ILE A 1 371 ? 132.863 198.450 61.816 1.00 28.27 371 ILE A N 1
ATOM 2883 C CA . ILE A 1 371 ? 132.822 197.175 61.233 1.00 27.25 371 ILE A CA 1
ATOM 2884 C C . ILE A 1 371 ? 133.523 196.137 62.019 1.00 29.09 371 ILE A C 1
ATOM 2885 O O . ILE A 1 371 ? 134.676 196.352 62.421 1.00 29.30 371 ILE A O 1
ATOM 2890 N N . VAL A 1 372 ? 132.868 195.006 62.238 1.00 29.00 372 VAL A N 1
ATOM 2891 C CA . VAL A 1 372 ? 133.429 193.935 63.022 1.00 29.99 372 VAL A CA 1
ATOM 2892 C C . VAL A 1 372 ? 133.716 192.751 62.167 1.00 29.19 372 VAL A C 1
ATOM 2893 O O . VAL A 1 372 ? 132.849 192.311 61.415 1.00 30.72 372 VAL A O 1
ATOM 2897 N N . THR A 1 373 ? 134.978 192.280 62.208 1.00 30.35 373 THR A N 1
ATOM 2898 C CA . THR A 1 373 ? 135.428 191.122 61.534 1.00 29.90 373 THR A CA 1
ATOM 2899 C C . THR A 1 373 ? 135.404 189.854 62.405 1.00 36.05 373 THR A C 1
ATOM 2900 O O . THR A 1 373 ? 135.296 189.978 63.618 1.00 34.59 373 THR A O 1
ATOM 2904 N N . ALA A 1 374 ? 135.574 188.667 61.817 1.00 38.90 374 ALA A N 1
ATOM 2905 C CA . ALA A 1 374 ? 135.385 187.347 62.546 1.00 39.72 374 ALA A CA 1
ATOM 2906 C C . ALA A 1 374 ? 136.310 187.149 63.704 1.00 40.51 374 ALA A C 1
ATOM 2907 O O . ALA A 1 374 ? 135.980 186.489 64.637 1.00 41.68 374 ALA A O 1
ATOM 2909 N N . ASP A 1 375 ? 137.409 187.861 63.713 1.00 39.76 375 ASP A N 1
ATOM 2910 C CA . ASP A 1 375 ? 138.342 187.884 64.818 1.00 42.51 375 ASP A CA 1
ATOM 2911 C C . ASP A 1 375 ? 137.965 188.840 65.938 1.00 40.75 375 ASP A C 1
ATOM 2912 O O . ASP A 1 375 ? 138.740 189.082 66.889 1.00 43.05 375 ASP A O 1
ATOM 2917 N N . GLU A 1 376 ? 136.788 189.405 65.819 1.00 40.52 376 GLU A N 1
ATOM 2918 C CA . GLU A 1 376 ? 136.268 190.351 66.754 1.00 44.69 376 GLU A CA 1
ATOM 2919 C C . GLU A 1 376 ? 136.978 191.694 66.767 1.00 40.47 376 GLU A C 1
ATOM 2920 O O . GLU A 1 376 ? 136.758 192.480 67.641 1.00 45.39 376 GLU A O 1
ATOM 2926 N N . LYS A 1 377 ? 137.788 191.986 65.803 1.00 36.55 377 LYS A N 1
ATOM 2927 C CA . LYS A 1 377 ? 138.369 193.333 65.676 1.00 39.55 377 LYS A CA 1
ATOM 2928 C C . LYS A 1 377 ? 137.308 194.319 65.176 1.00 38.25 377 LYS A C 1
ATOM 2929 O O . LYS A 1 377 ? 136.498 193.977 64.327 1.00 31.98 377 LYS A O 1
ATOM 2935 N N . VAL A 1 378 ? 137.266 195.501 65.760 1.00 38.78 378 VAL A N 1
ATOM 2936 C CA . VAL A 1 378 ? 136.297 196.546 65.396 1.00 37.81 378 VAL A CA 1
ATOM 2937 C C . VAL A 1 378 ? 137.064 197.600 64.625 1.00 37.06 378 VAL A C 1
ATOM 2938 O O . VAL A 1 378 ? 138.053 198.069 65.124 1.00 36.55 378 VAL A O 1
ATOM 2942 N N . HIS A 1 379 ? 136.658 197.928 63.409 1.00 30.46 379 HIS A N 1
ATOM 2943 C CA . HIS A 1 379 ? 137.303 198.946 62.575 1.00 30.11 379 HIS A CA 1
ATOM 2944 C C . HIS A 1 379 ? 136.384 200.173 62.509 1.00 32.11 379 HIS A C 1
ATOM 2945 O O . HIS A 1 379 ? 135.314 200.163 61.915 1.00 27.88 379 HIS A O 1
ATOM 2952 N N . GLU A 1 380 ? 136.777 201.219 63.230 1.00 31.31 380 GLU A N 1
ATOM 2953 C CA . GLU A 1 380 ? 135.913 202.326 63.416 1.00 32.68 380 GLU A CA 1
ATOM 2954 C C . GLU A 1 380 ? 135.882 203.244 62.262 1.00 30.89 380 GLU A C 1
ATOM 2955 O O . GLU A 1 380 ? 136.950 203.718 61.843 1.00 28.34 380 GLU A O 1
ATOM 2961 N N . VAL A 1 381 ? 134.656 203.459 61.776 1.00 29.56 381 VAL A N 1
ATOM 2962 C CA . VAL A 1 381 ? 134.389 204.334 60.630 1.00 30.73 381 VAL A CA 1
ATOM 2963 C C . VAL A 1 381 ? 133.095 205.077 60.747 1.00 30.94 381 VAL A C 1
ATOM 2964 O O . VAL A 1 381 ? 132.211 204.671 61.490 1.00 31.77 381 VAL A O 1
ATOM 2968 N N . ASP A 1 382 ? 133.028 206.166 59.999 1.00 31.37 382 ASP A N 1
ATOM 2969 C CA . ASP A 1 382 ? 131.889 207.051 59.916 1.00 31.41 382 ASP A CA 1
ATOM 2970 C C . ASP A 1 382 ? 131.068 206.811 58.646 1.00 28.17 382 ASP A C 1
ATOM 2971 O O . ASP A 1 382 ? 129.871 207.094 58.630 1.00 28.63 382 ASP A O 1
ATOM 2976 N N . ILE A 1 383 ? 131.714 206.380 57.573 1.00 27.19 383 ILE A N 1
ATOM 2977 C CA . ILE A 1 383 ? 131.097 206.193 56.274 1.00 27.04 383 ILE A CA 1
ATOM 2978 C C . ILE A 1 383 ? 131.544 204.899 55.677 1.00 27.46 383 ILE A C 1
ATOM 2979 O O . ILE A 1 383 ? 132.775 204.595 55.703 1.00 26.24 383 ILE A O 1
ATOM 2984 N N . ILE A 1 384 ? 130.574 204.142 55.121 1.00 24.00 384 ILE A N 1
ATOM 2985 C CA . ILE A 1 384 ? 130.814 202.819 54.517 1.00 23.43 384 ILE A CA 1
ATOM 2986 C C . ILE A 1 384 ? 130.282 202.841 53.057 1.00 23.73 384 ILE A C 1
ATOM 2987 O O . ILE A 1 384 ? 129.069 203.112 52.883 1.00 23.31 384 ILE A O 1
ATOM 2992 N N . ALA A 1 385 ? 131.140 202.578 52.083 1.00 21.71 385 ALA A N 1
ATOM 2993 C CA . ALA A 1 385 ? 130.750 202.395 50.706 1.00 22.85 385 ALA A CA 1
ATOM 2994 C C . ALA A 1 385 ? 130.761 200.914 50.350 1.00 24.23 385 ALA A C 1
ATOM 2995 O O . ALA A 1 385 ? 131.779 200.207 50.526 1.00 23.64 385 ALA A O 1
ATOM 2997 N N . VAL A 1 386 ? 129.627 200.415 49.944 1.00 22.15 386 VAL A N 1
ATOM 2998 C CA . VAL A 1 386 ? 129.449 199.072 49.546 1.00 23.98 386 VAL A CA 1
ATOM 2999 C C . VAL A 1 386 ? 129.647 199.079 48.047 1.00 25.31 386 VAL A C 1
ATOM 3000 O O . VAL A 1 386 ? 128.815 199.580 47.267 1.00 26.60 386 VAL A O 1
ATOM 3004 N N . ALA A 1 387 ? 130.777 198.591 47.561 1.00 23.37 387 ALA A N 1
ATOM 3005 C CA . ALA A 1 387 ? 131.093 198.680 46.153 1.00 24.02 387 ALA A CA 1
ATOM 3006 C C . ALA A 1 387 ? 130.885 197.273 45.550 1.00 28.18 387 ALA A C 1
ATOM 3007 O O . ALA A 1 387 ? 131.814 196.540 45.301 1.00 26.36 387 ALA A O 1
ATOM 3009 N N . THR A 1 388 ? 129.646 196.803 45.582 1.00 33.65 388 THR A N 1
ATOM 3010 C CA . THR A 1 388 ? 129.274 195.523 45.032 1.00 37.02 388 THR A CA 1
ATOM 3011 C C . THR A 1 388 ? 129.559 195.511 43.496 1.00 36.77 388 THR A C 1
ATOM 3012 O O . THR A 1 388 ? 129.754 194.345 42.984 1.00 40.94 388 THR A O 1
ATOM 3016 N N . GLY A 1 389 ? 129.686 196.658 42.812 1.00 32.62 389 GLY A N 1
ATOM 3017 C CA . GLY A 1 389 ? 130.055 196.568 41.419 1.00 31.34 389 GLY A CA 1
ATOM 3018 C C . GLY A 1 389 ? 128.770 196.031 40.533 1.00 36.94 389 GLY A C 1
ATOM 3019 O O . GLY A 1 389 ? 127.579 196.093 40.922 1.00 30.99 389 GLY A O 1
ATOM 3020 N N . PHE A 1 390 ? 129.035 195.528 39.348 1.00 31.15 390 PHE A N 1
ATOM 3021 C CA . PHE A 1 390 ? 128.026 195.043 38.372 1.00 38.62 390 PHE A CA 1
ATOM 3022 C C . PHE A 1 390 ? 127.512 193.597 38.469 1.00 36.63 390 PHE A C 1
ATOM 3023 O O . PHE A 1 390 ? 128.206 192.699 38.911 1.00 31.78 390 PHE A O 1
ATOM 3031 N N . ASP A 1 391 ? 126.246 193.436 38.116 1.00 30.53 391 ASP A N 1
ATOM 3032 C CA . ASP A 1 391 ? 125.590 192.132 38.032 1.00 34.72 391 ASP A CA 1
ATOM 3033 C C . ASP A 1 391 ? 126.164 191.432 36.842 1.00 34.90 391 ASP A C 1
ATOM 3034 O O . ASP A 1 391 ? 126.913 192.071 36.108 1.00 33.64 391 ASP A O 1
ATOM 3039 N N . ALA A 1 392 ? 125.939 190.115 36.754 1.00 31.42 392 ALA A N 1
ATOM 3040 C CA . ALA A 1 392 ? 126.292 189.436 35.507 1.00 38.46 392 ALA A CA 1
ATOM 3041 C C . ALA A 1 392 ? 125.287 190.040 34.539 1.00 38.36 392 ALA A C 1
ATOM 3042 O O . ALA A 1 392 ? 124.292 190.766 34.951 1.00 32.50 392 ALA A O 1
ATOM 3044 N N . VAL A 1 393 ? 125.531 189.803 33.252 1.00 42.70 393 VAL A N 1
ATOM 3045 C CA . VAL A 1 393 ? 124.550 190.337 32.244 1.00 49.75 393 VAL A CA 1
ATOM 3046 C C . VAL A 1 393 ? 123.125 189.845 32.478 1.00 52.46 393 VAL A C 1
ATOM 3047 O O . VAL A 1 393 ? 122.119 190.522 32.255 1.00 54.94 393 VAL A O 1
ATOM 3051 N N . THR A 1 394 ? 123.041 188.725 33.143 1.00 55.50 394 THR A N 1
ATOM 3052 C CA . THR A 1 394 ? 121.786 188.101 33.350 1.00 53.62 394 THR A CA 1
ATOM 3053 C C . THR A 1 394 ? 120.796 188.808 34.144 1.00 48.19 394 THR A C 1
ATOM 3054 O O . THR A 1 394 ? 119.626 188.764 33.827 1.00 46.61 394 THR A O 1
ATOM 3058 N N . GLY A 1 395 ? 121.224 189.431 35.206 1.00 46.84 395 GLY A N 1
ATOM 3059 C CA . GLY A 1 395 ? 120.287 189.910 36.171 1.00 45.42 395 GLY A CA 1
ATOM 3060 C C . GLY A 1 395 ? 119.327 190.880 35.461 1.00 43.55 395 GLY A C 1
ATOM 3061 O O . GLY A 1 395 ? 118.111 190.735 35.563 1.00 47.51 395 GLY A O 1
ATOM 3062 N N . GLY A 1 396 ? 119.897 191.901 34.788 1.00 32.78 396 GLY A N 1
ATOM 3063 C CA . GLY A 1 396 ? 119.179 193.018 34.260 1.00 29.10 396 GLY A CA 1
ATOM 3064 C C . GLY A 1 396 ? 118.206 192.514 33.205 1.00 30.05 396 GLY A C 1
ATOM 3065 O O . GLY A 1 396 ? 117.050 192.957 33.174 1.00 30.02 396 GLY A O 1
ATOM 3066 N N . LEU A 1 397 ? 118.626 191.569 32.368 1.00 25.37 397 LEU A N 1
ATOM 3067 C CA . LEU A 1 397 ? 117.732 191.057 31.255 1.00 26.55 397 LEU A CA 1
ATOM 3068 C C . LEU A 1 397 ? 116.566 190.235 31.813 1.00 25.24 397 LEU A C 1
ATOM 3069 O O . LEU A 1 397 ? 115.448 190.266 31.377 1.00 23.30 397 LEU A O 1
ATOM 3074 N N . LEU A 1 398 ? 116.813 189.489 32.846 1.00 25.69 398 LEU A N 1
ATOM 3075 C CA . LEU A 1 398 ? 115.701 188.715 33.473 1.00 27.53 398 LEU A CA 1
ATOM 3076 C C . LEU A 1 398 ? 114.668 189.474 34.132 1.00 26.02 398 LEU A C 1
ATOM 3077 O O . LEU A 1 398 ? 113.543 189.009 34.262 1.00 33.16 398 LEU A O 1
ATOM 3082 N N . ARG A 1 399 ? 114.899 190.691 34.482 1.00 22.55 399 ARG A N 1
ATOM 3083 C CA . ARG A 1 399 ? 113.832 191.471 35.061 1.00 24.01 399 ARG A CA 1
ATOM 3084 C C . ARG A 1 399 ? 113.016 192.201 34.068 1.00 22.63 399 ARG A C 1
ATOM 3085 O O . ARG A 1 399 ? 112.093 192.847 34.449 1.00 19.53 399 ARG A O 1
ATOM 3093 N N . LEU A 1 400 ? 113.316 192.076 32.756 1.00 19.93 400 LEU A N 1
ATOM 3094 C CA . LEU A 1 400 ? 112.492 192.705 31.766 1.00 19.43 400 LEU A CA 1
ATOM 3095 C C . LEU A 1 400 ? 111.143 192.136 31.591 1.00 18.82 400 LEU A C 1
ATOM 3096 O O . LEU A 1 400 ? 110.288 192.729 30.892 1.00 18.23 400 LEU A O 1
ATOM 3101 N N . GLY A 1 401 ? 110.985 190.852 31.992 1.00 17.93 401 GLY A N 1
ATOM 3102 C CA . GLY A 1 401 ? 109.731 190.158 31.836 1.00 17.59 401 GLY A CA 1
ATOM 3103 C C . GLY A 1 401 ? 109.399 189.862 30.375 1.00 17.13 401 GLY A C 1
ATOM 3104 O O . GLY A 1 401 ? 108.233 189.786 30.025 1.00 17.15 401 GLY A O 1
ATOM 3105 N N . LEU A 1 402 ? 110.435 189.564 29.594 1.00 17.41 402 LEU A N 1
ATOM 3106 C CA . LEU A 1 402 ? 110.299 189.139 28.271 1.00 18.73 402 LEU A CA 1
ATOM 3107 C C . LEU A 1 402 ? 109.823 187.618 28.233 1.00 21.03 402 LEU A C 1
ATOM 3108 O O . LEU A 1 402 ? 110.241 186.811 29.014 1.00 20.44 402 LEU A O 1
ATOM 3113 N N . LYS A 1 403 ? 108.923 187.277 27.290 1.00 19.55 403 LYS A N 1
ATOM 3114 C CA . LYS A 1 403 ? 108.486 185.872 27.082 1.00 21.39 403 LYS A CA 1
ATOM 3115 C C . LYS A 1 403 ? 108.756 185.435 25.636 1.00 21.96 403 LYS A C 1
ATOM 3116 O O . LYS A 1 403 ? 108.650 186.294 24.737 1.00 20.13 403 LYS A O 1
ATOM 3122 N N . ASP A 1 404 ? 109.031 184.131 25.440 1.00 20.25 404 ASP A N 1
ATOM 3123 C CA . ASP A 1 404 ? 109.220 183.596 24.087 1.00 20.27 404 ASP A CA 1
ATOM 3124 C C . ASP A 1 404 ? 107.861 183.426 23.445 1.00 20.16 404 ASP A C 1
ATOM 3125 O O . ASP A 1 404 ? 106.802 183.699 23.997 1.00 19.68 404 ASP A O 1
ATOM 3130 N N . VAL A 1 405 ? 107.874 182.951 22.249 1.00 21.75 405 VAL A N 1
ATOM 3131 C CA . VAL A 1 405 ? 106.647 182.861 21.519 1.00 24.72 405 VAL A CA 1
ATOM 3132 C C . VAL A 1 405 ? 105.770 181.782 22.115 1.00 26.39 405 VAL A C 1
ATOM 3133 O O . VAL A 1 405 ? 104.682 181.748 21.818 1.00 25.89 405 VAL A O 1
ATOM 3137 N N . ASN A 1 406 ? 106.241 180.874 22.973 1.00 26.37 406 ASN A N 1
ATOM 3138 C CA . ASN A 1 406 ? 105.299 179.939 23.576 1.00 26.33 406 ASN A CA 1
ATOM 3139 C C . ASN A 1 406 ? 104.869 180.475 24.917 1.00 29.44 406 ASN A C 1
ATOM 3140 O O . ASN A 1 406 ? 104.321 179.708 25.759 1.00 27.05 406 ASN A O 1
ATOM 3145 N N . GLY A 1 407 ? 105.218 181.723 25.237 1.00 28.17 407 GLY A N 1
ATOM 3146 C CA . GLY A 1 407 ? 104.816 182.295 26.542 1.00 26.63 407 GLY A CA 1
ATOM 3147 C C . GLY A 1 407 ? 105.753 182.029 27.710 1.00 25.25 407 GLY A C 1
ATOM 3148 O O . GLY A 1 407 ? 105.441 182.310 28.881 1.00 27.54 407 GLY A O 1
ATOM 3149 N N . VAL A 1 408 ? 106.913 181.527 27.445 1.00 22.92 408 VAL A N 1
ATOM 3150 C CA . VAL A 1 408 ? 107.840 181.229 28.546 1.00 22.47 408 VAL A CA 1
ATOM 3151 C C . VAL A 1 408 ? 108.840 182.364 28.810 1.00 21.95 408 VAL A C 1
ATOM 3152 O O . VAL A 1 408 ? 109.492 182.868 27.906 1.00 19.79 408 VAL A O 1
ATOM 3156 N N . GLY A 1 409 ? 108.973 182.738 30.060 1.00 19.13 409 GLY A N 1
ATOM 3157 C CA . GLY A 1 409 ? 109.921 183.767 30.532 1.00 20.11 409 GLY A CA 1
ATOM 3158 C C . GLY A 1 409 ? 111.357 183.433 30.296 1.00 20.43 409 GLY A C 1
ATOM 3159 O O . GLY A 1 409 ? 111.788 182.246 30.303 1.00 19.76 409 GLY A O 1
ATOM 3160 N N . LEU A 1 410 ? 112.123 184.451 29.940 1.00 19.95 410 LEU A N 1
ATOM 3161 C CA . LEU A 1 410 ? 113.486 184.282 29.685 1.00 22.42 410 LEU A CA 1
ATOM 3162 C C . LEU A 1 410 ? 114.169 183.714 30.958 1.00 24.34 410 LEU A C 1
ATOM 3163 O O . LEU A 1 410 ? 115.075 182.860 30.873 1.00 23.72 410 LEU A O 1
ATOM 3168 N N . ASP A 1 411 ? 113.667 184.088 32.155 1.00 26.65 411 ASP A N 1
ATOM 3169 C CA . ASP A 1 411 ? 114.251 183.481 33.380 1.00 28.43 411 ASP A CA 1
ATOM 3170 C C . ASP A 1 411 ? 114.164 181.901 33.456 1.00 31.02 411 ASP A C 1
ATOM 3171 O O . ASP A 1 411 ? 115.103 181.175 33.823 1.00 30.78 411 ASP A O 1
ATOM 3176 N N . GLU A 1 412 ? 113.070 181.377 32.920 1.00 25.78 412 GLU A N 1
ATOM 3177 C CA . GLU A 1 412 ? 112.911 180.014 32.917 1.00 27.81 412 GLU A CA 1
ATOM 3178 C C . GLU A 1 412 ? 113.729 179.354 31.790 1.00 28.27 412 GLU A C 1
ATOM 3179 O O . GLU A 1 412 ? 114.265 178.201 31.886 1.00 27.75 412 GLU A O 1
ATOM 3185 N N . ARG A 1 413 ? 113.817 180.045 30.656 1.00 26.08 413 ARG A N 1
ATOM 3186 C CA . ARG A 1 413 ? 114.596 179.552 29.504 1.00 26.59 413 ARG A CA 1
ATOM 3187 C C . ARG A 1 413 ? 116.021 179.351 29.903 1.00 29.44 413 ARG A C 1
ATOM 3188 O O . ARG A 1 413 ? 116.691 178.460 29.397 1.00 25.85 413 ARG A O 1
ATOM 3196 N N . TRP A 1 414 ? 116.491 180.219 30.770 1.00 28.34 414 TRP A N 1
ATOM 3197 C CA . TRP A 1 414 ? 117.880 180.234 31.160 1.00 30.70 414 TRP A CA 1
ATOM 3198 C C . TRP A 1 414 ? 118.187 179.625 32.529 1.00 34.43 414 TRP A C 1
ATOM 3199 O O . TRP A 1 414 ? 119.345 179.705 33.000 1.00 33.43 414 TRP A O 1
ATOM 3210 N N . LYS A 1 415 ? 117.272 178.895 33.083 1.00 38.26 415 LYS A N 1
ATOM 3211 C CA . LYS A 1 415 ? 117.592 178.381 34.420 1.00 43.97 415 LYS A CA 1
ATOM 3212 C C . LYS A 1 415 ? 118.683 177.355 34.353 1.00 45.25 415 LYS A C 1
ATOM 3213 O O . LYS A 1 415 ? 119.332 177.190 35.326 1.00 51.04 415 LYS A O 1
ATOM 3219 N N . ASP A 1 416 ? 118.897 176.658 33.255 1.00 45.08 416 ASP A N 1
ATOM 3220 C CA . ASP A 1 416 ? 119.967 175.698 33.164 1.00 48.84 416 ASP A CA 1
ATOM 3221 C C . ASP A 1 416 ? 121.148 176.158 32.296 1.00 52.26 416 ASP A C 1
ATOM 3222 O O . ASP A 1 416 ? 121.904 175.330 31.804 1.00 61.47 416 ASP A O 1
ATOM 3227 N N . GLY A 1 417 ? 121.302 177.440 32.100 1.00 41.84 417 GLY A N 1
ATOM 3228 C CA . GLY A 1 417 ? 122.448 177.932 31.361 1.00 41.76 417 GLY A CA 1
ATOM 3229 C C . GLY A 1 417 ? 121.881 178.843 30.272 1.00 40.03 417 GLY A C 1
ATOM 3230 O O . GLY A 1 417 ? 120.719 178.723 29.909 1.00 32.23 417 GLY A O 1
ATOM 3231 N N . MET A 1 418 ? 122.662 179.798 29.842 1.00 39.06 418 MET A N 1
ATOM 3232 C CA . MET A 1 418 ? 122.140 180.892 29.075 1.00 43.56 418 MET A CA 1
ATOM 3233 C C . MET A 1 418 ? 122.713 180.599 27.728 1.00 40.75 418 MET A C 1
ATOM 3234 O O . MET A 1 418 ? 123.822 180.249 27.674 1.00 38.39 418 MET A O 1
ATOM 3239 N N . SER A 1 419 ? 121.984 180.759 26.639 1.00 35.39 419 SER A N 1
ATOM 3240 C CA . SER A 1 419 ? 122.652 180.766 25.394 1.00 33.36 419 SER A CA 1
ATOM 3241 C C . SER A 1 419 ? 121.926 181.633 24.399 1.00 28.59 419 SER A C 1
ATOM 3242 O O . SER A 1 419 ? 120.843 182.260 24.665 1.00 30.33 419 SER A O 1
ATOM 3245 N N . THR A 1 420 ? 122.656 181.887 23.337 1.00 26.82 420 THR A N 1
ATOM 3246 C CA . THR A 1 420 ? 122.277 182.879 22.336 1.00 23.75 420 THR A CA 1
ATOM 3247 C C . THR A 1 420 ? 122.827 182.458 20.990 1.00 21.14 420 THR A C 1
ATOM 3248 O O . THR A 1 420 ? 123.698 181.543 20.929 1.00 22.53 420 THR A O 1
ATOM 3252 N N . TYR A 1 421 ? 122.381 183.135 19.966 1.00 17.16 421 TYR A N 1
ATOM 3253 C CA . TYR A 1 421 ? 123.069 183.110 18.649 1.00 17.42 421 TYR A CA 1
ATOM 3254 C C . TYR A 1 421 ? 123.801 184.403 18.481 1.00 18.36 421 TYR A C 1
ATOM 3255 O O . TYR A 1 421 ? 123.222 185.500 18.513 1.00 17.35 421 TYR A O 1
ATOM 3264 N N . LEU A 1 422 ? 125.116 184.332 18.280 1.00 18.51 422 LEU A N 1
ATOM 3265 C CA . LEU A 1 422 ? 125.971 185.540 18.118 1.00 19.85 422 LEU A CA 1
ATOM 3266 C C . LEU A 1 422 ? 126.060 186.523 19.312 1.00 19.33 422 LEU A C 1
ATOM 3267 O O . LEU A 1 422 ? 126.554 187.634 19.094 1.00 17.28 422 LEU A O 1
ATOM 3272 N N . GLY A 1 423 ? 125.539 186.149 20.494 1.00 17.64 423 GLY A N 1
ATOM 3273 C CA . GLY A 1 423 ? 125.501 187.110 21.542 1.00 18.74 423 GLY A CA 1
ATOM 3274 C C . GLY A 1 423 ? 124.383 188.080 21.370 1.00 17.28 423 GLY A C 1
ATOM 3275 O O . GLY A 1 423 ? 124.243 188.943 22.224 1.00 19.24 423 GLY A O 1
ATOM 3276 N N . MET A 1 424 ? 123.525 187.960 20.309 1.00 16.89 424 MET A N 1
ATOM 3277 C CA . MET A 1 424 ? 122.608 189.071 19.971 1.00 16.35 424 MET A CA 1
ATOM 3278 C C . MET A 1 424 ? 121.183 188.569 19.767 1.00 17.17 424 MET A C 1
ATOM 3279 O O . MET A 1 424 ? 120.300 189.456 19.724 1.00 18.55 424 MET A O 1
ATOM 3284 N N . ALA A 1 425 ? 120.909 187.280 19.705 1.00 15.41 425 ALA A N 1
ATOM 3285 C CA . ALA A 1 425 ? 119.534 186.784 19.521 1.00 15.49 425 ALA A CA 1
ATOM 3286 C C . ALA A 1 425 ? 119.324 185.511 20.268 1.00 17.16 425 ALA A C 1
ATOM 3287 O O . ALA A 1 425 ? 120.341 184.727 20.520 1.00 18.43 425 ALA A O 1
ATOM 3289 N N . ILE A 1 426 ? 118.135 185.322 20.749 1.00 15.41 426 ILE A N 1
ATOM 3290 C CA . ILE A 1 426 ? 117.743 184.176 21.514 1.00 16.84 426 ILE A CA 1
ATOM 3291 C C . ILE A 1 426 ? 116.637 183.407 20.848 1.00 17.31 426 ILE A C 1
ATOM 3292 O O . ILE A 1 426 ? 115.611 184.006 20.450 1.00 16.98 426 ILE A O 1
ATOM 3297 N N . SER A 1 427 ? 116.792 182.079 20.725 1.00 19.15 427 SER A N 1
ATOM 3298 C CA . SER A 1 427 ? 115.736 181.310 20.074 1.00 19.79 427 SER A CA 1
ATOM 3299 C C . SER A 1 427 ? 114.384 181.481 20.680 1.00 19.94 427 SER A C 1
ATOM 3300 O O . SER A 1 427 ? 114.276 181.537 21.910 1.00 18.09 427 SER A O 1
ATOM 3303 N N . GLY A 1 428 ? 113.330 181.610 19.878 1.00 18.03 428 GLY A N 1
ATOM 3304 C CA . GLY A 1 428 ? 111.999 181.798 20.398 1.00 18.76 428 GLY A CA 1
ATOM 3305 C C . GLY A 1 428 ? 111.636 183.234 20.836 1.00 17.43 428 GLY A C 1
ATOM 3306 O O . GLY A 1 428 ? 110.474 183.508 21.197 1.00 18.12 428 GLY A O 1
ATOM 3307 N N . PHE A 1 429 ? 112.552 184.184 20.677 1.00 16.97 429 PHE A N 1
ATOM 3308 C CA . PHE A 1 429 ? 112.325 185.685 20.929 1.00 15.81 429 PHE A CA 1
ATOM 3309 C C . PHE A 1 429 ? 112.550 186.366 19.547 1.00 16.07 429 PHE A C 1
ATOM 3310 O O . PHE A 1 429 ? 113.652 186.768 19.225 1.00 16.53 429 PHE A O 1
ATOM 3318 N N . PRO A 1 430 ? 111.483 186.408 18.732 1.00 16.39 430 PRO A N 1
ATOM 3319 C CA . PRO A 1 430 ? 111.778 186.795 17.346 1.00 16.17 430 PRO A CA 1
ATOM 3320 C C . PRO A 1 430 ? 111.956 188.337 17.304 1.00 15.68 430 PRO A C 1
ATOM 3321 O O . PRO A 1 430 ? 111.390 189.022 18.212 1.00 14.27 430 PRO A O 1
ATOM 3325 N N . ASN A 1 431 ? 112.612 188.826 16.276 1.00 15.67 431 ASN A N 1
ATOM 3326 C CA . ASN A 1 431 ? 112.732 190.307 16.047 1.00 15.75 431 ASN A CA 1
ATOM 3327 C C . ASN A 1 431 ? 113.242 191.057 17.306 1.00 16.80 431 ASN A C 1
ATOM 3328 O O . ASN A 1 431 ? 112.923 192.247 17.549 1.00 17.84 431 ASN A O 1
ATOM 3333 N N . MET A 1 432 ? 114.129 190.406 18.028 1.00 16.18 432 MET A N 1
ATOM 3334 C CA . MET A 1 432 ? 114.647 190.907 19.274 1.00 15.43 432 MET A CA 1
ATOM 3335 C C . MET A 1 432 ? 116.154 190.763 19.205 1.00 14.95 432 MET A C 1
ATOM 3336 O O . MET A 1 432 ? 116.692 189.694 18.946 1.00 14.53 432 MET A O 1
ATOM 3341 N N . PHE A 1 433 ? 116.870 191.887 19.362 1.00 14.34 433 PHE A N 1
ATOM 3342 C CA . PHE A 1 433 ? 118.301 191.873 19.246 1.00 15.33 433 PHE A CA 1
ATOM 3343 C C . PHE A 1 433 ? 118.918 192.581 20.450 1.00 15.87 433 PHE A C 1
ATOM 3344 O O . PHE A 1 433 ? 118.408 193.627 20.872 1.00 14.73 433 PHE A O 1
ATOM 3352 N N . LEU A 1 434 ? 120.062 192.069 20.877 1.00 15.75 434 LEU A N 1
ATOM 3353 C CA . LEU A 1 434 ? 120.737 192.474 22.169 1.00 16.48 434 LEU A CA 1
ATOM 3354 C C . LEU A 1 434 ? 122.136 192.952 21.839 1.00 15.81 434 LEU A C 1
ATOM 3355 O O . LEU A 1 434 ? 123.058 192.165 21.733 1.00 16.30 434 LEU A O 1
ATOM 3360 N N . PRO A 1 435 ? 122.364 194.250 21.737 1.00 14.78 435 PRO A N 1
ATOM 3361 C CA . PRO A 1 435 ? 123.725 194.682 21.597 1.00 14.94 435 PRO A CA 1
ATOM 3362 C C . PRO A 1 435 ? 124.406 194.647 23.013 1.00 14.66 435 PRO A C 1
ATOM 3363 O O . PRO A 1 435 ? 123.770 194.791 24.009 1.00 14.07 435 PRO A O 1
ATOM 3367 N N . TYR A 1 436 ? 125.706 194.482 22.984 1.00 14.63 436 TYR A N 1
ATOM 3368 C CA . TYR A 1 436 ? 126.600 194.630 24.176 1.00 15.99 436 TYR A CA 1
ATOM 3369 C C . TYR A 1 436 ? 126.128 193.707 25.244 1.00 16.48 436 TYR A C 1
ATOM 3370 O O . TYR A 1 436 ? 125.623 194.136 26.349 1.00 17.89 436 TYR A O 1
ATOM 3379 N N . SER A 1 437 ? 126.046 192.391 24.922 1.00 16.92 437 SER A N 1
ATOM 3380 C CA . SER A 1 437 ? 125.378 191.524 25.926 1.00 20.43 437 SER A CA 1
ATOM 3381 C C . SER A 1 437 ? 126.261 190.154 26.024 1.00 21.98 437 SER A C 1
ATOM 3382 O O . SER A 1 437 ? 127.472 190.159 25.700 1.00 21.98 437 SER A O 1
ATOM 3385 N N . LEU A 1 438 ? 125.668 189.078 26.509 1.00 22.80 438 LEU A N 1
ATOM 3386 C CA . LEU A 1 438 ? 126.470 187.807 26.733 1.00 24.30 438 LEU A CA 1
ATOM 3387 C C . LEU A 1 438 ? 126.905 187.114 25.458 1.00 23.49 438 LEU A C 1
ATOM 3388 O O . LEU A 1 438 ? 126.249 187.286 24.379 1.00 23.18 438 LEU A O 1
ATOM 3393 N N . GLN A 1 439 ? 127.949 186.307 25.561 1.00 20.41 439 GLN A N 1
ATOM 3394 C CA . GLN A 1 439 ? 128.495 185.564 24.487 1.00 21.83 439 GLN A CA 1
ATOM 3395 C C . GLN A 1 439 ? 128.881 186.336 23.323 1.00 21.60 439 GLN A C 1
ATOM 3396 O O . GLN A 1 439 ? 128.765 185.831 22.060 1.00 25.36 439 GLN A O 1
ATOM 3402 N N . ALA A 1 440 ? 129.183 187.591 23.533 1.00 22.59 440 ALA A N 1
ATOM 3403 C CA . ALA A 1 440 ? 129.678 188.471 22.506 1.00 21.95 440 ALA A CA 1
ATOM 3404 C C . ALA A 1 440 ? 131.074 189.019 23.010 1.00 21.79 440 ALA A C 1
ATOM 3405 O O . ALA A 1 440 ? 131.494 188.726 24.123 1.00 22.82 440 ALA A O 1
ATOM 3407 N N . PRO A 1 441 ? 131.830 189.733 22.162 1.00 20.77 441 PRO A N 1
ATOM 3408 C CA . PRO A 1 441 ? 133.195 190.042 22.605 1.00 23.25 441 PRO A CA 1
ATOM 3409 C C . PRO A 1 441 ? 133.285 190.996 23.811 1.00 24.35 441 PRO A C 1
ATOM 3410 O O . PRO A 1 441 ? 134.285 191.198 24.322 1.00 26.38 441 PRO A O 1
ATOM 3414 N N . THR A 1 442 ? 132.195 191.563 24.188 1.00 23.76 442 THR A N 1
ATOM 3415 C CA . THR A 1 442 ? 131.932 192.449 25.342 1.00 23.14 442 THR A CA 1
ATOM 3416 C C . THR A 1 442 ? 133.038 192.835 26.347 1.00 23.14 442 THR A C 1
ATOM 3417 O O . THR A 1 442 ? 133.721 193.794 26.069 1.00 21.49 442 THR A O 1
ATOM 3421 N N . ALA A 1 443 ? 133.356 192.014 27.296 1.00 21.31 443 ALA A N 1
ATOM 3422 C CA . ALA A 1 443 ? 134.339 192.371 28.254 1.00 24.06 443 ALA A CA 1
ATOM 3423 C C . ALA A 1 443 ? 135.825 192.261 27.716 1.00 24.66 443 ALA A C 1
ATOM 3424 O O . ALA A 1 443 ? 136.767 192.755 28.455 1.00 21.32 443 ALA A O 1
ATOM 3426 N N . PHE A 1 444 ? 136.020 191.654 26.547 1.00 18.62 444 PHE A N 1
ATOM 3427 C CA . PHE A 1 444 ? 137.300 191.512 25.897 1.00 20.73 444 PHE A CA 1
ATOM 3428 C C . PHE A 1 444 ? 137.448 192.507 24.776 1.00 23.64 444 PHE A C 1
ATOM 3429 O O . PHE A 1 444 ? 138.394 192.418 23.927 1.00 22.32 444 PHE A O 1
ATOM 3437 N N . ALA A 1 445 ? 136.591 193.522 24.763 1.00 20.49 445 ALA A N 1
ATOM 3438 C CA . ALA A 1 445 ? 136.712 194.441 23.642 1.00 21.10 445 ALA A CA 1
ATOM 3439 C C . ALA A 1 445 ? 136.550 195.888 24.102 1.00 20.27 445 ALA A C 1
ATOM 3440 O O . ALA A 1 445 ? 136.107 196.145 25.172 1.00 20.49 445 ALA A O 1
ATOM 3442 N N . ASN A 1 446 ? 136.870 196.807 23.213 1.00 19.35 446 ASN A N 1
ATOM 3443 C CA . ASN A 1 446 ? 136.452 198.194 23.401 1.00 20.62 446 ASN A CA 1
ATOM 3444 C C . ASN A 1 446 ? 134.892 198.314 23.058 1.00 19.95 446 ASN A C 1
ATOM 3445 O O . ASN A 1 446 ? 134.523 198.160 21.897 1.00 18.99 446 ASN A O 1
ATOM 3450 N N . GLY A 1 447 ? 134.116 198.717 24.069 1.00 18.56 447 GLY A N 1
ATOM 3451 C CA . GLY A 1 447 ? 132.681 198.770 23.947 1.00 19.96 447 GLY A CA 1
ATOM 3452 C C . GLY A 1 447 ? 132.187 199.442 22.718 1.00 19.66 447 GLY A C 1
ATOM 3453 O O . GLY A 1 447 ? 131.370 198.847 21.957 1.00 19.21 447 GLY A O 1
ATOM 3454 N N . PRO A 1 448 ? 132.594 200.702 22.516 1.00 18.58 448 PRO A N 1
ATOM 3455 C CA . PRO A 1 448 ? 132.021 201.454 21.426 1.00 19.59 448 PRO A CA 1
ATOM 3456 C C . PRO A 1 448 ? 132.310 200.814 20.057 1.00 19.73 448 PRO A C 1
ATOM 3457 O O . PRO A 1 448 ? 131.523 200.938 19.181 1.00 20.06 448 PRO A O 1
ATOM 3461 N N . THR A 1 449 ? 133.459 200.176 19.876 1.00 18.95 449 THR A N 1
ATOM 3462 C CA . THR A 1 449 ? 133.777 199.577 18.630 1.00 19.91 449 THR A CA 1
ATOM 3463 C C . THR A 1 449 ? 132.810 198.329 18.419 1.00 19.43 449 THR A C 1
ATOM 3464 O O . THR A 1 449 ? 132.251 198.172 17.284 1.00 19.51 449 THR A O 1
ATOM 3468 N N . LEU A 1 450 ? 132.578 197.564 19.476 1.00 18.00 450 LEU A N 1
ATOM 3469 C CA . LEU A 1 450 ? 131.630 196.446 19.356 1.00 17.97 450 LEU A CA 1
ATOM 3470 C C . LEU A 1 450 ? 130.206 196.889 19.151 1.00 18.43 450 LEU A C 1
ATOM 3471 O O . LEU A 1 450 ? 129.466 196.333 18.314 1.00 17.89 450 LEU A O 1
ATOM 3476 N N . ILE A 1 451 ? 129.849 197.962 19.868 1.00 18.24 451 ILE A N 1
ATOM 3477 C CA . ILE A 1 451 ? 128.558 198.545 19.757 1.00 18.28 451 ILE A CA 1
ATOM 3478 C C . ILE A 1 451 ? 128.274 199.024 18.359 1.00 20.21 451 ILE A C 1
ATOM 3479 O O . ILE A 1 451 ? 127.122 198.821 17.922 1.00 19.04 451 ILE A O 1
ATOM 3484 N N . GLU A 1 452 ? 129.197 199.715 17.698 1.00 18.20 452 GLU A N 1
ATOM 3485 C CA . GLU A 1 452 ? 128.953 200.165 16.376 1.00 19.27 452 GLU A CA 1
ATOM 3486 C C . GLU A 1 452 ? 128.884 198.984 15.400 1.00 19.53 452 GLU A C 1
ATOM 3487 O O . GLU A 1 452 ? 128.130 199.008 14.455 1.00 19.82 452 GLU A O 1
ATOM 3493 N N . LEU A 1 453 ? 129.757 198.047 15.586 1.00 17.98 453 LEU A N 1
ATOM 3494 C CA . LEU A 1 453 ? 129.754 196.807 14.787 1.00 19.62 453 LEU A CA 1
ATOM 3495 C C . LEU A 1 453 ? 128.362 196.094 14.873 1.00 17.87 453 LEU A C 1
ATOM 3496 O O . LEU A 1 453 ? 127.750 195.780 13.847 1.00 17.12 453 LEU A O 1
ATOM 3501 N N . GLN A 1 454 ? 127.819 195.908 16.098 1.00 16.16 454 GLN A N 1
ATOM 3502 C CA . GLN A 1 454 ? 126.549 195.221 16.301 1.00 15.33 454 GLN A CA 1
ATOM 3503 C C . GLN A 1 454 ? 125.429 196.087 15.849 1.00 16.06 454 GLN A C 1
ATOM 3504 O O . GLN A 1 454 ? 124.491 195.602 15.244 1.00 16.13 454 GLN A O 1
ATOM 3510 N N . GLY A 1 455 ? 125.507 197.411 16.097 1.00 15.40 455 GLY A N 1
ATOM 3511 C CA . GLY A 1 455 ? 124.511 198.311 15.675 1.00 15.94 455 GLY A CA 1
ATOM 3512 C C . GLY A 1 455 ? 124.385 198.442 14.169 1.00 17.51 455 GLY A C 1
ATOM 3513 O O . GLY A 1 455 ? 123.255 198.547 13.662 1.00 18.53 455 GLY A O 1
ATOM 3514 N N . ASP A 1 456 ? 125.501 198.386 13.506 1.00 17.82 456 ASP A N 1
ATOM 3515 C CA . ASP A 1 456 ? 125.515 198.433 12.043 1.00 19.62 456 ASP A CA 1
ATOM 3516 C C . ASP A 1 456 ? 124.881 197.155 11.470 1.00 20.16 456 ASP A C 1
ATOM 3517 O O . ASP A 1 456 ? 124.139 197.156 10.463 1.00 21.12 456 ASP A O 1
ATOM 3522 N N . TRP A 1 457 ? 125.239 196.076 12.082 1.00 18.81 457 TRP A N 1
ATOM 3523 C CA . TRP A 1 457 ? 124.695 194.795 11.726 1.00 20.02 457 TRP A CA 1
ATOM 3524 C C . TRP A 1 457 ? 123.211 194.640 11.935 1.00 19.23 457 TRP A C 1
ATOM 3525 O O . TRP A 1 457 ? 122.487 194.223 11.018 1.00 19.04 457 TRP A O 1
ATOM 3536 N N . ILE A 1 458 ? 122.752 195.063 13.090 1.00 17.87 458 ILE A N 1
ATOM 3537 C CA . ILE A 1 458 ? 121.316 195.122 13.356 1.00 18.41 458 ILE A CA 1
ATOM 3538 C C . ILE A 1 458 ? 120.566 196.039 12.346 1.00 18.71 458 ILE A C 1
ATOM 3539 O O . ILE A 1 458 ? 119.544 195.625 11.879 1.00 17.78 458 ILE A O 1
ATOM 3544 N N . THR A 1 459 ? 121.123 197.181 12.036 1.00 17.82 459 THR A N 1
ATOM 3545 C CA . THR A 1 459 ? 120.594 198.047 11.095 1.00 19.72 459 THR A CA 1
ATOM 3546 C C . THR A 1 459 ? 120.537 197.444 9.705 1.00 20.64 459 THR A C 1
ATOM 3547 O O . THR A 1 459 ? 119.490 197.531 9.036 1.00 21.17 459 THR A O 1
ATOM 3551 N N . SER A 1 460 ? 121.600 196.827 9.277 1.00 21.07 460 SER A N 1
ATOM 3552 C CA . SER A 1 460 ? 121.606 196.120 7.984 1.00 21.28 460 SER A CA 1
ATOM 3553 C C . SER A 1 460 ? 120.603 194.927 7.920 1.00 21.57 460 SER A C 1
ATOM 3554 O O . SER A 1 460 ? 1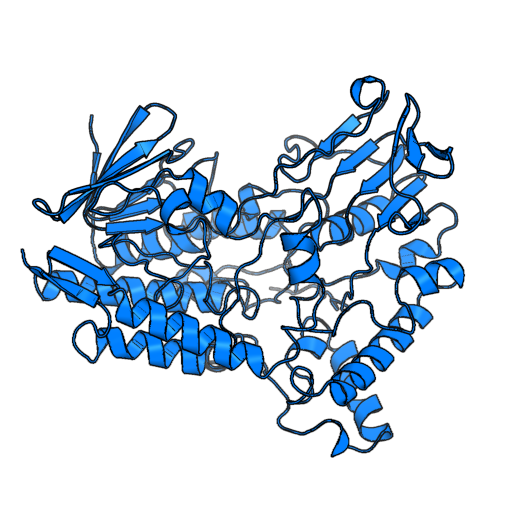19.999 194.624 6.867 1.00 19.07 460 SER A O 1
ATOM 3557 N N . LEU A 1 461 ? 120.423 194.278 9.039 1.00 19.48 461 LEU A N 1
ATOM 3558 C CA . LEU A 1 461 ? 119.568 193.080 9.150 1.00 21.03 461 LEU A CA 1
ATOM 3559 C C . LEU A 1 461 ? 118.113 193.585 9.037 1.00 20.84 461 LEU A C 1
ATOM 3560 O O . LEU A 1 461 ? 117.306 192.964 8.228 1.00 21.58 461 LEU A O 1
ATOM 3565 N N . ILE A 1 462 ? 117.807 194.711 9.686 1.00 19.41 462 ILE A N 1
ATOM 3566 C CA . ILE A 1 462 ? 116.486 195.276 9.596 1.00 18.55 462 ILE A CA 1
ATOM 3567 C C . ILE A 1 462 ? 116.183 195.803 8.173 1.00 20.12 462 ILE A C 1
ATOM 3568 O O . ILE A 1 462 ? 115.099 195.559 7.642 1.00 19.77 462 ILE A O 1
ATOM 3573 N N . ARG A 1 463 ? 117.128 196.486 7.590 1.00 20.95 463 ARG A N 1
ATOM 3574 C CA . ARG A 1 463 ? 117.015 196.922 6.186 1.00 22.51 463 ARG A CA 1
ATOM 3575 C C . ARG A 1 463 ? 116.636 195.734 5.283 1.00 22.86 463 ARG A C 1
ATOM 3576 O O . ARG A 1 463 ? 115.772 195.863 4.337 1.00 24.71 463 ARG A O 1
ATOM 3584 N N . LYS A 1 464 ? 117.381 194.645 5.447 1.00 22.09 464 LYS A N 1
ATOM 3585 C CA . LYS A 1 464 ? 117.212 193.495 4.681 1.00 23.21 464 LYS A CA 1
ATOM 3586 C C . LYS A 1 464 ? 115.793 192.909 4.877 1.00 22.54 464 LYS A C 1
ATOM 3587 O O . LYS A 1 464 ? 115.115 192.585 3.938 1.00 21.71 464 LYS A O 1
ATOM 3593 N N . MET A 1 465 ? 115.303 192.835 6.113 1.00 20.08 465 MET A N 1
ATOM 3594 C CA . MET A 1 465 ? 113.994 192.372 6.319 1.00 20.75 465 MET A CA 1
ATOM 3595 C C . MET A 1 465 ? 112.939 193.219 5.705 1.00 20.56 465 MET A C 1
ATOM 3596 O O . MET A 1 465 ? 111.884 192.724 5.250 1.00 21.65 465 MET A O 1
ATOM 3601 N N . GLU A 1 466 ? 113.157 194.491 5.761 1.00 20.52 466 GLU A N 1
ATOM 3602 C CA . GLU A 1 466 ? 112.117 195.426 5.258 1.00 22.03 466 GLU A CA 1
ATOM 3603 C C . GLU A 1 466 ? 112.122 195.272 3.697 1.00 24.36 466 GLU A C 1
ATOM 3604 O O . GLU A 1 466 ? 111.091 195.226 3.108 1.00 24.76 466 GLU A O 1
ATOM 3610 N N . MET A 1 467 ? 113.262 195.231 3.116 1.00 23.96 467 MET A N 1
ATOM 3611 C CA . MET A 1 467 ? 113.352 195.100 1.665 1.00 26.89 467 MET A CA 1
ATOM 3612 C C . MET A 1 467 ? 112.706 193.730 1.261 1.00 25.66 467 MET A C 1
ATOM 3613 O O . MET A 1 467 ? 112.074 193.608 0.172 1.00 25.96 467 MET A O 1
ATOM 3618 N N . GLU A 1 468 ? 113.028 192.671 1.931 1.00 22.82 468 GLU A N 1
ATOM 3619 C CA . GLU A 1 468 ? 112.523 191.392 1.593 1.00 24.16 468 GLU A CA 1
ATOM 3620 C C . GLU A 1 468 ? 111.170 191.042 2.051 1.00 24.51 468 GLU A C 1
ATOM 3621 O O . GLU A 1 468 ? 110.765 189.929 1.884 1.00 26.08 468 GLU A O 1
ATOM 3627 N N . ASN A 1 469 ? 110.490 191.935 2.735 1.00 23.42 469 ASN A N 1
ATOM 3628 C CA . ASN A 1 469 ? 109.185 191.726 3.296 1.00 24.49 469 ASN A CA 1
ATOM 3629 C C . ASN A 1 469 ? 109.161 190.642 4.284 1.00 24.02 469 ASN A C 1
ATOM 3630 O O . ASN A 1 469 ? 108.198 189.912 4.374 1.00 23.69 469 ASN A O 1
ATOM 3635 N N . VAL A 1 470 ? 110.205 190.538 5.106 1.00 23.16 470 VAL A N 1
ATOM 3636 C CA . VAL A 1 470 ? 110.238 189.495 6.148 1.00 21.69 470 VAL A CA 1
ATOM 3637 C C . VAL A 1 470 ? 109.559 190.025 7.388 1.00 21.79 470 VAL A C 1
ATOM 3638 O O . VAL A 1 470 ? 109.868 191.130 7.863 1.00 21.69 470 VAL A O 1
ATOM 3642 N N . GLN A 1 471 ? 108.582 189.308 7.860 1.00 21.35 471 GLN A N 1
ATOM 3643 C CA . GLN A 1 471 ? 107.795 189.729 8.979 1.00 22.30 471 GLN A CA 1
ATOM 3644 C C . GLN A 1 471 ? 108.585 189.409 10.313 1.00 21.68 471 GLN A C 1
ATOM 3645 O O . GLN A 1 471 ? 108.453 190.214 11.289 1.00 20.00 471 GLN A O 1
ATOM 3651 N N . SER A 1 472 ? 109.218 188.234 10.378 1.00 20.78 472 SER A N 1
ATOM 3652 C CA . SER A 1 472 ? 109.994 187.904 11.624 1.00 20.72 472 SER A CA 1
ATOM 3653 C C . SER A 1 472 ? 111.151 187.033 11.360 1.00 20.72 472 SER A C 1
ATOM 3654 O O . SER A 1 472 ? 111.212 186.277 10.327 1.00 20.66 472 SER A O 1
ATOM 3657 N N . VAL A 1 473 ? 112.193 187.180 12.189 1.00 20.59 473 VAL A N 1
ATOM 3658 C CA . VAL A 1 473 ? 113.260 186.239 12.153 1.00 19.23 473 VAL A CA 1
ATOM 3659 C C . VAL A 1 473 ? 113.476 185.761 13.588 1.00 19.24 473 VAL A C 1
ATOM 3660 O O . VAL A 1 473 ? 113.453 186.575 14.537 1.00 18.60 473 VAL A O 1
ATOM 3664 N N . THR A 1 474 ? 113.854 184.467 13.749 1.00 18.68 474 THR A N 1
ATOM 3665 C CA . THR A 1 474 ? 114.073 183.891 15.176 1.00 21.02 474 THR A CA 1
ATOM 3666 C C . THR A 1 474 ? 115.235 182.991 15.081 1.00 19.36 474 THR A C 1
ATOM 3667 O O . THR A 1 474 ? 115.248 182.133 14.164 1.00 18.93 474 THR A O 1
ATOM 3671 N N . ALA A 1 475 ? 116.215 183.125 15.974 1.00 16.95 475 ALA A N 1
ATOM 3672 C CA . ALA A 1 475 ? 117.370 182.271 15.903 1.00 16.93 475 ALA A CA 1
ATOM 3673 C C . ALA A 1 475 ? 116.866 180.802 16.093 1.00 17.28 475 ALA A C 1
ATOM 3674 O O . ALA A 1 475 ? 115.990 180.572 16.977 1.00 18.28 475 ALA A O 1
ATOM 3676 N N . THR A 1 476 ? 117.486 179.881 15.448 1.00 20.01 476 THR A N 1
ATOM 3677 C CA . THR A 1 476 ? 117.067 178.459 15.562 1.00 23.24 476 THR A CA 1
ATOM 3678 C C . THR A 1 476 ? 117.820 177.804 16.751 1.00 24.71 476 THR A C 1
ATOM 3679 O O . THR A 1 476 ? 118.969 178.211 17.075 1.00 22.13 476 THR A O 1
ATOM 3683 N N . PRO A 1 477 ? 117.183 176.805 17.401 1.00 27.60 477 PRO A N 1
ATOM 3684 C CA . PRO A 1 477 ? 117.862 176.136 18.530 1.00 28.65 477 PRO A CA 1
ATOM 3685 C C . PRO A 1 477 ? 119.189 175.576 18.081 1.00 25.47 477 PRO A C 1
ATOM 3686 O O . PRO A 1 477 ? 120.150 175.596 18.851 1.00 23.42 477 PRO A O 1
ATOM 3690 N N . HIS A 1 478 ? 119.280 175.194 16.809 1.00 26.38 478 HIS A N 1
ATOM 3691 C CA . HIS A 1 478 ? 120.504 174.637 16.308 1.00 29.27 478 HIS A CA 1
ATOM 3692 C C . HIS A 1 478 ? 121.628 175.715 16.235 1.00 29.05 478 HIS A C 1
ATOM 3693 O O . HIS A 1 478 ? 122.788 175.478 16.619 1.00 28.46 478 HIS A O 1
ATOM 3700 N N . ALA A 1 479 ? 121.322 176.887 15.661 1.00 26.22 479 ALA A N 1
ATOM 3701 C CA . ALA A 1 479 ? 122.333 177.885 15.472 1.00 23.70 479 ALA A CA 1
ATOM 3702 C C . ALA A 1 479 ? 122.774 178.358 16.885 1.00 22.06 479 ALA A C 1
ATOM 3703 O O . ALA A 1 479 ? 123.907 178.653 17.141 1.00 22.95 479 ALA A O 1
ATOM 3705 N N . GLU A 1 480 ? 121.871 178.426 17.799 1.00 21.61 480 GLU A N 1
ATOM 3706 C CA . GLU A 1 480 ? 122.219 178.818 19.147 1.00 23.04 480 GLU A CA 1
ATOM 3707 C C . GLU A 1 480 ? 123.192 177.802 19.837 1.00 25.68 480 GLU A C 1
ATOM 3708 O O . GLU A 1 480 ? 124.209 178.186 20.453 1.00 23.21 480 GLU A O 1
ATOM 3714 N N . SER A 1 481 ? 122.926 176.528 19.656 1.00 24.55 481 SER A N 1
ATOM 3715 C CA . SER A 1 481 ? 123.681 175.494 20.276 1.00 27.47 481 SER A CA 1
ATOM 3716 C C . SER A 1 481 ? 124.993 175.476 19.634 1.00 26.74 481 SER A C 1
ATOM 3717 O O . SER A 1 481 ? 125.994 175.358 20.338 1.00 26.51 481 SER A O 1
ATOM 3720 N N . ALA A 1 482 ? 125.061 175.587 18.306 1.00 25.16 482 ALA A N 1
ATOM 3721 C CA . ALA A 1 482 ? 126.314 175.743 17.632 1.00 26.33 482 ALA A CA 1
ATOM 3722 C C . ALA A 1 482 ? 127.174 176.991 18.062 1.00 25.53 482 ALA A C 1
ATOM 3723 O O . ALA A 1 482 ? 128.415 176.909 18.164 1.00 23.59 482 ALA A O 1
ATOM 3725 N N . TRP A 1 483 ? 126.552 178.129 18.322 1.00 24.33 483 TRP A N 1
ATOM 3726 C CA . TRP A 1 483 ? 127.295 179.302 18.791 1.00 22.93 483 TRP A CA 1
ATOM 3727 C C . TRP A 1 483 ? 127.884 179.020 20.177 1.00 22.86 483 TRP A C 1
ATOM 3728 O O . TRP A 1 483 ? 129.054 179.327 20.440 1.00 23.69 483 TRP A O 1
ATOM 3739 N N . ASN A 1 484 ? 127.061 178.463 21.026 1.00 23.36 484 ASN A N 1
ATOM 3740 C CA . ASN A 1 484 ? 127.431 178.142 22.401 1.00 23.46 484 ASN A CA 1
ATOM 3741 C C . ASN A 1 484 ? 128.663 177.156 22.315 1.00 24.19 484 ASN A C 1
ATOM 3742 O O . ASN A 1 484 ? 129.592 177.362 22.999 1.00 23.38 484 ASN A O 1
ATOM 3747 N N . ASP A 1 485 ? 128.635 176.192 21.433 1.00 24.79 485 ASP A N 1
ATOM 3748 C CA . ASP A 1 485 ? 129.736 175.269 21.244 1.00 27.41 485 ASP A CA 1
ATOM 3749 C C . ASP A 1 485 ? 130.996 175.994 20.734 1.00 28.64 485 ASP A C 1
ATOM 3750 O O . ASP A 1 485 ? 132.097 175.646 21.194 1.00 26.23 485 ASP A O 1
ATOM 3755 N N . GLU A 1 486 ? 130.913 177.001 19.853 1.00 27.60 486 GLU A N 1
ATOM 3756 C CA . GLU A 1 486 ? 132.111 177.759 19.457 1.00 24.08 486 GLU A CA 1
ATOM 3757 C C . GLU A 1 486 ? 132.611 178.548 20.648 1.00 23.96 486 GLU A C 1
ATOM 3758 O O . GLU A 1 486 ? 133.850 178.664 20.896 1.00 21.54 486 GLU A O 1
ATOM 3764 N N . VAL A 1 487 ? 131.717 179.255 21.346 1.00 21.31 487 VAL A N 1
ATOM 3765 C CA . VAL A 1 487 ? 132.105 180.058 22.464 1.00 21.22 487 VAL A CA 1
ATOM 3766 C C . VAL A 1 487 ? 132.943 179.205 23.464 1.00 21.03 487 VAL A C 1
ATOM 3767 O O . VAL A 1 487 ? 134.003 179.615 24.000 1.00 19.20 487 VAL A O 1
ATOM 3771 N N . ASN A 1 488 ? 132.397 178.022 23.707 1.00 22.71 488 ASN A N 1
ATOM 3772 C CA . ASN A 1 488 ? 132.980 177.082 24.713 1.00 23.99 488 ASN A CA 1
ATOM 3773 C C . ASN A 1 488 ? 134.322 176.580 24.213 1.00 25.19 488 ASN A C 1
ATOM 3774 O O . ASN A 1 488 ? 135.286 176.510 25.002 1.00 25.55 488 ASN A O 1
ATOM 3779 N N . MET A 1 489 ? 134.385 176.162 22.967 1.00 24.24 489 MET A N 1
ATOM 3780 C CA . MET A 1 489 ? 135.590 175.692 22.376 1.00 27.83 489 MET A CA 1
ATOM 3781 C C . MET A 1 489 ? 136.762 176.693 22.378 1.00 26.43 489 MET A C 1
ATOM 3782 O O . MET A 1 489 ? 137.895 176.363 22.718 1.00 27.30 489 MET A O 1
ATOM 3787 N N . ILE A 1 490 ? 136.483 177.953 22.061 1.00 22.94 490 ILE A N 1
ATOM 3788 C CA . ILE A 1 490 ? 137.470 178.998 22.172 1.00 22.60 490 ILE A CA 1
ATOM 3789 C C . ILE A 1 490 ? 137.880 179.154 23.593 1.00 21.65 490 ILE A C 1
ATOM 3790 O O . ILE A 1 490 ? 139.146 179.119 23.942 1.00 20.63 490 ILE A O 1
ATOM 3795 N N . ALA A 1 491 ? 136.902 179.232 24.506 1.00 19.49 491 ALA A N 1
ATOM 3796 C CA . ALA A 1 491 ? 137.320 179.375 25.883 1.00 18.21 491 ALA A CA 1
ATOM 3797 C C . ALA A 1 491 ? 138.145 178.185 26.443 1.00 20.05 491 ALA A C 1
ATOM 3798 O O . ALA A 1 491 ? 139.035 178.366 27.358 1.00 21.13 491 ALA A O 1
ATOM 3800 N N . ASN A 1 492 ? 137.747 176.960 26.065 1.00 22.41 492 ASN A N 1
ATOM 3801 C CA . ASN A 1 492 ? 138.429 175.729 26.506 1.00 24.10 492 ASN A CA 1
ATOM 3802 C C . ASN A 1 492 ? 139.936 175.716 26.218 1.00 25.91 492 ASN A C 1
ATOM 3803 O O . ASN A 1 492 ? 140.679 175.005 26.871 1.00 24.58 492 ASN A O 1
ATOM 3808 N N . LYS A 1 493 ? 140.374 176.444 25.182 1.00 27.49 493 LYS A N 1
ATOM 3809 C CA . LYS A 1 493 ? 141.719 176.556 24.826 1.00 27.93 493 LYS A CA 1
ATOM 3810 C C . LYS A 1 493 ? 142.472 177.620 25.530 1.00 27.38 493 LYS A C 1
ATOM 3811 O O . LYS A 1 493 ? 143.677 177.847 25.221 1.00 30.37 493 LYS A O 1
ATOM 3817 N N . THR A 1 494 ? 141.879 178.277 26.465 1.00 22.82 494 THR A N 1
ATOM 3818 C CA . THR A 1 494 ? 142.483 179.359 27.130 1.00 21.18 494 THR A CA 1
ATOM 3819 C C . THR A 1 494 ? 142.549 178.936 28.612 1.00 20.76 494 THR A C 1
ATOM 3820 O O . THR A 1 494 ? 142.137 177.799 28.926 1.00 19.68 494 THR A O 1
ATOM 3824 N N . LEU A 1 495 ? 142.998 179.822 29.465 1.00 18.45 495 LEU A N 1
ATOM 3825 C CA . LEU A 1 495 ? 143.056 179.623 30.908 1.00 19.49 495 LEU A CA 1
ATOM 3826 C C . LEU A 1 495 ? 141.786 180.029 31.616 1.00 19.17 495 LEU A C 1
ATOM 3827 O O . LEU A 1 495 ? 141.665 179.935 32.888 1.00 19.15 495 LEU A O 1
ATOM 3832 N N . LEU A 1 496 ? 140.775 180.468 30.858 1.00 19.30 496 LEU A N 1
ATOM 3833 C CA . LEU A 1 496 ? 139.526 180.808 31.497 1.00 22.70 496 LEU A CA 1
ATOM 3834 C C . LEU A 1 496 ? 138.890 179.751 32.379 1.00 21.24 496 LEU A C 1
ATOM 3835 O O . LEU A 1 496 ? 138.345 180.087 33.389 1.00 23.53 496 LEU A O 1
ATOM 3840 N N . PRO A 1 497 ? 138.979 178.481 32.012 1.00 22.27 497 PRO A N 1
ATOM 3841 C CA . PRO A 1 497 ? 138.357 177.467 32.884 1.00 23.99 497 PRO A CA 1
ATOM 3842 C C . PRO A 1 497 ? 139.042 177.342 34.249 1.00 27.48 497 PRO A C 1
ATOM 3843 O O . PRO A 1 497 ? 138.426 176.815 35.202 1.00 26.66 497 PRO A O 1
ATOM 3847 N N . LEU A 1 498 ? 140.246 177.976 34.381 1.00 26.62 498 LEU A N 1
ATOM 3848 C CA . LEU A 1 498 ? 140.991 177.931 35.622 1.00 26.56 498 LEU A CA 1
ATOM 3849 C C . LEU A 1 498 ? 140.948 179.140 36.387 1.00 26.94 498 LEU A C 1
ATOM 3850 O O . LEU A 1 498 ? 141.768 179.363 37.351 1.00 27.88 498 LEU A O 1
ATOM 3855 N N . THR A 1 499 ? 140.088 180.066 36.012 1.00 24.87 499 THR A N 1
ATOM 3856 C CA . THR A 1 499 ? 140.021 181.297 36.794 1.00 22.79 499 THR A CA 1
ATOM 3857 C C . THR A 1 499 ? 138.906 181.122 37.897 1.00 25.50 499 THR A C 1
ATOM 3858 O O . THR A 1 499 ? 138.158 180.192 37.780 1.00 23.78 499 THR A O 1
ATOM 3862 N N . ASP A 1 500 ? 138.919 181.947 38.965 1.00 24.94 500 ASP A N 1
ATOM 3863 C CA . ASP A 1 500 ? 138.105 181.705 40.173 1.00 25.44 500 ASP A CA 1
ATOM 3864 C C . ASP A 1 500 ? 136.653 182.189 40.038 1.00 27.51 500 ASP A C 1
ATOM 3865 O O . ASP A 1 500 ? 135.809 181.950 40.949 1.00 25.53 500 ASP A O 1
ATOM 3870 N N . SER A 1 501 ? 136.333 182.877 38.901 1.00 27.54 501 SER A N 1
ATOM 3871 C CA . SER A 1 501 ? 134.975 183.437 38.633 1.00 27.81 501 SER A CA 1
ATOM 3872 C C . SER A 1 501 ? 133.895 182.360 38.779 1.00 25.03 501 SER A C 1
ATOM 3873 O O . SER A 1 501 ? 132.753 182.648 39.259 1.00 22.29 501 SER A O 1
ATOM 3876 N N . TRP A 1 502 ? 134.213 181.172 38.243 1.00 22.72 502 TRP A N 1
ATOM 3877 C CA . TRP A 1 502 ? 133.192 180.114 38.093 1.00 23.62 502 TRP A CA 1
ATOM 3878 C C . TRP A 1 502 ? 132.798 179.606 39.519 1.00 23.98 502 TRP A C 1
ATOM 3879 O O . TRP A 1 502 ? 131.604 179.335 39.828 1.00 22.31 502 TRP A O 1
ATOM 3890 N N . TYR A 1 503 ? 133.829 179.349 40.313 1.00 23.45 503 TYR A N 1
ATOM 3891 C CA . TYR A 1 503 ? 133.667 178.926 41.726 1.00 22.20 503 TYR A CA 1
ATOM 3892 C C . TYR A 1 503 ? 132.792 179.883 42.492 1.00 22.16 503 TYR A C 1
ATOM 3893 O O . TYR A 1 503 ? 131.937 179.483 43.327 1.00 21.22 503 TYR A O 1
ATOM 3902 N N . MET A 1 504 ? 133.161 181.145 42.327 1.00 21.40 504 MET A N 1
ATOM 3903 C CA . MET A 1 504 ? 132.445 182.258 43.125 1.00 26.43 504 MET A CA 1
ATOM 3904 C C . MET A 1 504 ? 130.927 182.317 42.799 1.00 23.84 504 MET A C 1
ATOM 3905 O O . MET A 1 504 ? 130.073 182.288 43.646 1.00 22.76 504 MET A O 1
ATOM 3910 N N . GLY A 1 505 ? 130.674 182.280 41.499 1.00 22.70 505 GLY A N 1
ATOM 3911 C CA . GLY A 1 505 ? 129.299 182.306 40.998 1.00 23.66 505 GLY A CA 1
ATOM 3912 C C . GLY A 1 505 ? 128.532 181.048 41.480 1.00 24.66 505 GLY A C 1
ATOM 3913 O O . GLY A 1 505 ? 127.305 181.135 41.756 1.00 24.05 505 GLY A O 1
ATOM 3914 N N . SER A 1 506 ? 129.148 179.883 41.448 1.00 24.23 506 SER A N 1
ATOM 3915 C CA . SER A 1 506 ? 128.432 178.668 41.840 1.00 26.10 506 SER A CA 1
ATOM 3916 C C . SER A 1 506 ? 128.268 178.618 43.347 1.00 26.88 506 SER A C 1
ATOM 3917 O O . SER A 1 506 ? 127.345 177.955 43.805 1.00 25.13 506 SER A O 1
ATOM 3920 N N . ASN A 1 507 ? 129.192 179.207 44.127 1.00 24.61 507 ASN A N 1
ATOM 3921 C CA . ASN A 1 507 ? 129.203 178.828 45.553 1.00 24.83 507 ASN A CA 1
ATOM 3922 C C . ASN A 1 507 ? 128.980 179.963 46.485 1.00 28.05 507 ASN A C 1
ATOM 3923 O O . ASN A 1 507 ? 128.585 179.728 47.616 1.00 29.63 507 ASN A O 1
ATOM 3928 N N . ILE A 1 508 ? 129.312 181.161 46.095 1.00 24.80 508 ILE A N 1
ATOM 3929 C CA . ILE A 1 508 ? 129.513 182.246 47.071 1.00 29.28 508 ILE A CA 1
ATOM 3930 C C . ILE A 1 508 ? 128.283 183.195 47.017 1.00 32.64 508 ILE A C 1
ATOM 3931 O O . ILE A 1 508 ? 127.913 183.712 45.888 1.00 28.45 508 ILE A O 1
ATOM 3936 N N . PRO A 1 509 ? 127.624 183.386 48.177 1.00 34.57 509 PRO A N 1
ATOM 3937 C CA . PRO A 1 509 ? 126.406 184.253 48.132 1.00 33.30 509 PRO A CA 1
ATOM 3938 C C . PRO A 1 509 ? 126.747 185.693 47.697 1.00 30.95 509 PRO A C 1
ATOM 3939 O O . PRO A 1 509 ? 127.845 186.195 48.016 1.00 27.85 509 PRO A O 1
ATOM 3943 N N . GLY A 1 510 ? 125.900 186.276 46.859 1.00 29.70 510 GLY A N 1
ATOM 3944 C CA . GLY A 1 510 ? 126.099 187.609 46.362 1.00 32.27 510 GLY A CA 1
ATOM 3945 C C . GLY A 1 510 ? 126.920 187.610 45.040 1.00 35.87 510 GLY A C 1
ATOM 3946 O O . GLY A 1 510 ? 127.099 188.681 44.460 1.00 36.74 510 GLY A O 1
ATOM 3947 N N . LYS A 1 511 ? 127.431 186.455 44.553 1.00 29.19 511 LYS A N 1
ATOM 3948 C CA . LYS A 1 511 ? 128.346 186.511 43.427 1.00 29.84 511 LYS A CA 1
ATOM 3949 C C . LYS A 1 511 ? 127.487 185.874 42.368 1.00 30.46 511 LYS A C 1
ATOM 3950 O O . LYS A 1 511 ? 127.164 184.737 42.430 1.00 34.92 511 LYS A O 1
ATOM 3956 N N . PRO A 1 512 ? 127.154 186.613 41.370 1.00 35.81 512 PRO A N 1
ATOM 3957 C CA . PRO A 1 512 ? 126.220 186.035 40.372 1.00 33.88 512 PRO A CA 1
ATOM 3958 C C . PRO A 1 512 ? 126.937 185.121 39.312 1.00 32.84 512 PRO A C 1
ATOM 3959 O O . PRO A 1 512 ? 128.119 185.253 39.140 1.00 29.67 512 PRO A O 1
ATOM 3963 N N . VAL A 1 513 ? 126.212 184.186 38.680 1.00 35.82 513 VAL A N 1
ATOM 3964 C CA . VAL A 1 513 ? 126.821 183.275 37.680 1.00 36.09 513 VAL A CA 1
ATOM 3965 C C . VAL A 1 513 ? 127.125 184.083 36.398 1.00 33.99 513 VAL A C 1
ATOM 3966 O O . VAL A 1 513 ? 126.241 184.711 35.844 1.00 30.01 513 VAL A O 1
ATOM 3970 N N . GLN A 1 514 ? 128.383 184.141 36.023 1.00 29.01 514 GLN A N 1
ATOM 3971 C CA . GLN A 1 514 ? 128.810 184.919 34.809 1.00 33.15 514 GLN A CA 1
ATOM 3972 C C . GLN A 1 514 ? 128.584 184.122 33.543 1.00 27.98 514 GLN A C 1
ATOM 3973 O O . GLN A 1 514 ? 128.633 182.943 33.547 1.00 23.75 514 GLN A O 1
ATOM 3979 N N . SER A 1 515 ? 128.417 184.823 32.444 1.00 31.04 515 SER A N 1
ATOM 3980 C CA . SER A 1 515 ? 128.297 184.227 31.123 1.00 32.43 515 SER A CA 1
ATOM 3981 C C . SER A 1 515 ? 129.689 184.366 30.419 1.00 28.12 515 SER A C 1
ATOM 3982 O O . SER A 1 515 ? 130.325 185.337 30.494 1.00 27.68 515 SER A O 1
ATOM 3985 N N . LEU A 1 516 ? 130.034 183.418 29.632 1.00 26.26 516 LEU A N 1
ATOM 3986 C CA . LEU A 1 516 ? 131.174 183.476 28.875 1.00 26.19 516 LEU A CA 1
ATOM 3987 C C . LEU A 1 516 ? 131.104 184.533 27.797 1.00 30.53 516 LEU A C 1
ATOM 3988 O O . LEU A 1 516 ? 130.088 184.713 27.133 1.00 35.22 516 LEU A O 1
ATOM 3993 N N . ASN A 1 517 ? 132.164 185.270 27.641 1.00 27.24 517 ASN A N 1
ATOM 3994 C CA . ASN A 1 517 ? 132.370 186.073 26.433 1.00 25.23 517 ASN A CA 1
ATOM 3995 C C . ASN A 1 517 ? 132.861 185.277 25.295 1.00 22.87 517 ASN A C 1
ATOM 3996 O O . ASN A 1 517 ? 133.478 184.239 25.410 1.00 24.94 517 ASN A O 1
ATOM 4001 N N . TYR A 1 518 ? 132.656 185.795 24.078 1.00 22.57 518 TYR A N 1
ATOM 4002 C CA . TYR A 1 518 ? 133.249 185.283 22.895 1.00 20.82 518 TYR A CA 1
ATOM 4003 C C . TYR A 1 518 ? 134.672 185.820 22.851 1.00 20.79 518 TYR A C 1
ATOM 4004 O O . TYR A 1 518 ? 134.907 187.027 22.863 1.00 21.79 518 TYR A O 1
ATOM 4013 N N . LEU A 1 519 ? 135.639 184.919 22.817 1.00 21.40 519 LEU A N 1
ATOM 4014 C CA . LEU A 1 519 ? 137.025 185.264 22.743 1.00 20.87 519 LEU A CA 1
ATOM 4015 C C . LEU A 1 519 ? 137.705 185.034 21.421 1.00 22.44 519 LEU A C 1
ATOM 4016 O O . LEU A 1 519 ? 138.913 184.925 21.379 1.00 22.71 519 LEU A O 1
ATOM 4021 N N . GLY A 1 520 ? 136.992 184.952 20.352 1.00 21.59 520 GLY A N 1
ATOM 4022 C CA . GLY A 1 520 ? 137.595 184.778 19.040 1.00 23.03 520 GLY A CA 1
ATOM 4023 C C . GLY A 1 520 ? 138.161 185.997 18.385 1.00 22.69 520 GLY A C 1
ATOM 4024 O O . GLY A 1 520 ? 138.732 185.872 17.300 1.00 22.04 520 GLY A O 1
ATOM 4025 N N . GLY A 1 521 ? 137.899 187.180 18.932 1.00 19.90 521 GLY A N 1
ATOM 4026 C CA . GLY A 1 521 ? 138.361 188.419 18.354 1.00 21.31 521 GLY A CA 1
ATOM 4027 C C . GLY A 1 521 ? 137.252 189.071 17.435 1.00 21.79 521 GLY A C 1
ATOM 4028 O O . GLY A 1 521 ? 136.399 188.356 16.875 1.00 20.63 521 GLY A O 1
ATOM 4029 N N . LEU A 1 522 ? 137.310 190.402 17.338 1.00 21.64 522 LEU A N 1
ATOM 4030 C CA . LEU A 1 522 ? 136.374 191.130 16.567 1.00 23.62 522 LEU A CA 1
ATOM 4031 C C . LEU A 1 522 ? 136.439 190.750 15.042 1.00 25.01 522 LEU A C 1
ATOM 4032 O O . LEU A 1 522 ? 135.395 190.587 14.442 1.00 23.19 522 LEU A O 1
ATOM 4037 N N . PRO A 1 523 ? 137.626 190.481 14.487 1.00 26.54 523 PRO A N 1
ATOM 4038 C CA . PRO A 1 523 ? 137.596 190.114 13.022 1.00 26.43 523 PRO A CA 1
ATOM 4039 C C . PRO A 1 523 ? 136.846 188.784 12.760 1.00 27.17 523 PRO A C 1
ATOM 4040 O O . PRO A 1 523 ? 136.050 188.756 11.832 1.00 26.70 523 PRO A O 1
ATOM 4044 N N . THR A 1 524 ? 137.000 187.777 13.603 1.00 23.42 524 THR A N 1
ATOM 4045 C CA . THR A 1 524 ? 136.201 186.507 13.409 1.00 23.53 524 THR A CA 1
ATOM 4046 C C . THR A 1 524 ? 134.737 186.767 13.720 1.00 23.29 524 THR A C 1
ATOM 4047 O O . THR A 1 524 ? 133.858 186.292 13.005 1.00 22.39 524 THR A O 1
ATOM 4051 N N . TYR A 1 525 ? 134.484 187.517 14.814 1.00 23.63 525 TYR A N 1
ATOM 4052 C CA . TYR A 1 525 ? 133.112 187.813 15.204 1.00 21.49 525 TYR A CA 1
ATOM 4053 C C . TYR A 1 525 ? 132.425 188.497 13.992 1.00 24.58 525 TYR A C 1
ATOM 4054 O O . TYR A 1 525 ? 131.217 188.139 13.622 1.00 23.97 525 TYR A O 1
ATOM 4063 N N . ARG A 1 526 ? 133.088 189.485 13.354 1.00 24.28 526 ARG A N 1
ATOM 4064 C CA . ARG A 1 526 ? 132.514 190.097 12.177 1.00 26.94 526 ARG A CA 1
ATOM 4065 C C . ARG A 1 526 ? 132.127 189.120 11.065 1.00 26.62 526 ARG A C 1
ATOM 4066 O O . ARG A 1 526 ? 131.146 189.373 10.368 1.00 25.13 526 ARG A O 1
ATOM 4074 N N . GLU A 1 527 ? 133.008 188.180 10.763 1.00 27.13 527 GLU A N 1
ATOM 4075 C CA . GLU A 1 527 ? 132.722 187.179 9.738 1.00 28.89 527 GLU A CA 1
ATOM 4076 C C . GLU A 1 527 ? 131.474 186.338 10.082 1.00 26.01 527 GLU A C 1
ATOM 4077 O O . GLU A 1 527 ? 130.669 186.012 9.206 1.00 24.27 527 GLU A O 1
ATOM 4083 N N . ARG A 1 528 ? 131.318 185.956 11.336 1.00 23.56 528 ARG A N 1
ATOM 4084 C CA . ARG A 1 528 ? 130.131 185.205 11.787 1.00 23.62 528 ARG A CA 1
ATOM 4085 C C . ARG A 1 528 ? 128.857 186.069 11.596 1.00 23.69 528 ARG A C 1
ATOM 4086 O O . ARG A 1 528 ? 127.828 185.506 11.149 1.00 25.92 528 ARG A O 1
ATOM 4094 N N . CYS A 1 529 ? 128.918 187.368 11.899 1.00 22.22 529 CYS A N 1
ATOM 4095 C CA . CYS A 1 529 ? 127.813 188.250 11.712 1.00 22.84 529 CYS A CA 1
ATOM 4096 C C . CYS A 1 529 ? 127.520 188.375 10.209 1.00 22.91 529 CYS A C 1
ATOM 4097 O O . CYS A 1 529 ? 126.378 188.431 9.776 1.00 22.70 529 CYS A O 1
ATOM 4100 N N . ALA A 1 530 ? 128.528 188.580 9.444 1.00 23.73 530 ALA A N 1
ATOM 4101 C CA . ALA A 1 530 ? 128.302 188.874 8.008 1.00 26.02 530 ALA A CA 1
ATOM 4102 C C . ALA A 1 530 ? 127.588 187.731 7.331 1.00 26.31 530 ALA A C 1
ATOM 4103 O O . ALA A 1 530 ? 126.873 187.919 6.270 1.00 27.27 530 ALA A O 1
ATOM 4105 N N . LYS A 1 531 ? 127.887 186.511 7.794 1.00 27.64 531 LYS A N 1
ATOM 4106 C CA . LYS A 1 531 ? 127.313 185.348 7.100 1.00 28.40 531 LYS A CA 1
ATOM 4107 C C . LYS A 1 531 ? 125.728 185.343 7.101 1.00 27.46 531 LYS A C 1
ATOM 4108 O O . LYS A 1 531 ? 125.035 184.905 6.164 1.00 25.48 531 LYS A O 1
ATOM 4114 N N . VAL A 1 532 ? 125.165 185.908 8.196 1.00 25.18 532 VAL A N 1
ATOM 4115 C CA . VAL A 1 532 ? 123.749 186.106 8.313 1.00 24.58 532 VAL A CA 1
ATOM 4116 C C . VAL A 1 532 ? 123.194 186.982 7.155 1.00 25.49 532 VAL A C 1
ATOM 4117 O O . VAL A 1 532 ? 122.160 186.665 6.621 1.00 25.92 532 VAL A O 1
ATOM 4121 N N . LEU A 1 533 ? 123.861 188.100 6.832 1.00 23.96 533 LEU A N 1
ATOM 4122 C CA . LEU A 1 533 ? 123.423 188.997 5.892 1.00 26.52 533 LEU A CA 1
ATOM 4123 C C . LEU A 1 533 ? 123.694 188.444 4.420 1.00 27.73 533 LEU A C 1
ATOM 4124 O O . LEU A 1 533 ? 122.856 188.702 3.546 1.00 27.34 533 LEU A O 1
ATOM 4129 N N . ASP A 1 534 ? 124.748 187.689 4.265 1.00 27.80 534 ASP A N 1
ATOM 4130 C CA . ASP A 1 534 ? 125.195 187.235 2.930 1.00 31.84 534 ASP A CA 1
ATOM 4131 C C . ASP A 1 534 ? 124.559 185.888 2.538 1.00 32.55 534 ASP A C 1
ATOM 4132 O O . ASP A 1 534 ? 124.516 185.561 1.352 1.00 31.46 534 ASP A O 1
ATOM 4137 N N . GLU A 1 535 ? 124.146 185.052 3.505 1.00 28.90 535 GLU A N 1
ATOM 4138 C CA . GLU A 1 535 ? 123.530 183.760 3.247 1.00 30.65 535 GLU A CA 1
ATOM 4139 C C . GLU A 1 535 ? 122.148 183.664 3.722 1.00 30.09 535 GLU A C 1
ATOM 4140 O O . GLU A 1 535 ? 121.822 182.809 4.528 1.00 31.57 535 GLU A O 1
ATOM 4146 N N . ASP A 1 536 ? 121.322 184.633 3.332 1.00 29.69 536 ASP A N 1
ATOM 4147 C CA . ASP A 1 536 ? 119.875 184.498 3.556 1.00 29.31 536 ASP A CA 1
ATOM 4148 C C . ASP A 1 536 ? 119.391 184.268 5.004 1.00 25.64 536 ASP A C 1
ATOM 4149 O O . ASP A 1 536 ? 118.633 183.374 5.354 1.00 26.53 536 ASP A O 1
ATOM 4154 N N . PHE A 1 537 ? 119.853 185.124 5.846 1.00 24.72 537 PHE A N 1
ATOM 4155 C CA . PHE A 1 537 ? 119.548 185.035 7.301 1.00 23.17 537 PHE A CA 1
ATOM 4156 C C . PHE A 1 537 ? 120.035 183.739 7.960 1.00 22.94 537 PHE A C 1
ATOM 4157 O O . PHE A 1 537 ? 119.399 183.198 8.836 1.00 24.99 537 PHE A O 1
ATOM 4165 N N . PHE A 1 538 ? 121.188 183.260 7.551 1.00 23.95 538 PHE A N 1
ATOM 4166 C CA . PHE A 1 538 ? 121.795 182.041 8.014 1.00 23.95 538 PHE A CA 1
ATOM 4167 C C . PHE A 1 538 ? 121.660 181.919 9.606 1.00 23.27 538 PHE A C 1
ATOM 4168 O O . PHE A 1 538 ? 122.117 182.837 10.335 1.00 22.90 538 PHE A O 1
ATOM 4176 N N . GLY A 1 539 ? 121.075 180.849 10.075 1.00 22.06 539 GLY A N 1
ATOM 4177 C CA . GLY A 1 539 ? 120.841 180.654 11.566 1.00 22.79 539 GLY A CA 1
ATOM 4178 C C . GLY A 1 539 ? 119.490 181.142 12.113 1.00 22.52 539 GLY A C 1
ATOM 4179 O O . GLY A 1 539 ? 119.188 180.916 13.314 1.00 21.09 539 GLY A O 1
ATOM 4180 N N . PHE A 1 540 ? 118.725 181.873 11.296 1.00 20.11 540 PHE A N 1
ATOM 4181 C CA . PHE A 1 540 ? 117.412 182.261 11.636 1.00 21.40 540 PHE A CA 1
ATOM 4182 C C . PHE A 1 540 ? 116.335 181.566 10.825 1.00 22.71 540 PHE A C 1
ATOM 4183 O O . PHE A 1 540 ? 116.497 181.464 9.576 1.00 22.29 540 PHE A O 1
ATOM 4191 N N . ALA A 1 541 ? 115.190 181.296 11.458 1.00 23.17 541 ALA A N 1
ATOM 4192 C CA . ALA A 1 541 ? 113.914 180.867 10.789 1.00 24.19 541 ALA A CA 1
ATOM 4193 C C . ALA A 1 541 ? 113.199 182.232 10.447 1.00 25.18 541 ALA A C 1
ATOM 4194 O O . ALA A 1 541 ? 113.132 183.154 11.255 1.00 21.35 541 ALA A O 1
ATOM 4196 N N . LYS A 1 542 ? 112.744 182.350 9.258 1.00 24.08 542 LYS A N 1
ATOM 4197 C CA . LYS A 1 542 ? 112.094 183.532 8.733 1.00 27.31 542 LYS A CA 1
ATOM 4198 C C . LYS A 1 542 ? 110.596 183.277 8.582 1.00 28.64 542 LYS A C 1
ATOM 4199 O O . LYS A 1 542 ? 110.196 182.196 8.179 1.00 27.11 542 LYS A O 1
ATOM 4205 N N . ALA A 1 543 ? 109.775 184.270 8.708 1.00 28.78 543 ALA A N 1
ATOM 4206 C CA . ALA A 1 543 ? 108.293 184.214 8.392 1.00 29.43 543 ALA A CA 1
ATOM 4207 C C . ALA A 1 543 ? 108.051 185.499 7.594 1.00 29.76 543 ALA A C 1
ATOM 4208 O O . ALA A 1 543 ? 108.625 186.562 7.946 1.00 24.92 543 ALA A O 1
ATOM 4210 N N . HIS A 1 544 ? 107.226 185.473 6.551 1.00 30.55 544 HIS A N 1
ATOM 4211 C CA . HIS A 1 544 ? 106.982 186.638 5.697 1.00 34.70 544 HIS A CA 1
ATOM 4212 C C . HIS A 1 544 ? 105.639 187.289 5.919 1.00 36.40 544 HIS A C 1
ATOM 4213 O O . HIS A 1 544 ? 104.713 186.633 6.384 1.00 32.41 544 HIS A O 1
ATOM 4220 N N . HIS A 1 545 ? 105.611 188.609 5.582 1.00 36.75 545 HIS A N 1
ATOM 4221 C CA . HIS A 1 545 ? 104.400 189.388 5.702 1.00 40.28 545 HIS A CA 1
ATOM 4222 C C . HIS A 1 545 ? 103.364 188.887 4.598 1.00 43.05 545 HIS A C 1
ATOM 4223 O O . HIS A 1 545 ? 102.251 188.705 5.116 1.00 44.99 545 HIS A O 1
#

Foldseek 3Di:
DAAEWAEEEEAAALQRQLLCLLCCPVVVTGYAYEYQADDHHACLVQQPAFQAKDQAFPPQLDAPDCLLVVPDDDFKGIDHSVRSVVSVVSVCVRRVHVVRYDYNFAWFAWAAAVVQQWIWIAGPVGHIYIHNFYEYANAFAAQPDDDPAAAPVQAQFEEAESSGHDDPDDDDQAAFAEEEEDAAQSSLRNQVVNLVHHPFYEYEDAAAALAAARLMDTDDDHVQQVVLLQWQFSGNAFADAAAQVVDDPVRNLVCVVVQRNVIRCCLQGHYHPCCFQDQVSQLSSLQSSLVVLLVLAPDVVLSCRHRNNDHQFRPNLFQGHYDHCRRNSNNDPRYYYHHCNVWNFRHAHHAATATNVRDGDGTRYYYHCLDTDALPPSQQSSRYAFNVGHGQCVVDPPHHWAQLQFADARRKSYTYQLGFQEQRRVHSRNSSSVLVSVLNSLLVVVCVVVQWSIKGFDPVSGVVSLVQLVVVNVSTRNVGGCLQVCCVPPPSRNHHGGYRNPGPNVSSVSSVCCNVPPNPRIDIHGD

B-factor: mean 28.74, std 10.77, range [12.09, 91.49]

Solvent-accessible surface area: 22142 Å² total; per-residue (Å²): 127,80,48,99,4,50,0,0,0,9,9,0,12,15,10,0,0,10,1,0,32,29,0,38,51,79,26,157,26,114,6,46,0,2,13,24,72,64,30,0,1,14,60,25,12,78,14,78,20,23,17,7,47,6,41,2,28,29,52,16,39,13,4,46,23,66,85,0,88,108,90,51,90,27,85,36,36,8,2,48,14,151,24,0,21,46,3,0,43,17,0,24,168,55,13,71,0,75,125,16,13,45,49,114,0,116,5,67,64,0,51,17,68,100,90,72,0,70,0,46,0,102,4,83,88,44,66,25,0,20,0,17,1,0,0,2,9,46,24,62,27,29,41,93,74,92,29,150,39,149,25,37,141,51,19,156,32,59,53,48,32,7,32,160,26,47,101,110,137,144,32,74,3,154,54,88,62,0,0,0,25,21,18,41,53,6,0,2,19,0,0,7,45,4,3,103,92,8,89,36,1,19,0,4,7,120,36,18,22,2,2,0,6,6,86,51,103,132,52,150,122,87,127,92,37,62,98,2,28,120,17,65,0,1,4,75,29,82,98,32,116,77,56,2,107,105,2,62,114,145,82,21,52,66,45,6,62,78,2,18,120,80,5,3,5,46,5,10,15,20,2,8,66,22,8,33,78,36,102,98,1,5,90,52,0,0,59,4,1,2,112,43,2,36,87,49,1,133,56,83,162,31,69,74,51,4,0,28,116,134,43,41,21,14,2,1,6,62,68,8,8,10,1,64,41,2,1,67,7,2,45,80,109,47,0,49,18,19,36,18,162,68,62,63,20,62,3,8,38,62,56,0,2,20,1,47,60,144,120,74,15,82,6,54,11,0,0,3,6,42,15,83,15,0,4,29,11,13,2,52,147,11,27,2,74,11,46,126,44,52,15,4,82,90,73,18,138,126,37,41,27,3,14,1,1,0,3,0,8,17,2,0,1,1,1,4,2,58,6,6,8,0,3,2,31,11,4,1,8,2,21,0,10,22,21,0,1,56,12,0,2,45,0,0,122,44,0,77,164,66,84,0,24,6,1,22,3,40,101,144,8,16,59,51,9,39,88,44,0,54,113,36,4,106,137,23,12,10,70,112,9,32,24,81,136,25,14,88,86,42,105,20,81,28,80,67,20,34,27,1,15,26,2,0,53,41,0,71,110,84,4,39,74,0,45,114,91,84,1,96,16,17,58,72,45,108,114

Radius of gyration: 23.58 Å; Cα contacts (8 Å, |Δi|>4): 1075; chains: 1; bounding box: 69×46×65 Å